Protein 7D8P (pdb70)

CATH classification: 1.20.190.20

InterPro domains:
  IPR000308 14-3-3 protein [PIRSF000868] (2-238)
  IPR000308 14-3-3 protein [PR00305] (35-64)
  IPR000308 14-3-3 protein [PR00305] (82-106)
  IPR000308 14-3-3 protein [PR00305] (113-135)
  IPR000308 14-3-3 protein [PR00305] (148-174)
  IPR000308 14-3-3 protein [PR00305] (175-201)
  IPR000308 14-3-3 protein [PR00305] (202-231)
  IPR000308 14-3-3 protein [PTHR18860] (4-233)
  IPR023409 14-3-3 protein, conserved site [PS00796] (41-51)
  IPR023409 14-3-3 protein, conserved site [PS00797] (211-230)
  IPR023410 14-3-3 domain [PF00244] (9-229)
  IPR023410 14-3-3 domain [SM00101] (3-242)
  IPR036815 14-3-3 domain superfamily [G3DSA:1.20.190.20] (1-241)
  IPR036815 14-3-3 domain superfamily [SSF48445] (1-231)

Radius of gyration: 26.44 Å; Cα contacts (8 Å, |Δi|>4): 570; chains: 4; bounding box: 66×42×58 Å

B-factor: mean 48.46, std 17.45, range [22.83, 147.71]

Nearest PDB structures (foldseek):
  7d8p-assembly1_A  TM=1.004E+00  e=4.540E-29  Homo sapiens
  4bg6-assembly1_A  TM=9.952E-01  e=4.793E-27  Homo sapiens
  8wf6-assembly1_B  TM=9.951E-01  e=2.010E-26  Homo sapiens
  6fn9-assembly1_B  TM=9.968E-01  e=2.299E-26  Homo sapiens
  6gn0-assembly2_D  TM=9.913E-01  e=6.620E-25  Homo sapiens

Organism: Homo sapiens (NCBI:txid9606)

GO terms:
  GO:0005829 cytosol (C, IDA)
  GO:0042149 cellular response to glucose starvation (P, IDA)
  GO:0045824 negative regulation of innate immune response (P, IDA)
  GO:1904262 negative regulation of TORC1 signaling (P, IDA)
  GO:1900181 negative regulation of protein localization to nucleus (P, IDA)
  GO:0140311 protein sequestering activity (F, IDA)
  GO:0044325 transmembrane transporter binding (F, IPI)
  GO:0019903 protein phosphatase binding (F, IPI)
  GO:0031625 ubiquitin protein ligase binding (F, IPI)
  GO:0050815 phosphoserine residue binding (F, IDA)
  GO:0070372 regulation of ERK1 and ERK2 cascade (P, IDA)
  GO:0042470 melanosome (C, EXP)
  GO:0005737 cytoplasm (C, EXP)
  GO:0006468 protein phosphorylation (P, IMP)
  GO:0007165 signal transduction (P, IMP)
  GO:0005515 protein binding (F, IPI)
  GO:0005737 cytoplasm (C, TAS)
  GO:0043066 negative regulation of apoptotic process (P, TAS)
  GO:0007165 signal transduction (P, TAS)
  GO:0005634 nucleus (C, IDA)

Structure (mmCIF, N/CA/C/O backbone):
data_7D8P
#
_entry.id   7D8P
#
_cell.length_a   71.466
_cell.length_b   83.533
_cell.length_c   112.077
_cell.angle_alpha   90.000
_cell.angle_beta   90.000
_cell.angle_gamma   90.000
#
_symmetry.space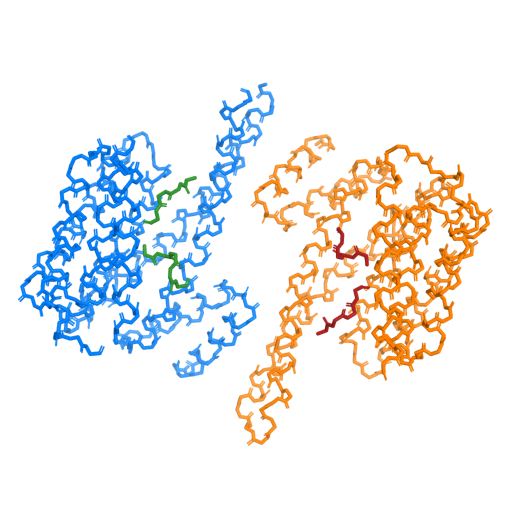_group_name_H-M   'P 21 21 21'
#
loop_
_entity.id
_entity.type
_entity.pdbx_description
1 polymer '14-3-3 protein zeta/delta'
2 polymer 'CRTC1 pSer151 peptide'
3 non-polymer GLYCEROL
4 water water
#
loop_
_atom_site.group_PDB
_atom_site.id
_atom_site.type_symbol
_atom_site.label_atom_id
_atom_site.label_alt_id
_atom_site.label_comp_id
_atom_site.label_asym_id
_atom_site.label_entity_id
_atom_site.label_seq_id
_atom_site.pdbx_PDB_ins_code
_atom_site.Cartn_x
_atom_site.Cartn_y
_atom_site.Cartn_z
_atom_site.occupancy
_atom_site.B_iso_or_equiv
_atom_site.auth_seq_id
_atom_site.auth_comp_id
_atom_site.auth_asym_id
_atom_site.auth_atom_id
_atom_site.pdbx_PDB_model_num
ATOM 1 N N . MET A 1 21 ? 1.021 16.320 -23.898 1.00 91.88 1 MET A N 1
ATOM 2 C CA . MET A 1 21 ? 1.859 15.739 -24.939 1.00 91.26 1 MET A CA 1
ATOM 3 C C . MET A 1 21 ? 1.019 15.078 -26.015 1.00 98.51 1 MET A C 1
ATOM 4 O O . MET A 1 21 ? -0.204 15.214 -26.039 1.00 97.74 1 MET A O 1
ATOM 9 N N . ASP A 1 22 ? 1.700 14.362 -26.907 1.00 81.94 2 ASP A N 1
ATOM 10 C CA . ASP A 1 22 ? 1.021 13.488 -27.851 1.00 80.17 2 ASP A CA 1
ATOM 11 C C . ASP A 1 22 ? 0.036 12.595 -27.113 1.00 69.74 2 ASP A C 1
ATOM 12 O O . ASP A 1 22 ? 0.309 12.139 -25.998 1.00 70.54 2 ASP A O 1
ATOM 17 N N . LYS A 1 23 ? -1.120 12.338 -27.736 1.00 72.66 3 LYS A N 1
ATOM 18 C CA . LYS A 1 23 ? -2.120 11.525 -27.052 1.00 62.17 3 LYS A CA 1
ATOM 19 C C . LYS A 1 23 ? -1.520 10.155 -26.762 1.00 61.11 3 LYS A C 1
ATOM 20 O O . LYS A 1 23 ? -1.791 9.540 -25.725 1.00 67.63 3 LYS A O 1
ATOM 26 N N . ASN A 1 24 ? -0.754 9.639 -27.731 1.00 58.98 4 ASN A N 1
ATOM 27 C CA . ASN A 1 24 ? -0.125 8.327 -27.637 1.00 69.00 4 ASN A CA 1
ATOM 28 C C . ASN A 1 24 ? 1.026 8.335 -26.642 1.00 55.69 4 ASN A C 1
ATOM 29 O O . ASN A 1 24 ? 1.371 7.284 -26.091 1.00 55.21 4 ASN A O 1
ATOM 34 N N . GLU A 1 25 ? 1.670 9.492 -26.442 1.00 52.49 5 GLU A N 1
ATOM 35 C CA . GLU A 1 25 ? 2.715 9.586 -25.422 1.00 53.00 5 GLU A CA 1
ATOM 36 C C . GLU A 1 25 ? 2.116 9.558 -24.023 1.00 60.08 5 GLU A C 1
ATOM 37 O O . GLU A 1 25 ? 2.651 8.905 -23.119 1.00 52.83 5 GLU A O 1
ATOM 43 N N . LEU A 1 26 ? 1.002 10.267 -23.831 1.00 52.76 6 LEU A N 1
ATOM 44 C CA . LEU A 1 26 ? 0.331 10.265 -22.537 1.00 57.21 6 LEU A CA 1
ATOM 45 C C . LEU A 1 26 ? -0.169 8.869 -22.189 1.00 41.55 6 LEU A C 1
ATOM 46 O O . LEU A 1 26 ? -0.144 8.467 -21.019 1.00 43.97 6 LEU A O 1
ATOM 51 N N . VAL A 1 27 ? -0.645 8.126 -23.190 1.00 42.70 7 VAL A N 1
ATOM 52 C CA . VAL A 1 27 ? -1.084 6.753 -22.966 1.00 48.79 7 VAL A CA 1
ATOM 53 C C . VAL A 1 27 ? 0.099 5.876 -22.571 1.00 50.28 7 VAL A C 1
ATOM 54 O O . VAL A 1 27 ? -0.019 5.003 -21.702 1.00 44.36 7 VAL A O 1
ATOM 58 N N . GLN A 1 28 ? 1.262 6.105 -23.189 1.00 46.71 8 GLN A N 1
ATOM 59 C CA . GLN A 1 28 ? 2.445 5.312 -22.872 1.00 52.54 8 GLN A CA 1
ATOM 60 C C . GLN A 1 28 ? 2.913 5.592 -21.453 1.00 47.34 8 GLN A C 1
ATOM 61 O O . GLN A 1 28 ? 3.382 4.688 -20.751 1.00 46.77 8 GLN A O 1
ATOM 67 N N . LYS A 1 29 ? 2.787 6.846 -21.012 1.00 38.73 9 LYS A N 1
ATOM 68 C CA . LYS A 1 29 ? 3.152 7.193 -19.644 1.00 49.54 9 LYS A CA 1
ATOM 69 C C . LYS A 1 29 ? 2.166 6.588 -18.652 1.00 45.00 9 LYS A C 1
ATOM 70 O O . LYS A 1 29 ? 2.553 6.163 -17.557 1.00 37.89 9 LYS A O 1
ATOM 76 N N . ALA A 1 30 ? 0.883 6.544 -19.023 1.00 42.59 10 ALA A N 1
ATOM 77 C CA . ALA A 1 30 ? -0.127 5.923 -18.172 1.00 35.94 10 ALA A CA 1
ATOM 78 C C . ALA A 1 30 ? 0.179 4.44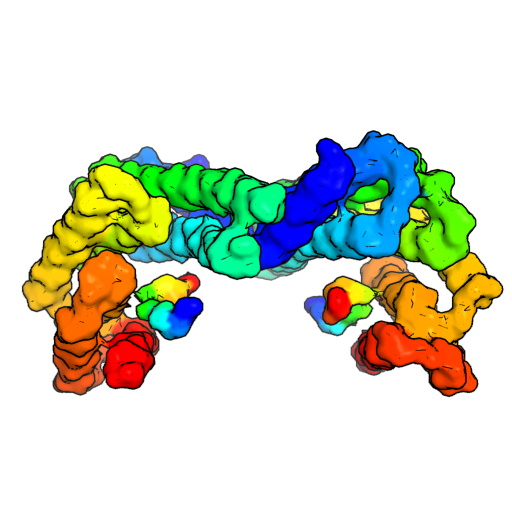9 -17.935 1.00 36.73 10 ALA A C 1
ATOM 79 O O . ALA A 1 30 ? 0.030 3.948 -16.814 1.00 34.15 10 ALA A O 1
ATOM 81 N N . LYS A 1 31 ? 0.594 3.734 -18.984 1.00 36.94 11 LYS A N 1
ATOM 82 C CA . LYS A 1 31 ? 0.960 2.331 -18.821 1.00 42.68 11 LYS A CA 1
ATOM 83 C C . LYS A 1 31 ? 2.200 2.184 -17.948 1.00 34.16 11 LYS A C 1
ATOM 84 O O . LYS A 1 31 ? 2.292 1.250 -17.143 1.00 38.24 11 LYS A O 1
ATOM 90 N N . LEU A 1 32 ? 3.162 3.101 -18.088 1.00 34.81 12 LEU A N 1
ATOM 91 C CA . LEU A 1 32 ? 4.328 3.098 -17.210 1.00 39.01 12 LEU A CA 1
ATOM 92 C C . LEU A 1 32 ? 3.919 3.344 -15.765 1.00 39.07 12 LEU A C 1
ATOM 93 O O . LEU A 1 32 ? 4.362 2.639 -14.851 1.00 39.27 12 LEU A O 1
ATOM 98 N N . ALA A 1 33 ? 3.075 4.354 -15.542 1.00 36.83 13 ALA A N 1
ATOM 99 C CA . ALA A 1 33 ? 2.607 4.651 -14.192 1.00 37.38 13 ALA A CA 1
ATOM 100 C C . ALA A 1 33 ? 1.858 3.466 -13.599 1.00 34.48 13 ALA A C 1
ATOM 101 O O . ALA A 1 33 ? 1.942 3.209 -12.392 1.00 32.92 13 ALA A O 1
ATOM 103 N N . GLU A 1 34 ? 1.109 2.738 -14.431 1.00 31.03 14 GLU A N 1
ATOM 104 C CA . GLU A 1 34 ? 0.366 1.584 -13.937 1.00 30.71 14 GLU A CA 1
ATOM 105 C C . GLU A 1 34 ? 1.307 0.486 -13.457 1.00 38.17 14 GLU A C 1
ATOM 106 O O . GLU A 1 34 ? 1.091 -0.100 -12.389 1.00 35.40 14 GLU A O 1
ATOM 112 N N . GLN A 1 35 ? 2.352 0.190 -14.234 1.00 38.09 15 GLN A N 1
ATOM 113 C CA . GLN A 1 35 ? 3.315 -0.827 -13.827 1.00 36.82 15 GLN A CA 1
ATOM 114 C C . GLN A 1 35 ? 4.042 -0.427 -12.550 1.00 40.42 15 GLN A C 1
ATOM 115 O O . GLN A 1 35 ? 4.404 -1.294 -11.746 1.00 39.11 15 GLN A O 1
ATOM 121 N N . ALA A 1 36 ? 4.265 0.870 -12.347 1.00 28.33 16 ALA A N 1
ATOM 122 C CA . ALA A 1 36 ? 4.888 1.365 -11.127 1.00 31.78 16 ALA A CA 1
ATOM 123 C C . ALA A 1 36 ? 3.899 1.519 -9.980 1.00 33.52 16 ALA A C 1
ATOM 124 O O . ALA A 1 36 ? 4.306 1.933 -8.889 1.00 37.37 16 ALA A O 1
ATOM 126 N N . GLU A 1 37 ? 2.621 1.204 -10.205 1.00 34.01 17 GLU A N 1
ATOM 127 C CA . GLU A 1 37 ? 1.572 1.355 -9.196 1.00 36.32 17 GLU A CA 1
ATOM 128 C C . GLU A 1 37 ? 1.511 2.787 -8.670 1.00 34.81 17 GLU A C 1
ATOM 129 O O . GLU A 1 37 ? 1.348 3.026 -7.473 1.00 37.28 17 GLU A O 1
ATOM 135 N N . ARG A 1 38 ? 1.647 3.748 -9.580 1.00 34.91 18 ARG A N 1
ATOM 136 C CA . ARG A 1 38 ? 1.544 5.170 -9.271 1.00 30.22 18 ARG A CA 1
ATOM 137 C C . ARG A 1 38 ? 0.284 5.684 -9.963 1.00 35.19 18 ARG A C 1
ATOM 138 O O . ARG A 1 38 ? 0.329 6.269 -11.046 1.00 36.19 18 ARG A O 1
ATOM 146 N N . TYR A 1 39 ? -0.857 5.445 -9.317 1.00 31.06 19 TYR A N 1
ATOM 147 C CA . TYR A 1 39 ? -2.155 5.617 -9.955 1.00 34.24 19 TYR A CA 1
ATOM 148 C C . TYR A 1 39 ? -2.610 7.070 -10.009 1.00 28.95 19 TYR A C 1
ATOM 149 O O . TYR A 1 39 ? -3.451 7.405 -10.851 1.00 34.90 19 TYR A O 1
ATOM 158 N N . ASP A 1 40 ? -2.098 7.933 -9.128 1.00 36.50 20 ASP A N 1
ATOM 159 C CA . ASP A 1 40 ? -2.322 9.366 -9.298 1.00 42.89 20 ASP A CA 1
ATOM 160 C C . ASP A 1 40 ? -1.714 9.843 -10.611 1.00 44.50 20 ASP A C 1
ATOM 161 O O . ASP A 1 40 ? -2.351 10.574 -11.378 1.00 39.20 20 ASP A O 1
ATOM 166 N N . ASP A 1 41 ? -0.466 9.444 -10.874 1.00 38.86 21 ASP A N 1
ATOM 167 C CA . ASP A 1 41 ? 0.168 9.745 -12.153 1.00 36.14 21 ASP A CA 1
ATOM 168 C C . ASP A 1 41 ? -0.649 9.179 -13.306 1.00 39.33 21 ASP A C 1
ATOM 169 O O . ASP A 1 41 ? -0.909 9.867 -14.300 1.00 34.91 21 ASP A O 1
ATOM 174 N N . MET A 1 42 ? -1.056 7.912 -13.185 1.00 30.93 22 MET A N 1
ATOM 175 C CA . MET A 1 42 ? -1.806 7.250 -14.246 1.00 34.65 22 MET A CA 1
ATOM 176 C C . MET A 1 42 ? -3.107 7.981 -14.554 1.00 40.40 22 MET A C 1
ATOM 177 O O . MET A 1 42 ? -3.463 8.165 -15.724 1.00 39.53 22 MET A O 1
ATOM 182 N N . ALA A 1 43 ? -3.830 8.409 -13.516 1.00 30.55 23 ALA A N 1
ATOM 183 C CA . ALA A 1 43 ? -5.093 9.106 -13.735 1.00 34.32 23 ALA A CA 1
ATOM 184 C C . ALA A 1 43 ? -4.864 10.483 -14.343 1.00 35.61 23 ALA A C 1
ATOM 185 O O . ALA A 1 43 ? -5.646 10.932 -15.189 1.00 34.09 23 ALA A O 1
ATOM 187 N N . ALA A 1 44 ? -3.803 11.170 -13.914 1.00 34.09 24 ALA A N 1
ATOM 188 C CA . ALA A 1 44 ? -3.494 12.485 -14.466 1.00 37.91 24 ALA A CA 1
ATOM 189 C C . ALA A 1 44 ? -3.236 12.411 -15.966 1.00 41.97 24 ALA A C 1
ATOM 190 O O . ALA A 1 44 ? -3.598 13.330 -16.710 1.00 41.83 24 ALA A O 1
ATOM 192 N N . CYS A 1 45 ? -2.617 11.323 -16.431 1.00 42.05 25 CYS A N 1
ATOM 193 C CA . CYS A 1 45 ? -2.320 11.208 -17.854 1.00 38.39 25 CYS A CA 1
ATOM 194 C C . CYS A 1 45 ? -3.568 10.858 -18.652 1.00 46.70 25 CYS A C 1
ATOM 195 O O . CYS A 1 45 ? -3.753 11.348 -19.771 1.00 46.76 25 CYS A O 1
ATOM 198 N N . MET A 1 46 ? -4.444 10.026 -18.089 1.00 37.89 26 MET A N 1
ATOM 199 C CA . MET A 1 46 ? -5.669 9.671 -18.794 1.00 39.78 26 MET A CA 1
ATOM 200 C C . MET A 1 46 ? -6.720 10.769 -18.713 1.00 37.99 26 MET A C 1
ATOM 201 O O . MET A 1 46 ? -7.552 10.886 -19.620 1.00 44.76 26 MET A O 1
ATOM 206 N N . LYS A 1 47 ? -6.714 11.569 -17.644 1.00 40.92 27 LYS A N 1
ATOM 207 C CA . LYS A 1 47 ? -7.538 12.773 -17.642 1.00 44.08 27 LYS A CA 1
ATOM 208 C C . LYS A 1 47 ? -7.105 13.712 -18.758 1.00 49.41 27 LYS A C 1
ATOM 209 O O . LYS A 1 47 ? -7.943 14.300 -19.452 1.00 48.20 27 LYS A O 1
ATOM 215 N N . SER A 1 48 ? -5.791 13.867 -18.940 1.00 36.47 28 SER A N 1
ATOM 216 C CA . SER A 1 48 ? -5.275 14.723 -20.003 1.00 48.33 28 SER A CA 1
ATOM 217 C C . SER A 1 48 ? -5.651 14.179 -21.376 1.00 53.23 28 SER A C 1
ATOM 218 O O . SER A 1 48 ? -5.990 14.946 -22.284 1.00 52.54 28 SER A O 1
ATOM 221 N N . VAL A 1 49 ? -5.578 12.857 -21.548 1.00 45.58 29 VAL A N 1
ATOM 222 C CA . VAL A 1 49 ? -6.012 12.238 -22.800 1.00 46.41 29 VAL A CA 1
ATOM 223 C C . VAL A 1 49 ? -7.477 12.555 -23.066 1.00 49.42 29 VAL A C 1
ATOM 224 O O . VAL A 1 49 ? -7.855 12.954 -24.175 1.00 53.76 29 VAL A O 1
ATOM 228 N N . THR A 1 50 ? -8.326 12.379 -22.050 1.00 37.72 30 THR A N 1
ATOM 229 C CA . THR A 1 50 ? -9.758 12.601 -22.226 1.00 46.71 30 THR A CA 1
ATOM 230 C C . THR A 1 50 ? -10.054 14.051 -22.586 1.00 42.24 30 THR A C 1
ATOM 231 O O . THR A 1 50 ? -10.891 14.326 -23.455 1.00 43.67 30 THR A O 1
ATOM 235 N N . GLU A 1 51 ? -9.367 14.992 -21.938 1.00 46.32 31 GLU A N 1
ATOM 236 C CA . GLU A 1 51 ? -9.609 16.411 -22.163 1.00 45.89 31 GLU A CA 1
ATOM 237 C C . GLU A 1 51 ? -9.192 16.879 -23.551 1.00 58.68 31 GLU A C 1
ATOM 238 O O . GLU A 1 51 ? -9.499 18.018 -23.917 1.00 48.25 31 GLU A O 1
ATOM 244 N N . GLN A 1 52 ? -8.505 16.040 -24.329 1.00 52.37 32 GLN A N 1
ATOM 245 C CA . GLN A 1 52 ? -8.235 16.368 -25.724 1.00 52.98 32 GLN A CA 1
ATOM 246 C C . GLN A 1 52 ? -9.481 16.295 -26.598 1.00 58.33 32 GLN A C 1
ATOM 247 O O . GLN A 1 52 ? -9.442 16.765 -27.740 1.00 54.61 32 GLN A O 1
ATOM 253 N N . GLY A 1 53 ? -10.575 15.720 -26.097 1.00 58.01 33 GLY A N 1
ATOM 254 C CA . GLY A 1 53 ? -11.862 15.811 -26.750 1.00 58.12 33 GLY A CA 1
ATOM 255 C C . GLY A 1 53 ? -12.213 14.675 -27.687 1.00 58.88 33 GLY A C 1
ATOM 256 O O . GLY A 1 53 ? -13.379 14.569 -28.089 1.00 57.74 33 GLY A O 1
ATOM 257 N N . ALA A 1 54 ? -11.260 13.820 -28.045 1.00 52.41 34 ALA A N 1
ATOM 258 C CA . ALA A 1 54 ? -11.554 12.738 -28.970 1.00 56.79 34 ALA A CA 1
ATOM 259 C C . ALA A 1 54 ? -12.132 11.537 -28.233 1.00 63.31 34 ALA A C 1
ATOM 260 O O . ALA A 1 54 ? -11.870 11.322 -27.045 1.00 59.74 34 ALA A O 1
ATOM 262 N N . GLU A 1 55 ? -12.940 10.759 -28.952 1.00 57.43 35 GLU A N 1
ATOM 263 C CA . GLU A 1 55 ? -13.477 9.521 -28.404 1.00 68.92 35 GLU A CA 1
ATOM 264 C C . GLU A 1 55 ? -12.339 8.588 -28.015 1.00 62.18 35 GLU A C 1
ATOM 265 O O . GLU A 1 55 ? -11.386 8.401 -28.777 1.00 61.07 35 GLU A O 1
ATOM 271 N N . LEU A 1 56 ? -12.436 8.002 -26.826 1.00 58.98 36 LEU A N 1
ATOM 272 C CA . LEU A 1 56 ? -11.388 7.113 -26.349 1.00 50.86 36 LEU A CA 1
ATOM 273 C C . LEU A 1 56 ? -11.470 5.758 -27.038 1.00 49.49 36 LEU A C 1
ATOM 274 O O . LEU A 1 56 ? -12.554 5.192 -27.208 1.00 51.43 36 LEU A O 1
ATOM 279 N N . SER A 1 57 ? -10.310 5.245 -27.443 1.00 49.63 37 SER A N 1
ATOM 280 C CA . SER A 1 57 ? -10.180 3.840 -27.791 1.00 46.41 37 SER A CA 1
ATOM 281 C C . SER A 1 57 ? -10.556 2.964 -26.596 1.00 49.33 37 SER A C 1
ATOM 282 O O . SER A 1 57 ? -10.622 3.415 -25.450 1.00 54.01 37 SER A O 1
ATOM 285 N N . ASN A 1 58 ? -10.790 1.681 -26.879 1.00 57.48 38 ASN A N 1
ATOM 286 C CA . ASN A 1 58 ? -11.064 0.726 -25.810 1.00 55.61 38 ASN A CA 1
ATOM 287 C C . ASN A 1 58 ? -9.874 0.554 -24.871 1.00 51.94 38 ASN A C 1
ATOM 288 O O . ASN A 1 58 ? -10.068 0.338 -23.669 1.00 55.29 38 ASN A O 1
ATOM 293 N N . GLU A 1 59 ? -8.644 0.634 -25.386 1.00 47.73 39 GLU A N 1
ATOM 294 C CA . GLU A 1 59 ? -7.476 0.572 -24.510 1.00 50.52 39 GLU A CA 1
ATOM 295 C C . GLU A 1 59 ? -7.385 1.810 -23.626 1.00 56.12 39 GLU A C 1
ATOM 296 O O . GLU A 1 59 ? -7.158 1.705 -22.414 1.00 46.29 39 GLU A O 1
ATOM 302 N N . GLU A 1 60 ? -7.558 2.993 -24.218 1.00 50.00 40 GLU A N 1
ATOM 303 C CA . GLU A 1 60 ? -7.502 4.227 -23.442 1.00 49.88 40 GLU A CA 1
ATOM 304 C C . GLU A 1 60 ? -8.635 4.277 -22.426 1.00 41.78 40 GLU A C 1
ATOM 305 O O . GLU A 1 60 ? -8.447 4.730 -21.290 1.00 41.66 40 GLU A O 1
ATOM 311 N N . ARG A 1 61 ? -9.824 3.824 -22.828 1.00 46.60 41 ARG A N 1
ATOM 312 C CA . ARG A 1 61 ? -10.964 3.776 -21.919 1.00 44.50 41 ARG A CA 1
ATOM 313 C C . ARG A 1 61 ? -10.672 2.894 -20.709 1.00 48.97 41 ARG A C 1
ATOM 314 O O . ARG A 1 61 ? -11.003 3.258 -19.574 1.00 39.73 41 ARG A O 1
ATOM 322 N N A ASN A 1 62 ? -10.069 1.725 -20.939 0.54 46.20 42 ASN A N 1
ATOM 323 N N B ASN A 1 62 ? -10.039 1.741 -20.926 0.46 46.16 42 ASN A N 1
ATOM 324 C CA A ASN A 1 62 ? -9.727 0.835 -19.834 0.54 43.32 42 ASN A CA 1
ATOM 325 C CA B ASN A 1 62 ? -9.753 0.847 -19.809 0.46 43.31 42 ASN A CA 1
ATOM 326 C C A ASN A 1 62 ? -8.683 1.465 -18.924 0.54 38.81 42 ASN A C 1
ATOM 327 C C B ASN A 1 62 ? -8.622 1.377 -18.933 0.46 38.82 42 ASN A C 1
ATOM 328 O O A ASN A 1 62 ? -8.760 1.337 -17.696 0.54 42.86 42 ASN A O 1
ATOM 329 O O B ASN A 1 62 ? -8.591 1.095 -17.730 0.46 43.05 42 ASN A O 1
ATOM 338 N N . LEU A 1 63 ? -7.692 2.144 -19.508 1.00 41.17 43 LEU A N 1
ATOM 339 C CA . LEU A 1 63 ? -6.651 2.771 -18.699 1.00 32.19 43 LEU A CA 1
ATOM 340 C C . LEU A 1 63 ? -7.232 3.863 -17.810 1.00 44.38 43 LEU A C 1
ATOM 341 O O . LEU A 1 63 ? -6.849 3.992 -16.641 1.00 41.25 43 LEU A O 1
ATOM 346 N N . LEU A 1 64 ? -8.149 4.667 -18.351 1.00 38.21 44 LEU A N 1
ATOM 347 C CA . LEU A 1 64 ? -8.824 5.673 -17.538 1.00 42.83 44 LEU A CA 1
ATOM 348 C C . LEU A 1 64 ? -9.609 5.016 -16.409 1.00 34.97 44 LEU A C 1
ATOM 349 O O . LEU A 1 64 ? -9.552 5.458 -15.256 1.00 34.42 44 LEU A O 1
ATOM 354 N N . SER A 1 65 ? -10.358 3.960 -16.733 1.00 41.05 45 SER A N 1
ATOM 355 C CA . SER A 1 65 ? -11.162 3.265 -15.732 1.00 40.61 45 SER A CA 1
ATOM 356 C C . SER A 1 65 ? -10.295 2.681 -14.622 1.00 34.73 45 SER A C 1
ATOM 357 O O . SER A 1 65 ? -10.588 2.857 -13.435 1.00 35.99 45 SER A O 1
ATOM 360 N N . VAL A 1 66 ? -9.223 1.974 -14.993 1.00 40.01 46 VAL A N 1
ATOM 361 C CA . VAL A 1 66 ? -8.361 1.341 -13.996 1.00 39.51 46 VAL A CA 1
ATOM 362 C C . VAL A 1 66 ? -7.704 2.385 -13.102 1.00 40.82 46 VAL A C 1
ATOM 363 O O . VAL A 1 66 ? -7.619 2.210 -11.880 1.00 38.40 46 VAL A O 1
ATOM 367 N N . ALA A 1 67 ? -7.238 3.488 -13.692 1.00 33.80 47 ALA A N 1
ATOM 368 C CA . ALA A 1 67 ? -6.534 4.508 -12.920 1.00 39.61 47 ALA A CA 1
ATOM 369 C C . ALA A 1 67 ? -7.420 5.085 -11.823 1.00 41.43 47 ALA A C 1
ATOM 370 O O . ALA A 1 67 ? -7.026 5.136 -10.652 1.00 34.54 47 ALA A O 1
ATOM 372 N N . TYR A 1 68 ? -8.626 5.526 -12.185 1.00 36.76 48 TYR A N 1
ATOM 373 C CA . TYR A 1 68 ? -9.492 6.165 -11.202 1.00 36.06 48 TYR A CA 1
ATOM 374 C C . TYR A 1 68 ? -10.096 5.146 -10.242 1.00 32.16 48 TYR A C 1
ATOM 375 O O . TYR A 1 68 ? -10.407 5.490 -9.096 1.00 38.01 48 TYR A O 1
ATOM 384 N N . LYS A 1 69 ? -10.296 3.905 -10.696 1.00 33.39 49 LYS A N 1
ATOM 385 C CA . LYS A 1 69 ? -10.702 2.840 -9.783 1.00 35.18 49 LYS A CA 1
ATOM 386 C C . LYS A 1 69 ? -9.718 2.709 -8.629 1.00 39.03 49 LYS A C 1
ATOM 387 O O . LYS A 1 69 ? -10.119 2.557 -7.469 1.00 31.39 49 LYS A O 1
ATOM 393 N N . ASN A 1 70 ? -8.419 2.770 -8.931 1.00 35.10 50 ASN A N 1
ATOM 394 C CA . ASN A 1 70 ? -7.402 2.635 -7.896 1.00 36.75 50 ASN A CA 1
ATOM 395 C C . ASN A 1 70 ? -7.279 3.897 -7.049 1.00 39.54 50 ASN A C 1
ATOM 396 O O . ASN A 1 70 ? -7.083 3.807 -5.832 1.00 39.05 50 ASN A O 1
ATOM 401 N N . VAL A 1 71 ? -7.394 5.076 -7.665 1.00 29.97 51 VAL A N 1
ATOM 402 C CA . VAL A 1 71 ? -7.271 6.322 -6.910 1.00 34.39 51 VAL A CA 1
ATOM 403 C C . VAL A 1 71 ? -8.421 6.461 -5.919 1.00 36.80 51 VAL A C 1
ATOM 404 O O . VAL A 1 71 ? -8.214 6.769 -4.739 1.00 34.50 51 VAL A O 1
ATOM 408 N N . VAL A 1 72 ? -9.652 6.231 -6.381 1.00 33.96 52 VAL A N 1
ATOM 409 C CA . VAL A 1 72 ? -10.794 6.340 -5.480 1.00 29.87 52 VAL A CA 1
ATOM 410 C C . VAL A 1 72 ? -10.848 5.143 -4.540 1.00 33.74 52 VAL A C 1
ATOM 411 O O . VAL A 1 72 ? -11.342 5.254 -3.410 1.00 33.54 52 VAL A O 1
ATOM 415 N N . GLY A 1 73 ? -10.345 3.985 -4.978 1.00 32.57 53 GLY A N 1
ATOM 416 C CA . GLY A 1 73 ? -10.411 2.798 -4.142 1.00 31.67 53 GLY A CA 1
ATOM 417 C C . GLY A 1 73 ? -9.597 2.932 -2.870 1.00 31.65 53 GLY A C 1
ATOM 418 O O . GLY A 1 73 ? -9.981 2.416 -1.818 1.00 32.82 53 GLY A O 1
ATOM 419 N N . ALA A 1 74 ? -8.459 3.625 -2.949 1.00 31.15 54 ALA A N 1
ATOM 420 C CA . ALA A 1 74 ? -7.647 3.853 -1.759 1.00 32.61 54 ALA A CA 1
ATOM 421 C C . ALA A 1 74 ? -8.388 4.713 -0.744 1.00 32.79 54 ALA A C 1
ATOM 422 O O . ALA A 1 74 ? -8.312 4.464 0.464 1.00 38.32 54 ALA A O 1
ATOM 424 N N . ARG A 1 75 ? -9.107 5.734 -1.216 1.00 35.68 55 ARG A N 1
ATOM 425 C CA . ARG A 1 75 ? -9.877 6.577 -0.307 1.00 40.32 55 ARG A CA 1
ATOM 426 C C . ARG A 1 75 ? -11.060 5.817 0.277 1.00 33.22 55 ARG A C 1
ATOM 427 O O . ARG A 1 75 ? -11.357 5.945 1.470 1.00 34.97 55 ARG A O 1
ATOM 435 N N . ARG A 1 76 ? -11.750 5.028 -0.552 1.00 36.00 56 ARG A N 1
ATOM 436 C CA . ARG A 1 76 ? -12.849 4.210 -0.050 1.00 36.09 56 ARG A CA 1
ATOM 437 C C . ARG A 1 76 ? -12.373 3.247 1.029 1.00 37.69 56 ARG A C 1
ATOM 438 O O . ARG A 1 76 ? -13.045 3.066 2.050 1.00 35.46 56 ARG A O 1
ATOM 446 N N . SER A 1 77 ? -11.210 2.625 0.823 1.00 37.94 57 SER A N 1
ATOM 447 C CA . SER A 1 77 ? -10.692 1.677 1.802 1.00 31.21 57 SER A CA 1
ATOM 448 C C . SER A 1 77 ? -10.337 2.376 3.111 1.00 35.70 57 SER A C 1
ATOM 449 O O . SER A 1 77 ? -10.691 1.897 4.195 1.00 37.88 57 SER A O 1
ATOM 452 N N . SER A 1 78 ? -9.630 3.509 3.028 1.00 33.83 58 SER A N 1
ATOM 453 C CA . SER A 1 78 ? -9.283 4.259 4.233 1.00 31.87 58 SER A CA 1
ATOM 454 C C . SER A 1 78 ? -10.521 4.818 4.928 1.00 40.59 58 SER A C 1
ATOM 455 O O . SER A 1 78 ? -10.563 4.893 6.161 1.00 38.86 58 SER A O 1
ATOM 458 N N . TRP A 1 79 ? -11.522 5.253 4.157 1.00 41.72 59 TRP A N 1
ATOM 459 C CA . TRP A 1 79 ? -12.750 5.772 4.759 1.00 45.48 59 TRP A CA 1
ATOM 460 C C . TRP A 1 79 ? -13.417 4.722 5.637 1.00 47.34 59 TRP A C 1
ATOM 461 O O . TRP A 1 79 ? -13.823 5.002 6.771 1.00 46.06 59 TRP A O 1
ATOM 472 N N . ARG A 1 80 ? -13.542 3.500 5.115 1.00 40.73 60 ARG A N 1
ATOM 473 C CA . ARG A 1 80 ? -14.174 2.421 5.866 1.00 43.39 60 ARG A CA 1
ATOM 474 C C . ARG A 1 80 ? -13.445 2.159 7.178 1.00 54.85 60 ARG A C 1
ATOM 475 O O . ARG A 1 80 ? -14.078 1.906 8.210 1.00 47.90 60 ARG A O 1
ATOM 483 N N . VAL A 1 81 ? -12.111 2.207 7.155 1.00 43.23 61 VAL A N 1
ATOM 484 C CA . VAL A 1 81 ? -11.332 1.974 8.370 1.00 49.38 61 VAL A CA 1
ATOM 485 C C . VAL A 1 81 ? -11.612 3.057 9.406 1.00 48.12 61 VAL A C 1
ATOM 486 O O . VAL A 1 81 ? -11.934 2.761 10.564 1.00 47.25 61 VAL A O 1
ATOM 490 N N . VAL A 1 82 ? -11.503 4.325 9.006 1.00 41.83 62 VAL A N 1
ATOM 491 C CA . VAL A 1 82 ? -11.615 5.419 9.968 1.00 44.58 62 VAL A CA 1
ATOM 492 C C . VAL A 1 82 ? -13.045 5.551 10.474 1.00 55.61 62 VAL A C 1
ATOM 493 O O . VAL A 1 82 ? -13.275 5.869 11.648 1.00 51.73 62 VAL A O 1
ATOM 497 N N . SER A 1 83 ? -14.029 5.318 9.604 1.00 53.38 63 SER A N 1
ATOM 498 C CA . SER A 1 83 ? -15.420 5.421 10.035 1.00 54.38 63 SER A CA 1
ATOM 499 C C . SER A 1 83 ? -15.767 4.334 11.043 1.00 59.06 63 SER A C 1
ATOM 500 O O . SER A 1 83 ? -16.590 4.549 11.941 1.00 72.25 63 SER A O 1
ATOM 503 N N . SER A 1 84 ? -15.159 3.153 10.905 1.00 57.58 64 SER A N 1
ATOM 504 C CA . SER A 1 84 ? -15.394 2.080 11.865 1.00 63.22 64 SER A CA 1
ATOM 505 C C . SER A 1 84 ? -14.738 2.387 13.206 1.00 65.58 64 SER A C 1
ATOM 506 O O . SER A 1 84 ? -15.272 2.030 14.264 1.00 70.94 64 SER A O 1
ATOM 509 N N . ILE A 1 85 ? -13.570 3.032 13.182 1.00 57.49 65 ILE A N 1
ATOM 510 C CA . ILE A 1 85 ? -12.916 3.439 14.422 1.00 59.11 65 ILE A CA 1
ATOM 511 C C . ILE A 1 85 ? -13.781 4.450 15.161 1.00 64.63 65 ILE A C 1
ATOM 512 O O . ILE A 1 85 ? -13.974 4.364 16.381 1.00 68.79 65 ILE A O 1
ATOM 517 N N . GLU A 1 86 ? -14.307 5.429 14.423 1.00 57.09 66 GLU A N 1
ATOM 518 C CA . GLU A 1 86 ? -15.195 6.438 14.992 1.00 61.27 66 GLU A CA 1
ATOM 519 C C . GLU A 1 86 ? -16.381 5.804 15.712 1.00 76.67 66 GLU A C 1
ATOM 520 O O . GLU A 1 86 ? -16.811 6.286 16.768 1.00 80.18 66 GLU A O 1
ATOM 526 N N . GLN A 1 87 ? -16.918 4.714 15.157 1.00 72.42 67 GLN A N 1
ATOM 527 C CA . GLN A 1 87 ? -18.099 4.068 15.718 1.00 76.28 67 GLN A CA 1
ATOM 528 C C . GLN A 1 87 ? -17.758 3.090 16.835 1.00 75.79 67 GLN A C 1
ATOM 529 O O . GLN A 1 87 ? -18.661 2.651 17.555 1.00 79.04 67 GLN A O 1
ATOM 535 N N . LYS A 1 88 ? -16.482 2.744 16.995 1.00 72.20 68 LYS A N 1
ATOM 536 C CA . LYS A 1 88 ? -16.026 1.846 18.046 1.00 93.12 68 LYS A CA 1
ATOM 537 C C . LYS A 1 88 ? -15.358 2.613 19.176 1.00 94.91 68 LYS A C 1
ATOM 538 O O . LYS A 1 88 ? -14.671 2.012 20.009 1.00 93.87 68 LYS A O 1
ATOM 544 N N . THR A 1 89 ? -15.554 3.927 19.217 1.00 83.49 69 THR A N 1
ATOM 545 C CA . THR A 1 89 ? -14.934 4.782 20.215 1.00 92.89 69 THR A CA 1
ATOM 546 C C . THR A 1 89 ? -15.976 5.498 21.064 1.00 98.82 69 THR A C 1
ATOM 547 O O . THR A 1 89 ? -17.168 5.456 20.764 1.00 107.43 69 THR A O 1
ATOM 551 N N . GLU A 1 93 ? -13.998 10.422 23.823 1.00 69.22 73 GLU A N 1
ATOM 552 C CA . GLU A 1 93 ? -14.722 11.406 23.028 1.00 85.70 73 GLU A CA 1
ATOM 553 C C . GLU A 1 93 ? -13.742 12.311 22.281 1.00 79.40 73 GLU A C 1
ATOM 554 O O . GLU A 1 93 ? -14.014 12.738 21.157 1.00 79.11 73 GLU A O 1
ATOM 560 N N . LYS A 1 94 ? -12.603 12.606 22.915 1.00 84.52 74 LYS A N 1
ATOM 561 C CA . LYS A 1 94 ? -11.500 13.222 22.182 1.00 78.52 74 LYS A CA 1
ATOM 562 C C . LYS A 1 94 ? -11.080 12.365 20.996 1.00 81.90 74 LYS A C 1
ATOM 563 O O . LYS A 1 94 ? -10.871 12.887 19.894 1.00 75.90 74 LYS A O 1
ATOM 569 N N . LYS A 1 95 ? -10.933 11.056 21.209 1.00 87.21 75 LYS A N 1
ATOM 570 C CA . LYS A 1 95 ? -10.584 10.146 20.124 1.00 81.54 75 LYS A CA 1
ATOM 571 C C . LYS A 1 95 ? -11.638 10.169 19.019 1.00 78.71 75 LYS A C 1
ATOM 572 O O . LYS A 1 95 ? -11.303 10.129 17.828 1.00 76.83 75 LYS A O 1
ATOM 578 N N . GLN A 1 96 ? -12.920 10.217 19.399 1.00 71.87 76 GLN A N 1
ATOM 579 C CA . GLN A 1 96 ? -14.006 10.170 18.422 1.00 68.29 76 GLN A CA 1
ATOM 580 C C . GLN A 1 96 ? -14.004 11.387 17.505 1.00 78.06 76 GLN A C 1
ATOM 581 O O . GLN A 1 96 ? -14.211 11.251 16.293 1.00 71.29 76 GLN A O 1
ATOM 587 N N . GLN A 1 97 ? -13.773 12.584 18.054 1.00 75.87 77 GLN A N 1
ATOM 588 C CA . GLN A 1 97 ? -13.764 13.772 17.206 1.00 73.09 77 GLN A CA 1
ATOM 589 C C . GLN A 1 97 ? -12.507 13.818 16.353 1.00 74.21 77 GLN A C 1
ATOM 590 O O . GLN A 1 97 ? -12.528 14.359 15.244 1.00 67.98 77 GLN A O 1
ATOM 596 N N . MET A 1 98 ? -11.408 13.252 16.853 1.00 65.75 78 MET A N 1
ATOM 597 C CA . MET A 1 98 ? -10.198 13.136 16.048 1.00 68.30 78 MET A CA 1
ATOM 598 C C . MET A 1 98 ? -10.458 12.293 14.810 1.00 64.33 78 MET A C 1
ATOM 599 O O . MET A 1 98 ? -10.080 12.666 13.693 1.00 55.97 78 MET A O 1
ATOM 604 N N . ALA A 1 99 ? -11.090 11.132 15.000 1.00 50.43 79 ALA A N 1
ATOM 605 C CA . ALA A 1 99 ? -11.426 10.269 13.874 1.00 55.33 79 ALA A CA 1
ATOM 606 C C . ALA A 1 99 ? -12.404 10.948 12.924 1.00 56.43 79 ALA A C 1
ATOM 607 O O . ALA A 1 99 ? -12.284 10.815 11.700 1.00 52.79 79 ALA A O 1
ATOM 609 N N . ARG A 1 100 ? -13.386 11.673 13.469 1.00 58.93 80 ARG A N 1
ATOM 610 C CA . ARG A 1 100 ? -14.379 12.330 12.624 1.00 51.90 80 ARG A CA 1
ATOM 611 C C . ARG A 1 100 ? -13.729 13.346 11.694 1.00 53.51 80 ARG A C 1
ATOM 612 O O . ARG A 1 100 ? -14.054 13.408 10.502 1.00 52.96 80 ARG A O 1
ATOM 620 N N . GLU A 1 101 ? -12.806 14.155 12.218 1.00 51.68 81 GLU A N 1
ATOM 621 C CA . GLU A 1 101 ? -12.138 15.131 11.364 1.00 54.55 81 GLU A CA 1
ATOM 622 C C . GLU A 1 101 ? -11.264 14.446 10.322 1.00 48.90 81 GLU A C 1
ATOM 623 O O . GLU A 1 101 ? -11.120 14.957 9.205 1.00 42.92 81 GLU A O 1
ATOM 629 N N . TYR A 1 102 ? -10.675 13.298 10.663 1.00 50.00 82 TYR A N 1
ATOM 630 C CA . TYR A 1 102 ? -9.874 12.571 9.685 1.00 50.78 82 TYR A CA 1
ATOM 631 C C . TYR A 1 102 ? -10.753 11.913 8.627 1.00 43.35 82 TYR A C 1
ATOM 632 O O . TYR A 1 102 ? -10.397 11.900 7.442 1.00 42.61 82 TYR A O 1
ATOM 641 N N . ARG A 1 103 ? -11.898 11.352 9.033 1.00 44.85 83 ARG A N 1
ATOM 642 C CA . ARG A 1 103 ? -12.836 10.808 8.054 1.00 41.16 83 ARG A CA 1
ATOM 643 C C . ARG A 1 103 ? -13.305 11.888 7.089 1.00 43.76 83 ARG A C 1
ATOM 644 O O . ARG A 1 103 ? -13.419 11.650 5.880 1.00 46.80 83 ARG A O 1
ATOM 652 N N . GLU A 1 104 ? -13.582 13.084 7.609 1.00 48.74 84 GLU A N 1
ATOM 653 C CA . GLU A 1 104 ? -14.057 14.170 6.762 1.00 44.21 84 GLU A CA 1
ATOM 654 C C . GLU A 1 104 ? -12.971 14.637 5.801 1.00 44.43 84 GLU A C 1
ATOM 655 O O . GLU A 1 104 ? -13.276 15.052 4.678 1.00 44.07 84 GLU A O 1
ATOM 661 N N . LYS A 1 105 ? -11.704 14.586 6.223 1.00 43.16 85 LYS A N 1
ATOM 662 C CA . LYS A 1 105 ? -10.606 14.897 5.312 1.00 48.86 85 LYS A CA 1
ATOM 663 C C . LYS A 1 105 ? -10.556 13.897 4.162 1.00 35.54 85 LYS A C 1
ATOM 664 O O . LYS A 1 105 ? -10.420 14.283 2.994 1.00 41.13 85 LYS A O 1
ATOM 670 N N . ILE A 1 106 ? -10.654 12.603 4.477 1.00 42.80 86 ILE A N 1
ATOM 671 C CA . ILE A 1 106 ? -10.665 11.580 3.433 1.00 40.56 86 ILE A CA 1
ATOM 672 C C . ILE A 1 106 ? -11.888 11.753 2.542 1.00 36.77 86 ILE A C 1
ATOM 673 O O . ILE A 1 106 ? -11.812 11.583 1.317 1.00 38.35 86 ILE A O 1
ATOM 678 N N . GLU A 1 107 ? -13.035 12.083 3.142 1.00 38.11 87 GLU A N 1
ATOM 679 C CA . GLU A 1 107 ? -14.259 12.259 2.366 1.00 34.76 87 GLU A CA 1
ATOM 680 C C . GLU A 1 107 ? -14.097 13.369 1.336 1.00 41.19 87 GLU A C 1
ATOM 681 O O . GLU A 1 107 ? -14.580 13.253 0.203 1.00 39.12 87 GLU A O 1
ATOM 687 N N . THR A 1 108 ? -13.432 14.460 1.721 1.00 39.16 88 THR A N 1
ATOM 688 C CA . THR A 1 108 ? -13.191 15.560 0.792 1.00 44.32 88 THR A CA 1
ATOM 689 C C . THR A 1 108 ? -12.330 15.104 -0.378 1.00 41.05 88 THR A C 1
ATOM 690 O O . THR A 1 108 ? -12.611 15.434 -1.537 1.00 42.32 88 THR A O 1
ATOM 694 N N . GLU A 1 109 ? -11.262 14.355 -0.091 1.00 42.17 89 GLU A N 1
ATOM 695 C CA . GLU A 1 109 ? -10.466 13.759 -1.160 1.00 36.12 89 GLU A CA 1
ATOM 696 C C . GLU A 1 109 ? -11.330 12.864 -2.038 1.00 32.90 89 GLU A C 1
ATOM 697 O O . GLU A 1 109 ? -11.274 12.938 -3.271 1.00 35.82 89 GLU A O 1
ATOM 703 N N . LEU A 1 110 ? -12.141 12.008 -1.410 1.00 37.28 90 LEU A N 1
ATOM 704 C CA . LEU A 1 110 ? -12.965 11.064 -2.159 1.00 37.74 90 LEU A CA 1
ATOM 705 C C . LEU A 1 110 ? -13.975 11.785 -3.042 1.00 39.23 90 LEU A C 1
ATOM 706 O O . LEU A 1 110 ? -14.164 11.418 -4.208 1.00 35.99 90 LEU A O 1
ATOM 711 N N . ARG A 1 111 ? -14.637 12.811 -2.503 1.00 43.79 91 ARG A N 1
ATOM 712 C CA . ARG A 1 111 ? -15.623 13.545 -3.289 1.00 43.72 91 ARG A CA 1
ATOM 713 C C . ARG A 1 111 ? -14.967 14.271 -4.456 1.00 37.02 91 ARG A C 1
ATOM 714 O O . ARG A 1 111 ? -15.520 14.310 -5.562 1.00 39.16 91 ARG A O 1
ATOM 722 N N . ASP A 1 112 ? -13.793 14.865 -4.225 1.00 38.43 92 ASP A N 1
ATOM 723 C CA . ASP A 1 112 ? -13.088 15.553 -5.302 1.00 41.49 92 ASP A CA 1
ATOM 724 C C . ASP A 1 112 ? -12.714 14.586 -6.419 1.00 39.68 92 ASP A C 1
ATOM 725 O O . ASP A 1 112 ? -12.786 14.937 -7.603 1.00 40.93 92 ASP A O 1
ATOM 730 N N . ILE A 1 113 ? -12.305 13.366 -6.063 1.00 41.68 93 ILE A N 1
ATOM 731 C CA . ILE A 1 113 ? -11.976 12.366 -7.077 1.00 32.60 93 ILE A CA 1
ATOM 732 C C . ILE A 1 113 ? -13.207 12.011 -7.902 1.00 33.84 93 ILE A C 1
ATOM 733 O O . ILE A 1 113 ? -13.139 11.923 -9.135 1.00 34.20 93 ILE A O 1
ATOM 738 N N . CYS A 1 114 ? -14.355 11.817 -7.244 1.00 34.06 94 CYS A N 1
ATOM 739 C CA . CYS A 1 114 ? -15.533 11.357 -7.976 1.00 36.68 94 CYS A CA 1
ATOM 740 C C . CYS A 1 114 ? -16.162 12.490 -8.773 1.00 41.36 94 CYS A C 1
ATOM 741 O O . CYS A 1 114 ? -16.754 12.256 -9.831 1.00 46.13 94 CYS A O 1
ATOM 744 N N . ASN A 1 115 ? -16.014 13.728 -8.300 1.00 42.57 95 ASN A N 1
ATOM 745 C CA . ASN A 1 115 ? -16.471 14.870 -9.082 1.00 45.66 95 ASN A CA 1
ATOM 746 C C . ASN A 1 115 ? -15.606 15.078 -10.318 1.00 38.56 95 ASN A C 1
ATOM 747 O O . ASN A 1 115 ? -16.114 15.500 -11.363 1.00 39.65 95 ASN A O 1
ATOM 752 N N . ASP A 1 116 ? -14.304 14.801 -10.218 1.00 36.99 96 ASP A N 1
ATOM 753 C CA . ASP A 1 116 ? -13.447 14.854 -11.398 1.00 34.32 96 ASP A CA 1
ATOM 754 C C . ASP A 1 116 ? -13.894 13.848 -12.451 1.00 37.07 96 ASP A C 1
ATOM 755 O O . ASP A 1 116 ? -13.980 14.179 -13.639 1.00 41.38 96 ASP A O 1
ATOM 760 N N . VAL A 1 117 ? -14.189 12.615 -12.032 1.00 40.41 97 VAL A N 1
ATOM 761 C CA . VAL A 1 117 ? -14.610 11.581 -12.974 1.00 36.55 97 VAL A CA 1
ATOM 762 C C . VAL A 1 117 ? -15.955 11.935 -13.594 1.00 28.95 97 VAL A C 1
ATOM 763 O O . VAL A 1 117 ? -16.140 11.845 -14.814 1.00 32.46 97 VAL A O 1
ATOM 767 N N . LEU A 1 118 ? -16.917 12.335 -12.759 1.00 37.09 98 LEU A N 1
ATOM 768 C CA . LEU A 1 118 ? -18.254 12.641 -13.256 1.00 42.12 98 LEU A CA 1
ATOM 769 C C . LEU A 1 118 ? -18.244 13.823 -14.216 1.00 42.85 98 LEU A C 1
ATOM 770 O O . LEU A 1 118 ? -19.064 13.876 -15.139 1.00 44.77 98 LEU A O 1
ATOM 775 N N . SER A 1 119 ? -17.329 14.774 -14.019 1.00 40.76 99 SER A N 1
ATOM 776 C CA . SER A 1 119 ? -17.224 15.898 -14.944 1.00 39.65 99 SER A CA 1
ATOM 777 C C . SER A 1 119 ? -16.682 15.449 -16.297 1.00 42.36 99 SER A C 1
ATOM 778 O O . SER A 1 119 ? -17.190 15.870 -17.343 1.00 46.01 99 SER A O 1
ATOM 781 N N . LEU A 1 120 ? -15.639 14.613 -16.298 1.00 41.87 100 LEU A N 1
ATOM 782 C CA . LEU A 1 120 ? -15.155 14.046 -17.554 1.00 33.07 100 LEU A CA 1
ATOM 783 C C . LEU A 1 120 ? -16.256 13.275 -18.269 1.00 40.91 100 LEU A C 1
ATOM 784 O O . LEU A 1 120 ? -16.354 13.314 -19.501 1.00 41.81 100 LEU A O 1
ATOM 789 N N . LEU A 1 121 ? -17.093 12.565 -17.511 1.00 40.76 101 LEU A N 1
ATOM 790 C CA . LEU A 1 121 ? -18.173 11.793 -18.115 1.00 41.20 101 LEU A CA 1
ATOM 791 C C . LEU A 1 121 ? -19.212 12.706 -18.755 1.00 45.63 101 LEU A C 1
ATOM 792 O O . LEU A 1 121 ? -19.665 12.456 -19.878 1.00 43.83 101 LEU A O 1
ATOM 797 N N . GLU A 1 122 ? -19.602 13.773 -18.054 1.00 47.64 102 GLU A N 1
ATOM 798 C CA . GLU A 1 122 ? -20.629 14.668 -18.578 1.00 46.18 102 GLU A CA 1
ATOM 799 C C . GLU A 1 122 ? -20.115 15.479 -19.760 1.00 49.82 102 GLU A C 1
ATOM 800 O O . GLU A 1 122 ? -20.857 15.732 -20.716 1.00 45.79 102 GLU A O 1
ATOM 806 N N . LYS A 1 123 ? -18.846 15.882 -19.720 1.00 42.68 103 LYS A N 1
ATOM 807 C CA . LYS A 1 123 ? -18.317 16.822 -20.698 1.00 39.68 103 LYS A CA 1
ATOM 808 C C . LYS A 1 123 ? -17.724 16.156 -21.933 1.00 47.75 103 LYS A C 1
ATOM 809 O O . LYS A 1 123 ? -17.822 16.718 -23.031 1.00 54.99 103 LYS A O 1
ATOM 815 N N . PHE A 1 124 ? -17.121 14.974 -21.797 1.00 42.98 104 PHE A N 1
ATOM 816 C CA . PHE A 1 124 ? -16.425 14.346 -22.915 1.00 40.85 104 PHE A CA 1
ATOM 817 C C . PHE A 1 124 ? -16.961 12.955 -23.232 1.00 47.11 104 PHE A C 1
ATOM 818 O O . PHE A 1 124 ? -17.381 12.706 -24.366 1.00 55.39 104 PHE A O 1
ATOM 826 N N . LEU A 1 125 ? -16.970 12.046 -22.258 1.00 49.08 105 LEU A N 1
ATOM 827 C CA . LEU A 1 125 ? -17.109 10.626 -22.567 1.00 52.41 105 LEU A CA 1
ATOM 828 C C . LEU A 1 125 ? -18.517 10.274 -23.033 1.00 47.29 105 LEU A C 1
ATOM 829 O O . LEU A 1 125 ? -18.691 9.660 -24.092 1.00 47.61 105 LEU A O 1
ATOM 834 N N . ILE A 1 126 ? -19.532 10.647 -22.261 1.00 41.64 106 ILE A N 1
ATOM 835 C CA . ILE A 1 126 ? -20.908 10.270 -22.585 1.00 53.05 106 ILE A CA 1
ATOM 836 C C . ILE A 1 126 ? -21.379 10.957 -23.867 1.00 55.71 106 ILE A C 1
ATOM 837 O O . ILE A 1 126 ? -21.954 10.280 -24.732 1.00 58.38 106 ILE A O 1
ATOM 842 N N . PRO A 1 127 ? -21.179 12.268 -24.057 1.00 56.27 107 PRO A N 1
ATOM 843 C CA . PRO A 1 127 ? -21.614 12.881 -25.326 1.00 63.36 107 PRO A CA 1
ATOM 844 C C . PRO A 1 127 ? -20.875 12.377 -26.560 1.00 55.16 107 PRO A C 1
ATOM 845 O O . PRO A 1 127 ? -21.451 12.414 -27.655 1.00 60.65 107 PRO A O 1
ATOM 849 N N . ASN A 1 128 ? -19.629 11.919 -26.432 1.00 58.52 108 ASN A N 1
ATOM 850 C CA . ASN A 1 128 ? -18.846 11.477 -27.582 1.00 68.69 108 ASN A CA 1
ATOM 851 C C . ASN A 1 128 ? -18.993 9.998 -27.894 1.00 61.22 108 ASN A C 1
ATOM 852 O O . ASN A 1 128 ? -18.471 9.540 -28.917 1.00 66.00 108 ASN A O 1
ATOM 857 N N . ALA A 1 129 ? -19.681 9.241 -27.050 1.00 62.44 109 ALA A N 1
ATOM 858 C CA . ALA A 1 129 ? -19.767 7.792 -27.215 1.00 63.57 109 ALA A CA 1
ATOM 859 C C . ALA A 1 129 ? -20.674 7.469 -28.397 1.00 72.59 109 ALA A C 1
ATOM 860 O O . ALA A 1 129 ? -21.840 7.866 -28.409 1.00 68.65 109 ALA A O 1
ATOM 862 N N . SER A 1 130 ? -20.116 6.836 -29.435 1.00 71.89 110 SER A N 1
ATOM 863 C CA . SER A 1 130 ? -20.848 6.557 -30.664 1.00 84.10 110 SER A CA 1
ATOM 864 C C . SER A 1 130 ? -21.615 5.237 -30.632 1.00 78.33 110 SER A C 1
ATOM 865 O O . SER A 1 130 ? -22.693 5.145 -31.229 1.00 86.03 110 SER A O 1
ATOM 868 N N . GLN A 1 131 ? -21.099 4.224 -29.939 1.00 74.09 111 GLN A N 1
ATOM 869 C CA . GLN A 1 131 ? -21.665 2.882 -29.947 1.00 69.84 111 GLN A CA 1
ATOM 870 C C . GLN A 1 131 ? -22.268 2.539 -28.587 1.00 65.48 111 GLN A C 1
ATOM 871 O O . GLN A 1 131 ? -21.867 3.080 -27.550 1.00 67.47 111 GLN A O 1
ATOM 877 N N . ALA A 1 132 ? -23.247 1.618 -28.612 1.00 62.66 112 ALA A N 1
ATOM 878 C CA . ALA A 1 132 ? -23.969 1.247 -27.393 1.00 63.55 112 ALA A CA 1
ATOM 879 C C . ALA A 1 132 ? -23.041 0.627 -26.350 1.00 55.54 112 ALA A C 1
ATOM 880 O O . ALA A 1 132 ? -23.210 0.868 -25.148 1.00 62.93 112 ALA A O 1
ATOM 882 N N . GLU A 1 133 ? -22.046 -0.149 -26.795 1.00 58.17 113 GLU A N 1
ATOM 883 C CA . GLU A 1 133 ? -21.077 -0.749 -25.878 1.00 66.03 113 GLU A CA 1
ATOM 884 C C . GLU A 1 133 ? -20.346 0.310 -25.065 1.00 60.36 113 GLU A C 1
ATOM 885 O O . GLU A 1 133 ? -20.363 0.279 -23.831 1.00 50.60 113 GLU A O 1
ATOM 891 N N . SER A 1 134 ? -19.738 1.290 -25.738 1.00 59.04 114 SER A N 1
ATOM 892 C CA . SER A 1 134 ? -19.065 2.362 -25.016 1.00 63.65 114 SER A CA 1
ATOM 893 C C . SER A 1 134 ? -20.068 3.209 -24.220 1.00 55.67 114 SER A C 1
ATOM 894 O O . SER A 1 134 ? -19.715 3.732 -23.159 1.00 52.46 114 SER A O 1
ATOM 897 N N . LYS A 1 135 ? -21.278 3.487 -24.742 1.00 51.59 115 LYS A N 1
ATOM 898 C CA . LYS A 1 135 ? -22.243 4.206 -23.874 1.00 53.38 115 LYS A CA 1
ATOM 899 C C . LYS A 1 135 ? -22.666 3.402 -22.632 1.00 45.61 115 LYS A C 1
ATOM 900 O O . LYS A 1 135 ? -22.973 3.993 -21.585 1.00 43.07 115 LYS A O 1
ATOM 906 N N . VAL A 1 136 ? -22.864 2.090 -22.762 1.00 43.88 116 VAL A N 1
ATOM 907 C CA . VAL A 1 136 ? -23.188 1.314 -21.563 1.00 40.16 116 VAL A CA 1
ATOM 908 C C . VAL A 1 136 ? -22.039 1.427 -20.576 1.00 43.30 116 VAL A C 1
ATOM 909 O O . VAL A 1 136 ? -22.249 1.562 -19.365 1.00 42.73 116 VAL A O 1
ATOM 913 N N . PHE A 1 137 ? -20.807 1.380 -21.090 1.00 40.37 117 PHE A N 1
ATOM 914 C CA . PHE A 1 137 ? -19.608 1.458 -20.262 1.00 41.10 117 PHE A CA 1
ATOM 915 C C . PHE A 1 137 ? -19.571 2.746 -19.448 1.00 35.62 117 PHE A C 1
ATOM 916 O O . PHE A 1 137 ? -19.339 2.722 -18.233 1.00 38.01 117 PHE A O 1
ATOM 924 N N . TYR A 1 138 ? -19.794 3.888 -20.102 1.00 42.84 118 TYR A N 1
ATOM 925 C CA . TYR A 1 138 ? -19.648 5.165 -19.410 1.00 40.99 118 TYR A CA 1
ATOM 926 C C . TYR A 1 138 ? -20.821 5.445 -18.479 1.00 44.27 118 TYR A C 1
ATOM 927 O O . TYR A 1 138 ? -20.635 6.028 -17.405 1.00 38.55 118 TYR A O 1
ATOM 936 N N . LEU A 1 139 ? -22.033 5.050 -18.874 1.00 42.94 119 LEU A N 1
ATOM 937 C CA . LEU A 1 139 ? -23.180 5.207 -17.986 1.00 34.78 119 LEU A CA 1
ATOM 938 C C . LEU A 1 139 ? -23.034 4.341 -16.741 1.00 38.32 119 LEU A C 1
ATOM 939 O O . LEU A 1 139 ? -23.443 4.744 -15.646 1.00 35.98 119 LEU A O 1
ATOM 944 N N . LYS A 1 140 ? -22.460 3.144 -16.889 1.00 38.10 120 LYS A N 1
ATOM 945 C CA . LYS A 1 140 ? -22.143 2.332 -15.718 1.00 34.74 120 LYS A CA 1
ATOM 946 C C . LYS A 1 140 ? -21.127 3.037 -14.830 1.00 30.64 120 LYS A C 1
ATOM 947 O O . LYS A 1 140 ? -21.245 3.020 -13.599 1.00 33.64 120 LYS A O 1
ATOM 953 N N . MET A 1 141 ? -20.119 3.663 -15.442 1.00 31.62 121 MET A N 1
ATOM 954 C CA . MET A 1 141 ? -19.133 4.419 -14.677 1.00 38.40 121 MET A CA 1
ATOM 955 C C . MET A 1 141 ? -19.784 5.581 -13.940 1.00 32.59 121 MET A C 1
ATOM 956 O O . MET A 1 141 ? -19.417 5.887 -12.799 1.00 36.06 121 MET A O 1
ATOM 961 N N . LYS A 1 142 ? -20.743 6.250 -14.585 1.00 40.66 122 LYS A N 1
ATOM 962 C CA . LYS A 1 142 ? -21.483 7.319 -13.923 1.00 36.81 122 LYS A CA 1
ATOM 963 C C . LYS A 1 142 ? -22.241 6.787 -12.714 1.00 30.79 122 LYS A C 1
ATOM 964 O O . LYS A 1 142 ? -22.213 7.388 -11.633 1.00 41.01 122 LYS A O 1
ATOM 970 N N . GLY A 1 143 ? -22.940 5.663 -12.885 1.00 36.13 123 GLY A N 1
ATOM 971 C CA . GLY A 1 143 ? -23.591 5.026 -11.753 1.00 34.89 123 GLY A CA 1
ATOM 972 C C . GLY A 1 143 ? -22.617 4.664 -10.648 1.00 36.93 123 GLY A C 1
ATOM 973 O O . GLY A 1 143 ? -22.931 4.797 -9.463 1.00 32.34 123 GLY A O 1
ATOM 974 N N . ASP A 1 144 ? -21.424 4.194 -11.022 1.00 34.18 124 ASP A N 1
ATOM 975 C CA . ASP A 1 144 ? -20.438 3.784 -10.025 1.00 33.38 124 ASP A CA 1
ATOM 976 C C . ASP A 1 144 ? -20.001 4.957 -9.158 1.00 30.01 124 ASP A C 1
ATOM 977 O O . ASP A 1 144 ? -20.028 4.878 -7.924 1.00 36.46 124 ASP A O 1
ATOM 982 N N . TYR A 1 145 ? -19.584 6.054 -9.787 1.00 32.97 125 TYR A N 1
ATOM 983 C CA . TYR A 1 145 ? -18.988 7.146 -9.029 1.00 33.52 125 TYR A CA 1
ATOM 984 C C . TYR A 1 145 ? -20.022 7.975 -8.280 1.00 40.79 125 TYR A C 1
ATOM 985 O O . TYR A 1 145 ? -19.685 8.602 -7.270 1.00 38.14 125 TYR A O 1
ATOM 994 N N . TYR A 1 146 ? -21.268 8.009 -8.753 1.00 34.32 126 TYR A N 1
ATOM 995 C CA . TYR A 1 146 ? -22.330 8.549 -7.913 1.00 37.71 126 TYR A CA 1
ATOM 996 C C . TYR A 1 146 ? -22.633 7.614 -6.749 1.00 36.30 126 TYR A C 1
ATOM 997 O O . TYR A 1 146 ? -23.006 8.076 -5.665 1.00 36.80 126 TYR A O 1
ATOM 1006 N N . ARG A 1 147 ? -22.487 6.301 -6.956 1.00 35.67 127 ARG A N 1
ATOM 1007 C CA . ARG A 1 147 ? -22.645 5.352 -5.858 1.00 31.74 127 ARG A CA 1
ATOM 1008 C C . ARG A 1 147 ? -21.581 5.560 -4.788 1.00 35.08 127 ARG A C 1
ATOM 1009 O O . ARG A 1 147 ? -21.878 5.497 -3.589 1.00 36.97 127 ARG A O 1
ATOM 1017 N N . TYR A 1 148 ? -20.333 5.804 -5.199 1.00 35.85 128 TYR A N 1
ATOM 1018 C CA . TYR A 1 148 ? -19.284 6.081 -4.221 1.00 32.93 128 TYR A CA 1
ATOM 1019 C C . TYR A 1 148 ? -19.575 7.374 -3.473 1.00 35.67 128 TYR A C 1
ATOM 1020 O O . TYR A 1 148 ? -19.287 7.489 -2.276 1.00 40.50 128 TYR A O 1
ATOM 1029 N N . LEU A 1 149 ? -20.138 8.365 -4.170 1.00 39.24 129 LEU A N 1
ATOM 1030 C CA . LEU A 1 149 ? -20.574 9.586 -3.502 1.00 40.18 129 LEU A CA 1
ATOM 1031 C C . LEU A 1 149 ? -21.679 9.288 -2.499 1.00 40.62 129 LEU A C 1
ATOM 1032 O O . LEU A 1 149 ? -21.710 9.863 -1.405 1.00 43.50 129 LEU A O 1
ATOM 1037 N N . ALA A 1 150 ? -22.599 8.389 -2.859 1.00 40.70 130 ALA A N 1
ATOM 1038 C CA . ALA A 1 150 ? -23.676 8.020 -1.949 1.00 40.59 130 ALA A CA 1
ATOM 1039 C C . ALA A 1 150 ? -23.150 7.260 -0.740 1.00 49.02 130 ALA A C 1
ATOM 1040 O O . ALA A 1 150 ? -23.744 7.332 0.342 1.00 49.79 130 ALA A O 1
ATOM 1042 N N . GLU A 1 151 ? -22.051 6.517 -0.907 1.00 40.25 131 GLU A N 1
ATOM 1043 C CA . GLU A 1 151 ? -21.496 5.746 0.200 1.00 48.50 131 GLU A CA 1
ATOM 1044 C C . GLU A 1 151 ? -21.116 6.638 1.374 1.00 45.47 131 GLU A C 1
ATOM 1045 O O . GLU A 1 151 ? -21.117 6.185 2.523 1.00 43.08 131 GLU A O 1
ATOM 1051 N N . VAL A 1 152 ? -20.798 7.905 1.111 1.00 39.95 132 VAL A N 1
ATOM 1052 C CA . VAL A 1 152 ? -20.381 8.835 2.152 1.00 52.20 132 VAL A CA 1
ATOM 1053 C C . VAL A 1 152 ? -21.320 10.021 2.274 1.00 60.52 132 VAL A C 1
ATOM 1054 O O . VAL A 1 152 ? -21.075 10.908 3.098 1.00 64.90 132 VAL A O 1
ATOM 1058 N N . ALA A 1 153 ? -22.390 10.062 1.487 1.00 58.66 133 ALA A N 1
ATOM 1059 C CA . ALA A 1 153 ? -23.331 11.164 1.560 1.00 58.45 133 ALA A CA 1
ATOM 1060 C C . ALA A 1 153 ? -24.240 10.990 2.769 1.00 74.20 133 ALA A C 1
ATOM 1061 O O . ALA A 1 153 ? -24.592 9.871 3.155 1.00 68.07 133 ALA A O 1
ATOM 1063 N N . ALA A 1 154 ? -24.629 12.115 3.360 1.00 81.42 134 ALA A N 1
ATOM 1064 C CA . ALA A 1 154 ? -25.581 12.123 4.459 1.00 88.61 134 ALA A CA 1
ATOM 1065 C C . ALA A 1 154 ? -26.394 13.405 4.365 1.00 85.40 134 ALA A C 1
ATOM 1066 O O . ALA A 1 154 ? -26.171 14.242 3.485 1.00 77.26 134 ALA A O 1
ATOM 1068 N N . GLY A 1 155 ? -27.345 13.558 5.283 1.00 88.29 135 GLY A N 1
ATOM 1069 C CA . GLY A 1 155 ? -28.193 14.730 5.230 1.00 83.57 135 GLY A CA 1
ATOM 1070 C C . GLY A 1 155 ? -29.074 14.728 3.992 1.00 82.14 135 GLY A C 1
ATOM 1071 O O . GLY A 1 155 ? -29.482 13.682 3.479 1.00 73.32 135 GLY A O 1
ATOM 1072 N N . ASP A 1 156 ? -29.354 15.931 3.492 1.00 79.87 136 ASP A N 1
ATOM 1073 C CA . ASP A 1 156 ? -30.324 16.106 2.420 1.00 75.24 136 ASP A CA 1
ATOM 1074 C C . ASP A 1 156 ? -29.739 15.877 1.030 1.00 74.40 136 ASP A C 1
ATOM 1075 O O . ASP A 1 156 ? -30.506 15.794 0.065 1.00 73.56 136 ASP A O 1
ATOM 1080 N N . ASP A 1 157 ? -28.413 15.778 0.900 1.00 70.28 137 ASP A N 1
ATOM 1081 C CA . ASP A 1 157 ? -27.819 15.542 -0.412 1.00 68.29 137 ASP A CA 1
ATOM 1082 C C . ASP A 1 157 ? -27.990 14.100 -0.874 1.00 56.12 137 ASP A C 1
ATOM 1083 O O . ASP A 1 157 ? -27.970 13.838 -2.082 1.00 52.75 137 ASP A O 1
ATOM 1088 N N . LYS A 1 158 ? -28.146 13.159 0.061 1.00 54.29 138 LYS A N 1
ATOM 1089 C CA . LYS A 1 158 ? -28.046 11.739 -0.272 1.00 49.24 138 LYS A CA 1
ATOM 1090 C C . LYS A 1 158 ? -29.078 11.331 -1.317 1.00 50.06 138 LYS A C 1
ATOM 1091 O O . LYS A 1 158 ? -28.733 10.751 -2.352 1.00 53.69 138 LYS A O 1
ATOM 1097 N N . LYS A 1 159 ? -30.360 11.606 -1.050 1.00 49.34 139 LYS A N 1
ATOM 1098 C CA . LYS A 1 159 ? -31.426 11.118 -1.924 1.00 46.39 139 LYS A CA 1
ATOM 1099 C C . LYS A 1 159 ? -31.211 11.562 -3.365 1.00 54.01 139 LYS A C 1
ATOM 1100 O O . LYS A 1 159 ? -31.462 10.798 -4.305 1.00 48.13 139 LYS A O 1
ATOM 1106 N N . GLY A 1 160 ? -30.748 12.798 -3.561 1.00 42.65 140 GLY A N 1
ATOM 1107 C CA . GLY A 1 160 ? -30.457 13.258 -4.908 1.00 41.72 140 GLY A CA 1
ATOM 1108 C C . GLY A 1 160 ? -29.297 12.508 -5.538 1.00 50.38 140 GLY A C 1
ATOM 1109 O O . GLY A 1 160 ? -29.349 12.145 -6.717 1.00 42.10 140 GLY A O 1
ATOM 1110 N N . ILE A 1 161 ? -28.236 12.268 -4.765 1.00 46.27 141 ILE A N 1
ATOM 1111 C CA . ILE A 1 161 ? -27.084 11.534 -5.283 1.00 49.28 141 ILE A CA 1
ATOM 1112 C C . ILE A 1 161 ? -27.467 10.093 -5.597 1.00 36.83 141 ILE A C 1
ATOM 1113 O O . ILE A 1 161 ? -27.094 9.548 -6.642 1.00 42.25 141 ILE A O 1
ATOM 1118 N N . VAL A 1 162 ? -28.212 9.454 -4.691 1.00 37.31 142 VAL A N 1
ATOM 1119 C CA . VAL A 1 162 ? -28.621 8.066 -4.897 1.00 43.79 142 VAL A CA 1
ATOM 1120 C C . VAL A 1 162 ? -29.459 7.933 -6.163 1.00 48.05 142 VAL A C 1
ATOM 1121 O O . VAL A 1 162 ? -29.255 7.013 -6.965 1.00 44.26 142 VAL A O 1
ATOM 1125 N N . ASP A 1 163 ? -30.402 8.855 -6.372 1.00 47.32 143 ASP A N 1
ATOM 1126 C CA . ASP A 1 163 ? -31.233 8.791 -7.569 1.00 39.08 143 ASP A CA 1
ATOM 1127 C C . ASP A 1 163 ? -30.416 9.040 -8.829 1.00 40.71 143 ASP A C 1
ATOM 1128 O O . ASP A 1 163 ? -30.736 8.493 -9.891 1.00 42.67 143 ASP A O 1
ATOM 1133 N N . GLN A 1 164 ? -29.367 9.861 -8.737 1.00 45.22 144 GLN A N 1
ATOM 1134 C CA . GLN A 1 164 ? -28.489 10.065 -9.884 1.00 47.67 144 GLN A CA 1
ATOM 1135 C C . GLN A 1 164 ? -27.756 8.780 -10.247 1.00 43.96 144 GLN A C 1
ATOM 1136 O O . GLN A 1 164 ? -27.599 8.463 -11.432 1.00 47.41 144 GLN A O 1
ATOM 1142 N N . SER A 1 165 ? -27.285 8.039 -9.243 1.00 36.69 145 SER A N 1
ATOM 1143 C CA . SER A 1 165 ? -26.681 6.734 -9.492 1.00 46.76 145 SER A CA 1
ATOM 1144 C C . SER A 1 165 ? -27.677 5.784 -10.150 1.00 41.62 145 SER A C 1
ATOM 1145 O O . SER A 1 165 ? -27.375 5.152 -11.168 1.00 41.51 145 SER A O 1
ATOM 1148 N N . GLN A 1 166 ? -28.874 5.669 -9.566 1.00 42.06 146 GLN A N 1
ATOM 1149 C CA . GLN A 1 166 ? -29.874 4.734 -10.076 1.00 37.10 146 GLN A CA 1
ATOM 1150 C C . GLN A 1 166 ? -30.235 5.028 -11.528 1.00 42.12 146 GLN A C 1
ATOM 1151 O O . GLN A 1 166 ? -30.364 4.105 -12.341 1.00 40.31 146 GLN A O 1
ATOM 1157 N N . GLN A 1 167 ? -30.403 6.306 -11.875 1.00 44.17 147 GLN A N 1
ATOM 1158 C CA . GLN A 1 167 ? -30.824 6.645 -13.230 1.00 48.98 147 GLN A CA 1
ATOM 1159 C C . GLN A 1 167 ? -29.731 6.348 -14.247 1.00 45.96 147 GLN A C 1
ATOM 1160 O O . GLN A 1 167 ? -30.032 5.967 -15.384 1.00 39.86 147 GLN A O 1
ATOM 1166 N N . ALA A 1 168 ? -28.465 6.515 -13.863 1.00 43.58 148 ALA A N 1
ATOM 1167 C CA . ALA A 1 168 ? -27.371 6.170 -14.763 1.00 39.52 148 ALA A CA 1
ATOM 1168 C C . ALA A 1 168 ? -27.316 4.665 -14.989 1.00 39.16 148 ALA A C 1
ATOM 1169 O O . ALA A 1 168 ? -27.190 4.200 -16.129 1.00 40.20 148 ALA A O 1
ATOM 1171 N N . TYR A 1 169 ? -27.396 3.888 -13.906 1.00 34.78 149 TYR A N 1
ATOM 1172 C CA . TYR A 1 169 ? -27.433 2.434 -14.023 1.00 39.89 149 TYR A CA 1
ATOM 1173 C C . TYR A 1 169 ? -28.621 1.978 -14.862 1.00 41.99 149 TYR A C 1
ATOM 1174 O O . TYR A 1 169 ? -28.486 1.109 -15.731 1.00 39.29 149 TYR A O 1
ATOM 1183 N N . GLN A 1 170 ? -29.799 2.557 -14.607 1.00 46.35 150 GLN A N 1
ATOM 1184 C CA . GLN A 1 170 ? -31.017 2.096 -15.267 1.00 38.48 150 GLN A CA 1
ATOM 1185 C C . GLN A 1 170 ? -30.945 2.294 -16.776 1.00 40.83 150 GLN A C 1
ATOM 1186 O O . GLN A 1 170 ? -31.345 1.410 -17.543 1.00 48.88 150 GLN A O 1
ATOM 1192 N N . GLU A 1 171 ? -30.450 3.450 -17.223 1.00 42.05 151 GLU A N 1
ATOM 1193 C CA . GLU A 1 171 ? -30.316 3.676 -18.659 1.00 46.36 151 GLU A CA 1
ATOM 1194 C C . GLU A 1 171 ? -29.303 2.719 -19.270 1.00 48.10 151 GLU A C 1
ATOM 1195 O O . GLU A 1 171 ? -29.543 2.149 -20.341 1.00 40.96 151 GLU A O 1
ATOM 1201 N N . ALA A 1 172 ? -28.154 2.545 -18.612 1.00 43.83 152 ALA A N 1
ATOM 1202 C CA . ALA A 1 172 ? -27.182 1.558 -19.068 1.00 41.61 152 ALA A CA 1
ATOM 1203 C C . ALA A 1 172 ? -27.795 0.164 -19.101 1.00 37.10 152 ALA A C 1
ATOM 1204 O O . ALA A 1 172 ? -27.544 -0.612 -20.031 1.00 38.78 152 ALA A O 1
ATOM 1206 N N . PHE A 1 173 ? -28.594 -0.173 -18.085 1.00 35.36 153 PHE A N 1
ATOM 1207 C CA . PHE A 1 173 ? -29.194 -1.501 -18.009 1.00 40.39 153 PHE A CA 1
ATOM 1208 C C . PHE A 1 173 ? -30.132 -1.752 -19.182 1.00 45.36 153 PHE A C 1
ATOM 1209 O O . PHE A 1 173 ? -30.148 -2.850 -19.750 1.00 44.88 153 PHE A O 1
ATOM 1217 N N . GLU A 1 174 ? -30.921 -0.744 -19.559 1.00 48.32 154 GLU A N 1
ATOM 1218 C CA . GLU A 1 174 ? -31.868 -0.913 -20.656 1.00 48.26 154 GLU A CA 1
ATOM 1219 C C . GLU A 1 174 ? -31.157 -1.033 -22.000 1.00 47.10 154 GLU A C 1
ATOM 1220 O O . GLU A 1 174 ? -31.537 -1.863 -22.834 1.00 47.85 154 GLU A O 1
ATOM 1226 N N . ILE A 1 175 ? -30.132 -0.209 -22.234 1.00 38.60 155 ILE A N 1
ATOM 1227 C CA . ILE A 1 175 ? -29.387 -0.296 -23.488 1.00 40.61 155 ILE A CA 1
ATOM 1228 C C . ILE A 1 175 ? -28.677 -1.640 -23.591 1.00 58.93 155 ILE A C 1
ATOM 1229 O O . ILE A 1 175 ? -28.681 -2.283 -24.649 1.00 52.25 155 ILE A O 1
ATOM 1234 N N . SER A 1 176 ? -28.064 -2.089 -22.493 1.00 44.39 156 SER A N 1
ATOM 1235 C CA . SER A 1 176 ? -27.323 -3.347 -22.511 1.00 50.27 156 SER A CA 1
ATOM 1236 C C . SER A 1 176 ? -28.232 -4.527 -22.833 1.00 50.86 156 SER A C 1
ATOM 1237 O O . SER A 1 176 ? -27.844 -5.433 -23.580 1.00 46.18 156 SER A O 1
ATOM 1240 N N . LYS A 1 177 ? -29.446 -4.538 -22.276 1.00 49.96 157 LYS A N 1
ATOM 1241 C CA . LYS A 1 177 ? -30.358 -5.651 -22.519 1.00 58.34 157 LYS A CA 1
ATOM 1242 C C . LYS A 1 177 ? -30.855 -5.703 -23.958 1.00 54.67 157 LYS A C 1
ATOM 1243 O O . LYS A 1 177 ? -31.250 -6.778 -24.421 1.00 59.74 157 LYS A O 1
ATOM 1249 N N . LYS A 1 178 ? -30.848 -4.577 -24.673 1.00 56.75 158 LYS A N 1
ATOM 1250 C CA . LYS A 1 178 ? -31.333 -4.560 -26.047 1.00 60.88 158 LYS A CA 1
ATOM 1251 C C . LYS A 1 178 ? -30.230 -4.763 -27.078 1.00 65.35 158 LYS A C 1
ATOM 1252 O O . LYS A 1 178 ? -30.485 -5.351 -28.135 1.00 62.40 158 LYS A O 1
ATOM 1258 N N . GLU A 1 179 ? -29.008 -4.311 -26.798 1.00 54.99 159 GLU A N 1
ATOM 1259 C CA . GLU A 1 179 ? -27.950 -4.299 -27.798 1.00 60.77 159 GLU A CA 1
ATOM 1260 C C . GLU A 1 179 ? -26.831 -5.291 -27.523 1.00 58.04 159 GLU A C 1
ATOM 1261 O O . GLU A 1 179 ? -26.004 -5.521 -28.412 1.00 55.80 159 GLU A O 1
ATOM 1267 N N . MET A 1 180 ? -26.771 -5.875 -26.330 1.00 49.90 160 MET A N 1
ATOM 1268 C CA . MET A 1 180 ? -25.694 -6.780 -25.963 1.00 51.69 160 MET A CA 1
ATOM 1269 C C . MET A 1 180 ? -26.250 -8.143 -25.577 1.00 52.50 160 MET A C 1
ATOM 1270 O O . MET A 1 180 ? -27.382 -8.261 -25.098 1.00 51.93 160 MET A O 1
ATOM 1275 N N . GLN A 1 181 ? -25.439 -9.165 -25.789 1.00 53.87 161 GLN A N 1
ATOM 1276 C CA . GLN A 1 181 ? -25.807 -10.521 -25.438 1.00 56.80 161 GLN A CA 1
ATOM 1277 C C . GLN A 1 181 ? -25.566 -10.763 -23.950 1.00 45.24 161 GLN A C 1
ATOM 1278 O O . GLN A 1 181 ? -24.716 -10.108 -23.338 1.00 48.62 161 GLN A O 1
ATOM 1284 N N . PRO A 1 182 ? -26.309 -11.701 -23.346 1.00 53.13 162 PRO A N 1
ATOM 1285 C CA . PRO A 1 182 ? -26.193 -11.928 -21.896 1.00 44.11 162 PRO A CA 1
ATOM 1286 C C . PRO A 1 182 ? -24.779 -12.199 -21.407 1.00 45.15 162 PRO A C 1
ATOM 1287 O O . PRO A 1 182 ? -24.475 -12.009 -20.225 1.00 47.11 162 PRO A O 1
ATOM 1291 N N . THR A 1 183 ? -23.905 -12.635 -22.305 1.00 46.58 163 THR A N 1
ATOM 1292 C CA . THR A 1 183 ? -22.547 -13.005 -21.939 1.00 46.80 163 THR A CA 1
ATOM 1293 C C . THR A 1 183 ? -21.527 -11.894 -22.159 1.00 48.98 163 THR A C 1
ATOM 1294 O O . THR A 1 183 ? -20.348 -12.090 -21.844 1.00 48.06 163 THR A O 1
ATOM 1298 N N . HIS A 1 184 ? -21.939 -10.751 -22.698 1.00 45.37 164 HIS A N 1
ATOM 1299 C CA . HIS A 1 184 ? -21.010 -9.649 -22.901 1.00 51.41 164 HIS A CA 1
ATOM 1300 C C . HIS A 1 184 ? -20.477 -9.185 -21.548 1.00 45.80 164 HIS A C 1
ATOM 1301 O O . HIS A 1 184 ? -21.271 -8.904 -20.640 1.00 42.65 164 HIS A O 1
ATOM 1308 N N . PRO A 1 185 ? -19.154 -9.102 -21.369 1.00 41.16 165 PRO A N 1
ATOM 1309 C CA . PRO A 1 185 ? -18.620 -8.752 -20.041 1.00 39.77 165 PRO A CA 1
ATOM 1310 C C . PRO A 1 185 ? -19.057 -7.383 -19.551 1.00 41.82 165 PRO A C 1
ATOM 1311 O O . PRO A 1 185 ? -19.171 -7.178 -18.337 1.00 41.38 165 PRO A O 1
ATOM 1315 N N . ILE A 1 186 ? -19.312 -6.440 -20.457 1.00 43.27 166 ILE A N 1
ATOM 1316 C CA . ILE A 1 186 ? -19.767 -5.121 -20.033 1.00 43.51 166 ILE A CA 1
ATOM 1317 C C . ILE A 1 186 ? -21.202 -5.189 -19.527 1.00 40.69 166 ILE A C 1
ATOM 1318 O O . ILE A 1 186 ? -21.550 -4.562 -18.519 1.00 39.39 166 ILE A O 1
ATOM 1323 N N . ARG A 1 187 ? -22.060 -5.947 -20.216 1.00 42.23 167 ARG A N 1
ATOM 1324 C CA . ARG A 1 187 ? -23.413 -6.170 -19.714 1.00 41.54 167 ARG A CA 1
ATOM 1325 C C . ARG A 1 187 ? -23.394 -6.901 -18.377 1.00 36.78 167 ARG A C 1
ATOM 1326 O O . ARG A 1 187 ? -24.155 -6.560 -17.464 1.00 38.97 167 ARG A O 1
ATOM 1334 N N . LEU A 1 188 ? -22.526 -7.908 -18.239 1.00 38.88 168 LEU A N 1
ATOM 1335 C CA . LEU A 1 188 ? -22.449 -8.647 -16.982 1.00 40.25 168 LEU A CA 1
ATOM 1336 C C . LEU A 1 188 ? -21.900 -7.780 -15.856 1.00 34.58 168 LEU A C 1
ATOM 1337 O O . LEU A 1 188 ? -22.398 -7.834 -14.726 1.00 34.43 168 LEU A O 1
ATOM 1342 N N . GLY A 1 189 ? -20.873 -6.976 -16.143 1.00 33.81 169 GLY A N 1
ATOM 1343 C CA . GLY A 1 189 ? -20.323 -6.106 -15.119 1.00 33.01 169 GLY A CA 1
ATOM 1344 C C . GLY A 1 189 ? -21.300 -5.044 -14.661 1.00 40.82 169 GLY A C 1
ATOM 1345 O O . GLY A 1 189 ? -21.296 -4.653 -13.490 1.00 31.29 169 GLY A O 1
ATOM 1346 N N . LEU A 1 190 ? -22.145 -4.559 -15.572 1.00 39.50 170 LEU A N 1
ATOM 1347 C CA . LEU A 1 190 ? -23.184 -3.607 -15.198 1.00 38.86 170 LEU A CA 1
ATOM 1348 C C . LEU A 1 190 ? -24.210 -4.243 -14.268 1.00 37.61 170 LEU A C 1
ATOM 1349 O O . LEU A 1 190 ? -24.591 -3.651 -13.251 1.00 33.55 170 LEU A O 1
ATOM 1354 N N . ALA A 1 191 ? -24.685 -5.442 -14.612 1.00 36.26 171 ALA A N 1
ATOM 1355 C CA . ALA A 1 191 ? -25.621 -6.147 -13.743 1.00 35.26 171 ALA A CA 1
ATOM 1356 C C . ALA A 1 191 ? -25.014 -6.400 -12.369 1.00 33.85 171 ALA A C 1
ATOM 1357 O O . ALA A 1 191 ? -25.708 -6.315 -11.349 1.00 35.09 171 ALA A O 1
ATOM 1359 N N . LEU A 1 192 ? -23.720 -6.725 -12.327 1.00 34.88 172 LEU A N 1
ATOM 1360 C CA . LEU A 1 192 ? -23.042 -6.931 -11.051 1.00 37.36 172 LEU A CA 1
ATOM 1361 C C . LEU A 1 192 ? -23.093 -5.674 -10.190 1.00 34.24 172 LEU A C 1
ATOM 1362 O O . LEU A 1 192 ? -23.531 -5.716 -9.035 1.00 34.75 172 LEU A O 1
ATOM 1367 N N . ASN A 1 193 ? -22.646 -4.543 -10.739 1.00 32.41 173 ASN A N 1
ATOM 1368 C CA . ASN A 1 193 ? -22.594 -3.311 -9.959 1.00 34.71 173 ASN A CA 1
ATOM 1369 C C . ASN A 1 193 ? -23.986 -2.759 -9.671 1.00 33.52 173 ASN A C 1
ATOM 1370 O O . ASN A 1 193 ? -24.203 -2.163 -8.610 1.00 38.46 173 ASN A O 1
ATOM 1375 N N . PHE A 1 194 ? -24.932 -2.933 -10.598 1.00 34.58 174 PHE A N 1
ATOM 1376 C CA . PHE A 1 194 ? -26.303 -2.497 -10.343 1.00 36.38 174 PHE A CA 1
ATOM 1377 C C . PHE A 1 194 ? -26.907 -3.265 -9.174 1.00 36.66 174 PHE A C 1
ATOM 1378 O O . PHE A 1 194 ? -27.565 -2.676 -8.307 1.00 34.52 174 PHE A O 1
ATOM 1386 N N . SER A 1 195 ? -26.701 -4.584 -9.139 1.00 37.56 175 SER A N 1
ATOM 1387 C CA . SER A 1 195 ? -27.159 -5.379 -8.005 1.00 34.90 175 SER A CA 1
ATOM 1388 C C . SER A 1 195 ? -26.484 -4.935 -6.713 1.00 32.66 175 SER A C 1
ATOM 1389 O O . SER A 1 195 ? -27.120 -4.900 -5.652 1.00 31.08 175 SER A O 1
ATOM 1392 N N . VAL A 1 196 ? -25.191 -4.606 -6.779 1.00 34.31 176 VAL A N 1
ATOM 1393 C CA . VAL A 1 196 ? -24.493 -4.088 -5.604 1.00 32.66 176 VAL A CA 1
ATOM 1394 C C . VAL A 1 196 ? -25.107 -2.766 -5.160 1.00 35.91 176 VAL A C 1
ATOM 1395 O O . VAL A 1 196 ? -25.271 -2.512 -3.960 1.00 36.52 176 VAL A O 1
ATOM 1399 N N . PHE A 1 197 ? -25.452 -1.903 -6.120 1.00 33.95 177 PHE A N 1
ATOM 1400 C CA . PHE A 1 197 ? -26.141 -0.658 -5.791 1.00 35.92 177 PHE A CA 1
ATOM 1401 C C . PHE A 1 197 ? -27.432 -0.938 -5.033 1.00 40.04 177 PHE A C 1
ATOM 1402 O O . PHE A 1 197 ? -27.736 -0.279 -4.032 1.00 35.76 177 PHE A O 1
ATOM 1410 N N . TYR A 1 198 ? -28.209 -1.914 -5.506 1.00 35.52 178 TYR A N 1
ATOM 1411 C CA . TYR A 1 198 ? -29.466 -2.248 -4.847 1.00 39.39 178 TYR A CA 1
ATOM 1412 C C . TYR A 1 198 ? -29.231 -2.778 -3.439 1.00 41.41 178 TYR A C 1
ATOM 1413 O O . TYR A 1 198 ? -29.978 -2.447 -2.511 1.00 37.38 178 TYR A O 1
ATOM 1422 N N . TYR A 1 199 ? -28.203 -3.608 -3.258 1.00 39.13 179 TYR A N 1
ATOM 1423 C CA . TYR A 1 199 ? -27.967 -4.204 -1.948 1.00 35.81 179 TYR A CA 1
ATOM 1424 C C . TYR A 1 199 ? -27.442 -3.178 -0.950 1.00 46.62 179 TYR A C 1
ATOM 1425 O O . TYR A 1 199 ? -27.953 -3.071 0.171 1.00 46.63 179 TYR A O 1
ATOM 1434 N N . GLU A 1 200 ? -26.418 -2.417 -1.334 1.00 44.62 180 GLU A N 1
ATOM 1435 C CA . GLU A 1 200 ? -25.720 -1.575 -0.369 1.00 41.01 180 GLU A CA 1
ATOM 1436 C C . GLU A 1 200 ? -26.299 -0.173 -0.235 1.00 41.50 180 GLU A C 1
ATOM 1437 O O . GLU A 1 200 ? -26.315 0.373 0.874 1.00 45.58 180 GLU A O 1
ATOM 1443 N N . ILE A 1 201 ? -26.776 0.429 -1.320 1.00 38.16 181 ILE A N 1
ATOM 1444 C CA . ILE A 1 201 ? -27.245 1.813 -1.265 1.00 40.47 181 ILE A CA 1
ATOM 1445 C C . ILE A 1 201 ? -28.741 1.888 -0.998 1.00 48.58 181 ILE A C 1
ATOM 1446 O O . ILE A 1 201 ? -29.192 2.632 -0.122 1.00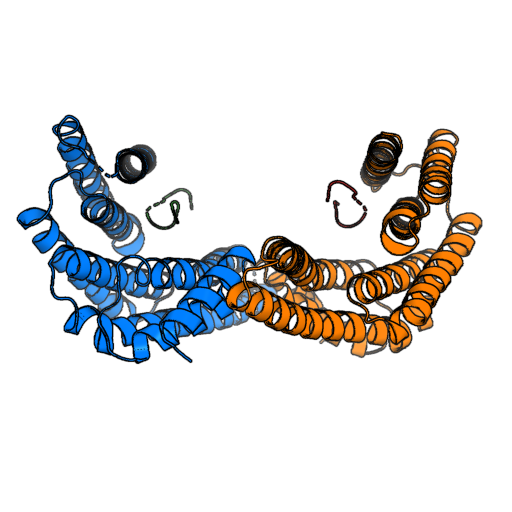 55.33 181 ILE A O 1
ATOM 1451 N N . LEU A 1 202 ? -29.535 1.122 -1.738 1.00 46.33 182 LEU A N 1
ATOM 1452 C CA . LEU A 1 202 ? -30.980 1.155 -1.572 1.00 42.04 182 LEU A CA 1
ATOM 1453 C C . LEU A 1 202 ? -31.465 0.188 -0.503 1.00 53.61 182 LEU A C 1
ATOM 1454 O O . LEU A 1 202 ? -32.652 0.210 -0.162 1.00 51.50 182 LEU A O 1
ATOM 1459 N N . ASN A 1 203 ? -30.569 -0.630 0.051 1.00 46.83 183 ASN A N 1
ATOM 1460 C CA . ASN A 1 203 ? -30.913 -1.623 1.065 1.00 52.10 183 ASN A CA 1
ATOM 1461 C C . ASN A 1 203 ? -32.113 -2.463 0.628 1.00 52.03 183 ASN A C 1
ATOM 1462 O O . ASN A 1 203 ? -33.081 -2.658 1.371 1.00 56.02 183 ASN A O 1
ATOM 1467 N N . SER A 1 204 ? -32.046 -2.950 -0.613 1.00 44.64 184 SER A N 1
ATOM 1468 C CA . SER A 1 204 ? -33.097 -3.757 -1.224 1.00 47.63 184 SER A CA 1
ATOM 1469 C C . SER A 1 204 ? -32.503 -5.113 -1.592 1.00 47.21 184 SER A C 1
ATOM 1470 O O . SER A 1 204 ? -32.149 -5.353 -2.755 1.00 45.83 184 SER A O 1
ATOM 1473 N N . PRO A 1 205 ? -32.365 -6.017 -0.617 1.00 42.33 185 PRO A N 1
ATOM 1474 C CA . PRO A 1 205 ? -31.692 -7.299 -0.893 1.00 42.50 185 PRO A CA 1
ATOM 1475 C C . PRO A 1 205 ? -32.394 -8.180 -1.914 1.00 46.92 185 PRO A C 1
ATOM 1476 O O . PRO A 1 205 ? -31.716 -8.885 -2.671 1.00 45.77 185 PRO A O 1
ATOM 1480 N N . GLU A 1 206 ? -33.726 -8.169 -1.970 1.00 38.45 186 GLU A N 1
ATOM 1481 C CA . GLU A 1 206 ? -34.417 -9.080 -2.877 1.00 36.69 186 GLU A CA 1
ATOM 1482 C C . GLU A 1 206 ? -34.289 -8.642 -4.329 1.00 38.72 186 GLU A C 1
ATOM 1483 O O . GLU A 1 206 ? -34.167 -9.492 -5.219 1.00 37.60 186 GLU A O 1
ATOM 1489 N N . LYS A 1 207 ? -34.315 -7.335 -4.589 1.00 38.48 187 LYS A N 1
ATOM 1490 C CA . LYS A 1 207 ? -34.062 -6.853 -5.941 1.00 41.64 187 LYS A CA 1
ATOM 1491 C C . LYS A 1 207 ? -32.616 -7.103 -6.349 1.00 37.96 187 LYS A C 1
ATOM 1492 O O . LYS A 1 207 ? -32.339 -7.360 -7.526 1.00 37.91 187 LYS A O 1
ATOM 1498 N N . ALA A 1 208 ? -31.688 -7.037 -5.391 1.00 39.31 188 ALA A N 1
ATOM 1499 C CA . ALA A 1 208 ? -30.282 -7.297 -5.686 1.00 40.59 188 ALA A CA 1
ATOM 1500 C C . ALA A 1 208 ? -30.064 -8.736 -6.141 1.00 42.72 188 ALA A C 1
ATOM 1501 O O . ALA A 1 208 ? -29.360 -8.986 -7.126 1.00 42.41 188 ALA A O 1
ATOM 1503 N N . CYS A 1 209 ? -30.666 -9.701 -5.437 1.00 38.49 189 CYS A N 1
ATOM 1504 C CA . CYS A 1 209 ? -30.474 -11.100 -5.807 1.00 37.18 189 CYS A CA 1
ATOM 1505 C C . CYS A 1 209 ? -31.292 -11.468 -7.035 1.00 39.25 189 CYS A C 1
ATOM 1506 O O . CYS A 1 209 ? -30.888 -12.341 -7.810 1.00 43.34 189 CYS A O 1
ATOM 1509 N N . SER A 1 210 ? -32.447 -10.827 -7.221 1.00 38.87 190 SER A N 1
ATOM 1510 C CA . SER A 1 210 ? -33.223 -11.029 -8.440 1.00 42.87 190 SER A CA 1
ATOM 1511 C C . SER A 1 210 ? -32.423 -10.602 -9.663 1.00 41.71 190 SER A C 1
ATOM 1512 O O . SER A 1 210 ? -32.340 -11.336 -10.655 1.00 38.54 190 SER A O 1
ATOM 1515 N N . LEU A 1 211 ? -31.832 -9.406 -9.610 1.00 39.28 191 LEU A N 1
ATOM 1516 C CA . LEU A 1 211 ? -31.037 -8.913 -10.731 1.00 36.91 191 LEU A CA 1
ATOM 1517 C C . LEU A 1 211 ? -29.819 -9.796 -10.981 1.00 35.16 191 LEU A C 1
ATOM 1518 O O . LEU A 1 211 ? -29.516 -10.136 -12.131 1.00 42.15 191 LEU A O 1
ATOM 1523 N N . ALA A 1 212 ? -29.110 -10.179 -9.917 1.00 34.45 192 ALA A N 1
ATOM 1524 C CA . ALA A 1 212 ? -27.900 -10.981 -10.077 1.00 42.93 192 ALA A CA 1
ATOM 1525 C C . ALA A 1 212 ? -28.215 -12.380 -10.592 1.00 46.43 192 ALA A C 1
ATOM 1526 O O . ALA A 1 212 ? -27.508 -12.896 -11.466 1.00 37.42 192 ALA A O 1
ATOM 1528 N N . LYS A 1 213 ? -29.264 -13.012 -10.060 1.00 41.30 193 LYS A N 1
ATOM 1529 C CA . LYS A 1 213 ? -29.600 -14.369 -10.483 1.00 37.92 193 LYS A CA 1
ATOM 1530 C C . LYS A 1 213 ? -29.981 -14.410 -11.957 1.00 43.41 193 LYS A C 1
ATOM 1531 O O . LYS A 1 213 ? -29.584 -15.330 -12.683 1.00 42.81 193 LYS A O 1
ATOM 1537 N N . THR A 1 214 ? -30.757 -13.425 -12.416 1.00 39.27 194 THR A N 1
ATOM 1538 C CA . THR A 1 214 ? -31.151 -13.384 -13.820 1.00 36.46 194 THR A CA 1
ATOM 1539 C C . THR A 1 214 ? -29.943 -13.212 -14.736 1.00 41.44 194 THR A C 1
ATOM 1540 O O . THR A 1 214 ? -29.827 -13.904 -15.754 1.00 35.41 194 THR A O 1
ATOM 1544 N N . ALA A 1 215 ? -29.028 -12.304 -14.387 1.00 42.53 195 ALA A N 1
ATOM 1545 C CA . ALA A 1 215 ? -27.851 -12.089 -15.225 1.00 38.28 195 ALA A CA 1
ATOM 1546 C C . ALA A 1 215 ? -26.986 -13.341 -15.292 1.00 33.83 195 ALA A C 1
ATOM 1547 O O . ALA A 1 215 ? -26.483 -13.702 -16.363 1.00 35.68 195 ALA A O 1
ATOM 1549 N N . PHE A 1 216 ? -26.796 -14.010 -14.153 1.00 34.25 196 PHE A N 1
ATOM 1550 C CA . PHE A 1 216 ? -26.032 -15.252 -14.128 1.00 35.72 196 PHE A CA 1
ATOM 1551 C C . PHE A 1 216 ? -26.727 -16.345 -14.933 1.00 45.53 196 PHE A C 1
ATOM 1552 O O . PHE A 1 216 ? -26.115 -16.978 -15.801 1.00 35.69 196 PHE A O 1
ATOM 1560 N N . ASP A 1 217 ? -28.011 -16.584 -14.650 1.00 39.04 197 ASP A N 1
ATOM 1561 C CA . ASP A 1 217 ? -28.739 -17.654 -15.329 1.00 39.20 197 ASP A CA 1
ATOM 1562 C C . ASP A 1 217 ? -28.812 -17.424 -16.832 1.00 34.70 197 ASP A C 1
ATOM 1563 O O . ASP A 1 217 ? -28.643 -18.364 -17.618 1.00 45.87 197 ASP A O 1
ATOM 1568 N N . GLU A 1 218 ? -29.079 -16.187 -17.257 1.00 44.59 198 GLU A N 1
ATOM 1569 C CA . GLU A 1 218 ? -29.161 -15.922 -18.689 1.00 42.19 198 GLU A CA 1
ATOM 1570 C C . GLU A 1 218 ? -27.804 -16.080 -19.363 1.00 46.48 198 GLU A C 1
ATOM 1571 O O . GLU A 1 218 ? -27.741 -16.416 -20.551 1.00 41.36 198 GLU A O 1
ATOM 1577 N N . ALA A 1 219 ? -26.713 -15.838 -18.633 1.00 38.57 199 ALA A N 1
ATOM 1578 C CA . ALA A 1 219 ? -25.386 -16.070 -19.193 1.00 39.09 199 ALA A CA 1
ATOM 1579 C C . ALA A 1 219 ? -25.056 -17.558 -19.231 1.00 43.56 199 ALA A C 1
ATOM 1580 O O . ALA A 1 219 ? -24.419 -18.030 -20.180 1.00 45.78 199 ALA A O 1
ATOM 1582 N N . ILE A 1 220 ? -25.473 -18.305 -18.204 1.00 38.61 200 ILE A N 1
ATOM 1583 C CA . ILE A 1 220 ? -25.265 -19.752 -18.185 1.00 46.44 200 ILE A CA 1
ATOM 1584 C C . ILE A 1 220 ? -25.997 -20.411 -19.347 1.00 46.79 200 ILE A C 1
ATOM 1585 O O . ILE A 1 220 ? -25.483 -21.340 -19.983 1.00 49.30 200 ILE A O 1
ATOM 1590 N N . ALA A 1 221 ? -27.195 -19.916 -19.662 1.00 50.12 201 ALA A N 1
ATOM 1591 C CA . ALA A 1 221 ? -28.000 -20.508 -20.722 1.00 47.96 201 ALA A CA 1
ATOM 1592 C C . ALA A 1 221 ? -27.347 -20.349 -22.086 1.00 55.27 201 ALA A C 1
ATOM 1593 O O . ALA A 1 221 ? -27.604 -21.157 -22.984 1.00 67.01 201 ALA A O 1
ATOM 1595 N N . GLU A 1 222 ? -26.533 -19.312 -22.266 1.00 54.59 202 GLU A N 1
ATOM 1596 C CA . GLU A 1 222 ? -25.884 -19.021 -23.536 1.00 68.25 202 GLU A CA 1
ATOM 1597 C C . GLU A 1 222 ? -24.366 -19.125 -23.440 1.00 74.47 202 GLU A C 1
ATOM 1598 O O . GLU A 1 222 ? -23.653 -18.276 -23.981 1.00 87.24 202 GLU A O 1
ATOM 1604 N N . LEU A 1 223 ? -23.843 -20.205 -22.858 1.00 74.31 203 LEU A N 1
ATOM 1605 C CA . LEU A 1 223 ? -22.391 -20.270 -22.743 1.00 84.71 203 LEU A CA 1
ATOM 1606 C C . LEU A 1 223 ? -21.729 -20.908 -23.952 1.00 103.78 203 LEU A C 1
ATOM 1607 O O . LEU A 1 223 ? -20.500 -20.844 -24.064 1.00 105.64 203 LEU A O 1
ATOM 1612 N N . ASP A 1 224 ? -22.498 -21.498 -24.861 1.00 106.74 204 ASP A N 1
ATOM 1613 C CA . ASP A 1 224 ? -21.911 -22.032 -26.080 1.00 100.43 204 ASP A CA 1
ATOM 1614 C C . ASP A 1 224 ? -21.702 -20.967 -27.158 1.00 103.95 204 ASP A C 1
ATOM 1615 O O . ASP A 1 224 ? -21.151 -21.291 -28.214 1.00 102.62 204 ASP A O 1
ATOM 1620 N N . THR A 1 225 ? -22.162 -19.708 -26.945 1.00 99.90 205 THR A N 1
ATOM 1621 C CA . THR A 1 225 ? -21.920 -18.593 -27.882 1.00 102.30 205 THR A CA 1
ATOM 1622 C C . THR A 1 225 ? -21.121 -17.456 -27.214 1.00 101.90 205 THR A C 1
ATOM 1623 O O . THR A 1 225 ? -21.606 -16.342 -27.016 1.00 92.44 205 THR A O 1
ATOM 1627 N N . LEU A 1 226 ? -19.871 -17.755 -26.870 1.00 98.72 206 LEU A N 1
ATOM 1628 C CA . LEU A 1 226 ? -18.941 -16.860 -26.193 1.00 88.31 206 LEU A CA 1
ATOM 1629 C C . LEU A 1 226 ? -17.707 -16.680 -27.071 1.00 92.76 206 LEU A C 1
ATOM 1630 O O . LEU A 1 226 ? -17.301 -17.606 -27.777 1.00 92.32 206 LEU A O 1
ATOM 1635 N N . SER A 1 227 ? -17.118 -15.485 -27.057 1.00 87.40 207 SER A N 1
ATOM 1636 C CA . SER A 1 227 ? -15.889 -15.286 -27.836 1.00 92.60 207 SER A CA 1
ATOM 1637 C C . SER A 1 227 ? -14.676 -15.374 -26.926 1.00 97.24 207 SER A C 1
ATOM 1638 O O . SER A 1 227 ? -14.813 -15.561 -25.719 1.00 90.50 207 SER A O 1
ATOM 1641 N N . SER A 1 230 ? -13.304 -13.325 -24.473 1.00 87.78 210 SER A N 1
ATOM 1642 C CA . SER A 1 230 ? -14.133 -12.837 -23.376 1.00 80.71 210 SER A CA 1
ATOM 1643 C C . SER A 1 230 ? -14.535 -13.959 -22.417 1.00 84.35 210 SER A C 1
ATOM 1644 O O . SER A 1 230 ? -15.330 -13.726 -21.504 1.00 84.00 210 SER A O 1
ATOM 1647 N N . TYR A 1 231 ? -13.992 -15.167 -22.619 1.00 80.46 211 TYR A N 1
ATOM 1648 C CA . TYR A 1 231 ? -14.463 -16.309 -21.843 1.00 79.48 211 TYR A CA 1
ATOM 1649 C C . TYR A 1 231 ? -14.176 -16.128 -20.360 1.00 68.42 211 TYR A C 1
ATOM 1650 O O . TYR A 1 231 ? -15.071 -16.258 -19.524 1.00 59.64 211 TYR A O 1
ATOM 1659 N N . LYS A 1 232 ? -12.934 -15.809 -20.019 1.00 69.40 212 LYS A N 1
ATOM 1660 C CA . LYS A 1 232 ? -12.598 -15.594 -18.618 1.00 68.55 212 LYS A CA 1
ATOM 1661 C C . LYS A 1 232 ? -13.154 -14.268 -18.115 1.00 59.88 212 LYS A C 1
ATOM 1662 O O . LYS A 1 232 ? -13.595 -14.180 -16.966 1.00 67.89 212 LYS A O 1
ATOM 1668 N N . ASP A 1 233 ? -13.140 -13.225 -18.950 1.00 56.13 213 ASP A N 1
ATOM 1669 C CA . ASP A 1 233 ? -13.640 -11.928 -18.504 1.00 54.14 213 ASP A CA 1
ATOM 1670 C C . ASP A 1 233 ? -15.110 -12.006 -18.116 1.00 51.73 213 ASP A C 1
ATOM 1671 O O . ASP A 1 233 ? -15.521 -11.415 -17.112 1.00 51.15 213 ASP A O 1
ATOM 1676 N N . SER A 1 234 ? -15.920 -12.731 -18.891 1.00 49.84 214 SER A N 1
ATOM 1677 C CA . SER A 1 234 ? -17.335 -12.842 -18.550 1.00 48.04 214 SER A CA 1
ATOM 1678 C C . SER A 1 234 ? -17.580 -13.895 -17.476 1.00 42.44 214 SER A C 1
ATOM 1679 O O . SER A 1 234 ? -18.485 -13.739 -16.650 1.00 38.78 214 SER A O 1
ATOM 1682 N N . TH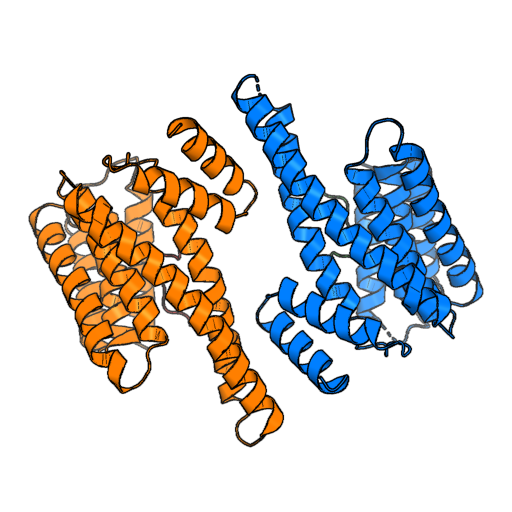R A 1 235 ? -16.790 -14.971 -17.461 1.00 48.58 215 THR A N 1
ATOM 1683 C CA . THR A 1 235 ? -16.978 -15.989 -16.429 1.00 50.77 215 THR A CA 1
ATOM 1684 C C . THR A 1 235 ? -16.480 -15.508 -15.072 1.00 40.90 215 THR A C 1
ATOM 1685 O O . THR A 1 235 ? -17.001 -15.940 -14.038 1.00 44.62 215 THR A O 1
ATOM 1689 N N . LEU A 1 236 ? -15.475 -14.627 -15.048 1.00 36.60 216 LEU A N 1
ATOM 1690 C CA . LEU A 1 236 ? -15.048 -14.047 -13.778 1.00 42.81 216 LEU A CA 1
ATOM 1691 C C . LEU A 1 236 ? -16.164 -13.215 -13.157 1.00 38.09 216 LEU A C 1
ATOM 1692 O O . LEU A 1 236 ? -16.401 -13.290 -11.946 1.00 37.34 216 LEU A O 1
ATOM 1697 N N . ILE A 1 237 ? -16.863 -12.419 -13.972 1.00 39.17 217 ILE A N 1
ATOM 1698 C CA . ILE A 1 237 ? -17.984 -11.639 -13.454 1.00 34.76 217 ILE A CA 1
ATOM 1699 C C . ILE A 1 237 ? -19.101 -12.564 -12.994 1.00 31.65 217 ILE A C 1
ATOM 1700 O O . ILE A 1 237 ? -19.742 -12.324 -11.963 1.00 37.03 217 ILE A O 1
ATOM 1705 N N . MET A 1 238 ? -19.352 -13.635 -13.751 1.00 39.35 218 MET A N 1
ATOM 1706 C CA . MET A 1 238 ? -20.371 -14.604 -13.360 1.00 38.91 218 MET A CA 1
ATOM 1707 C C . MET A 1 238 ? -20.057 -15.207 -11.997 1.00 36.45 218 MET A C 1
ATOM 1708 O O . MET A 1 238 ? -20.964 -15.440 -11.190 1.00 35.16 218 MET A O 1
ATOM 1713 N N . GLN A 1 239 ? -18.776 -15.473 -11.726 1.00 32.60 219 GLN A N 1
ATOM 1714 C CA . GLN A 1 239 ? -18.394 -16.004 -10.421 1.00 37.11 219 GLN A CA 1
ATOM 1715 C C . GLN A 1 239 ? -18.665 -14.993 -9.316 1.00 36.20 219 GLN A C 1
ATOM 1716 O O . GLN A 1 239 ? -19.108 -15.365 -8.224 1.00 39.09 219 GLN A O 1
ATOM 1722 N N . LEU A 1 240 ? -18.406 -13.710 -9.581 1.00 30.06 220 LEU A N 1
ATOM 1723 C CA . LEU A 1 240 ? -18.704 -12.679 -8.592 1.00 37.68 220 LEU A CA 1
ATOM 1724 C C . LEU A 1 240 ? -20.202 -12.576 -8.343 1.00 29.46 220 LEU A C 1
ATOM 1725 O O . LEU A 1 240 ? -20.638 -12.419 -7.196 1.00 32.77 220 LEU A O 1
ATOM 1730 N N . LEU A 1 241 ? -21.001 -12.634 -9.411 1.00 30.25 221 LEU A N 1
ATOM 1731 C CA . LEU A 1 241 ? -22.454 -12.634 -9.268 1.00 33.87 221 LEU A CA 1
ATOM 1732 C C . LEU A 1 241 ? -22.920 -13.742 -8.331 1.00 34.46 221 LEU A C 1
ATOM 1733 O O . LEU A 1 241 ? -23.726 -13.507 -7.424 1.00 38.20 221 LEU A O 1
ATOM 1738 N N . ARG A 1 242 ? -22.426 -14.965 -8.543 1.00 39.18 222 ARG A N 1
ATOM 1739 C CA . ARG A 1 242 ? -22.870 -16.088 -7.723 1.00 35.52 222 ARG A CA 1
ATOM 1740 C C . ARG A 1 242 ? -22.318 -15.994 -6.305 1.00 37.97 222 ARG A C 1
ATOM 1741 O O . ARG A 1 242 ? -22.997 -16.376 -5.344 1.00 38.51 222 ARG A O 1
ATOM 1749 N N . ASP A 1 243 ? -21.088 -15.496 -6.152 1.00 38.11 223 ASP A N 1
ATOM 1750 C CA . ASP A 1 243 ? -20.537 -15.300 -4.815 1.00 36.43 223 ASP A CA 1
ATOM 1751 C C . ASP A 1 243 ? -21.371 -14.304 -4.021 1.00 37.66 223 ASP A C 1
ATOM 1752 O O . ASP A 1 243 ? -21.670 -14.531 -2.842 1.00 42.82 223 ASP A O 1
ATOM 1757 N N . ASN A 1 244 ? -21.757 -13.194 -4.653 1.00 38.40 224 ASN A N 1
ATOM 1758 C CA . ASN A 1 244 ? -22.639 -12.230 -4.003 1.00 36.20 224 ASN A CA 1
ATOM 1759 C C . ASN A 1 244 ? -23.988 -12.855 -3.667 1.00 38.57 224 ASN A C 1
ATOM 1760 O O . ASN A 1 244 ? -24.526 -12.650 -2.572 1.00 44.04 224 ASN A O 1
ATOM 1765 N N . LEU A 1 245 ? -24.557 -13.608 -4.611 1.00 37.79 225 LEU A N 1
ATOM 1766 C CA . LEU A 1 245 ? -25.831 -14.281 -4.369 1.00 42.69 225 LEU A CA 1
ATOM 1767 C C . LEU A 1 245 ? -25.773 -15.166 -3.130 1.00 48.14 225 LEU A C 1
ATOM 1768 O O . LEU A 1 245 ? -26.694 -15.149 -2.306 1.00 50.25 225 LEU A O 1
ATOM 1773 N N . THR A 1 246 ? -24.698 -15.945 -2.983 1.00 43.48 226 THR A N 1
ATOM 1774 C CA . THR A 1 246 ? -24.576 -16.825 -1.825 1.00 47.53 226 THR A CA 1
ATOM 1775 C C . THR A 1 246 ? -24.425 -16.026 -0.537 1.00 53.93 226 THR A C 1
ATOM 1776 O O . THR A 1 246 ? -24.986 -16.395 0.500 1.00 56.40 226 THR A O 1
ATOM 1780 N N . LEU A 1 247 ? -23.658 -14.937 -0.578 1.00 53.93 227 LEU A N 1
ATOM 1781 C CA . LEU A 1 247 ? -23.480 -14.117 0.616 1.00 43.59 227 LEU A CA 1
ATOM 1782 C C . LEU A 1 247 ? -24.778 -13.418 1.000 1.00 53.18 227 LEU A C 1
ATOM 1783 O O . LEU A 1 247 ? -25.150 -13.391 2.178 1.00 51.28 227 LEU A O 1
ATOM 1788 N N . TRP A 1 248 ? -25.486 -12.850 0.019 1.00 49.20 228 TRP A N 1
ATOM 1789 C CA . TRP A 1 248 ? -26.704 -12.107 0.326 1.00 50.71 228 TRP A CA 1
ATOM 1790 C C . TRP A 1 248 ? -27.858 -13.029 0.690 1.00 61.27 228 TRP A C 1
ATOM 1791 O O . TRP A 1 248 ? -28.783 -12.613 1.395 1.00 58.79 228 TRP A O 1
ATOM 1802 N N . THR A 1 249 ? -27.826 -14.280 0.231 1.00 57.63 229 THR A N 1
ATOM 1803 C CA . THR A 1 249 ? -28.888 -15.210 0.591 1.00 65.74 229 THR A CA 1
ATOM 1804 C C . THR A 1 249 ? -28.638 -15.775 1.980 1.00 68.93 229 THR A C 1
ATOM 1805 O O . THR A 1 249 ? -29.583 -16.147 2.686 1.00 79.49 229 THR A O 1
ATOM 1809 N N . SER A 1 250 ? -27.374 -15.819 2.386 1.00 68.98 230 SER A N 1
ATOM 1810 C CA . SER A 1 250 ? -26.984 -16.206 3.732 1.00 73.05 230 SER A CA 1
ATOM 1811 C C . SER A 1 250 ? -27.339 -15.112 4.739 1.00 69.84 230 SER A C 1
ATOM 1812 O O . SER A 1 250 ? -28.500 -14.926 5.100 1.00 80.00 230 SER A O 1
ATOM 1815 N N . ASP B 1 22 ? -0.417 19.744 19.581 1.00 66.91 2 ASP B N 1
ATOM 1816 C CA . ASP B 1 22 ? -0.003 18.951 20.733 1.00 78.28 2 ASP B CA 1
ATOM 1817 C C . ASP B 1 22 ? 0.622 17.642 20.246 1.00 73.00 2 ASP B C 1
ATOM 1818 O O . ASP B 1 22 ? 0.166 17.050 19.266 1.00 70.17 2 ASP B O 1
ATOM 1823 N N . LYS B 1 23 ? 1.668 17.201 20.952 1.00 67.84 3 LYS B N 1
ATOM 1824 C CA . LYS B 1 23 ? 2.403 16.003 20.553 1.00 76.85 3 LYS B CA 1
ATOM 1825 C C . LYS B 1 23 ? 1.526 14.754 20.568 1.00 70.69 3 LYS B C 1
ATOM 1826 O O . LYS B 1 23 ? 1.548 13.958 19.624 1.00 69.79 3 LYS B O 1
ATOM 1832 N N . ASN B 1 24 ? 0.745 14.562 21.633 1.00 74.41 4 ASN B N 1
ATOM 1833 C CA . ASN B 1 24 ? -0.061 13.346 21.732 1.00 73.05 4 ASN B CA 1
ATOM 1834 C C . ASN B 1 24 ? -1.208 13.365 20.738 1.00 62.29 4 ASN B C 1
ATOM 1835 O O . ASN B 1 24 ? -1.703 12.310 20.328 1.00 67.98 4 ASN B O 1
ATOM 1840 N N . GLU B 1 25 ? -1.646 14.552 20.342 1.00 59.83 5 GLU B N 1
ATOM 1841 C CA . GLU B 1 25 ? -2.642 14.640 19.285 1.00 70.14 5 GLU B CA 1
ATOM 1842 C C . GLU B 1 25 ? -2.036 14.201 17.959 1.00 65.37 5 GLU B C 1
ATOM 1843 O O . GLU B 1 25 ? -2.683 13.507 17.168 1.00 52.43 5 GLU B O 1
ATOM 1849 N N . LEU B 1 26 ? -0.791 14.618 17.701 1.00 55.17 6 LEU B N 1
ATOM 1850 C CA . LEU B 1 26 ? -0.079 14.241 16.481 1.00 49.84 6 LEU B CA 1
ATOM 1851 C C . LEU B 1 26 ? 0.255 12.750 16.459 1.00 46.70 6 LEU B C 1
ATOM 1852 O O . LEU B 1 26 ? 0.139 12.096 15.413 1.00 49.02 6 LEU B O 1
ATOM 1857 N N . VAL B 1 27 ? 0.663 12.198 17.610 1.00 48.86 7 VAL B N 1
ATOM 1858 C CA . VAL B 1 27 ? 0.897 10.759 17.724 1.00 46.29 7 VAL B CA 1
ATOM 1859 C C . VAL B 1 27 ? -0.412 9.992 17.528 1.00 56.48 7 VAL B C 1
ATOM 1860 O O . VAL B 1 27 ? -0.444 8.983 16.819 1.00 45.78 7 VAL B O 1
ATOM 1864 N N . GLN B 1 28 ? -1.520 10.488 18.101 1.00 53.42 8 GLN B N 1
ATOM 1865 C CA . GLN B 1 28 ? -2.832 9.856 17.941 1.00 53.77 8 GLN B CA 1
ATOM 1866 C C . GLN B 1 28 ? -3.344 9.936 16.526 1.00 45.95 8 GLN B C 1
ATOM 1867 O O . GLN B 1 28 ? -4.075 9.044 16.086 1.00 51.22 8 GLN B O 1
ATOM 1873 N N . LYS B 1 29 ? -3.056 11.029 15.822 1.00 44.52 9 LYS B N 1
ATOM 1874 C CA . LYS B 1 29 ? -3.465 11.066 14.423 1.00 51.83 9 LYS B CA 1
ATOM 1875 C C . LYS B 1 29 ? -2.573 10.169 13.574 1.00 51.62 9 LYS B C 1
ATOM 1876 O O . LYS B 1 29 ? -3.034 9.561 12.599 1.00 44.13 9 LYS B O 1
ATOM 1882 N N . ALA B 1 30 ? -1.288 10.092 13.925 1.00 43.46 10 ALA B N 1
ATOM 1883 C CA . ALA B 1 30 ? -0.371 9.224 13.198 1.00 44.67 10 ALA B CA 1
ATOM 1884 C C . ALA B 1 30 ? -0.833 7.776 13.245 1.00 46.02 10 ALA B C 1
ATOM 1885 O O . ALA B 1 30 ? -0.763 7.064 12.237 1.00 41.69 10 ALA B O 1
ATOM 1887 N N . LYS B 1 31 ? -1.301 7.322 14.409 1.00 41.20 11 LYS B N 1
ATOM 1888 C CA . LYS B 1 31 ? -1.826 5.966 14.519 1.00 37.27 11 LYS B CA 1
ATOM 1889 C C . LYS B 1 31 ? -3.071 5.797 13.659 1.00 46.62 11 LYS B C 1
ATOM 1890 O O . LYS B 1 31 ? -3.292 4.729 13.076 1.00 40.40 11 LYS B O 1
ATOM 1896 N N . LEU B 1 32 ? -3.893 6.845 13.566 1.00 45.04 12 LEU B N 1
ATOM 1897 C CA . LEU B 1 32 ? -5.048 6.811 12.675 1.00 45.44 12 LEU B CA 1
ATOM 1898 C C . LEU B 1 32 ? -4.612 6.671 11.222 1.00 43.82 12 LEU B C 1
ATOM 1899 O O . LEU B 1 32 ? -5.170 5.865 10.468 1.00 41.78 12 LEU B O 1
ATOM 1904 N N . ALA B 1 33 ? -3.615 7.458 10.809 1.00 40.17 13 ALA B N 1
ATOM 1905 C CA . ALA B 1 33 ? -3.122 7.382 9.437 1.00 37.31 13 ALA B CA 1
ATOM 1906 C C . ALA B 1 33 ? -2.564 6.000 9.114 1.00 28.74 13 ALA B C 1
ATOM 1907 O O . ALA B 1 33 ? -2.736 5.500 7.996 1.00 35.11 13 ALA B O 1
ATOM 1909 N N . GLU B 1 34 ? -1.889 5.368 10.079 1.00 35.03 14 GLU B N 1
ATOM 1910 C CA . GLU B 1 34 ? -1.334 4.038 9.835 1.00 37.12 14 GLU B CA 1
ATOM 1911 C C . GLU B 1 34 ? -2.441 3.020 9.609 1.00 41.38 14 GLU B C 1
ATOM 1912 O O . GLU B 1 34 ? -2.341 2.170 8.717 1.00 39.43 14 GLU B O 1
ATOM 1918 N N A GLN B 1 35 ? -3.506 3.096 10.411 0.49 42.07 15 GLN B N 1
ATOM 1919 N N B GLN B 1 35 ? -3.500 3.081 10.413 0.51 42.07 15 GLN B N 1
ATOM 1920 C CA A GLN B 1 35 ? -4.637 2.187 10.260 0.49 45.41 15 GLN B CA 1
ATOM 1921 C CA B GLN B 1 35 ? -4.612 2.158 10.231 0.51 45.39 15 GLN B CA 1
ATOM 1922 C C A GLN B 1 35 ? -5.347 2.392 8.929 0.49 40.63 15 GLN B C 1
ATOM 1923 C C B GLN B 1 35 ? -5.299 2.374 8.890 0.51 40.62 15 GLN B C 1
ATOM 1924 O O A GLN B 1 35 ? -5.925 1.447 8.381 0.49 44.51 15 GLN B O 1
ATOM 1925 O O B GLN B 1 35 ? -5.802 1.417 8.292 0.51 44.27 15 GLN B O 1
ATOM 1936 N N . ALA B 1 36 ? -5.324 3.612 8.403 1.00 37.96 16 ALA B N 1
ATOM 1937 C CA . ALA B 1 36 ? -5.902 3.919 7.104 1.00 38.50 16 ALA B CA 1
ATOM 1938 C C . ALA B 1 36 ? -4.932 3.665 5.959 1.00 38.11 16 ALA B C 1
ATOM 1939 O O . ALA B 1 36 ? -5.296 3.885 4.798 1.00 35.15 16 ALA B O 1
ATOM 1941 N N . GLU B 1 37 ? -3.713 3.211 6.261 1.00 38.50 17 GLU B N 1
ATOM 1942 C CA . GLU B 1 37 ? -2.668 2.991 5.260 1.00 32.40 17 GLU B CA 1
ATOM 1943 C C . GLU B 1 37 ? -2.403 4.259 4.449 1.00 32.02 17 GLU B C 1
ATOM 1944 O O . GLU B 1 37 ? -2.212 4.214 3.232 1.00 31.99 17 GLU B O 1
ATOM 1950 N N . ARG B 1 38 ? -2.392 5.398 5.137 1.00 35.74 18 ARG B N 1
ATOM 1951 C CA . ARG B 1 38 ? -2.090 6.701 4.551 1.00 33.32 18 ARG B CA 1
ATOM 1952 C C . ARG B 1 38 ? -0.763 7.152 5.153 1.00 39.74 18 ARG B C 1
ATOM 1953 O O . ARG B 1 38 ? -0.716 7.942 6.098 1.00 35.55 18 ARG B O 1
ATOM 1961 N N . TYR B 1 39 ? 0.328 6.634 4.591 1.00 34.04 19 TYR B N 1
ATOM 1962 C CA . TYR B 1 39 ? 1.631 6.732 5.234 1.00 36.66 19 TYR B CA 1
ATOM 1963 C C . TYR B 1 39 ? 2.291 8.093 5.051 1.00 36.58 19 TYR B C 1
ATOM 1964 O O . TYR B 1 39 ? 3.150 8.458 5.862 1.00 36.60 19 TYR B O 1
ATOM 1973 N N . ASP B 1 40 ? 1.923 8.849 4.013 1.00 35.63 20 ASP B N 1
ATOM 1974 C CA . ASP B 1 40 ? 2.368 10.237 3.924 1.00 32.72 20 ASP B CA 1
ATOM 1975 C C . ASP B 1 40 ? 1.843 11.046 5.104 1.00 46.26 20 ASP B C 1
ATOM 1976 O O . ASP B 1 40 ? 2.595 11.785 5.750 1.00 42.17 20 ASP B O 1
ATOM 1981 N N . ASP B 1 41 ? 0.546 10.914 5.396 1.00 40.56 21 ASP B N 1
ATOM 1982 C CA . ASP B 1 41 ? -0.036 11.567 6.564 1.00 38.62 21 ASP B CA 1
ATOM 1983 C C . ASP B 1 41 ? 0.683 11.138 7.836 1.00 41.78 21 ASP B C 1
ATOM 1984 O O . ASP B 1 41 ? 1.028 11.969 8.684 1.00 42.92 21 ASP B O 1
ATOM 1989 N N . MET B 1 42 ? 0.903 9.830 7.984 1.00 35.90 22 MET B N 1
ATOM 1990 C CA . MET B 1 42 ? 1.562 9.299 9.173 1.00 33.30 22 MET B CA 1
ATOM 1991 C C . MET B 1 42 ? 2.955 9.892 9.349 1.00 36.67 22 MET B C 1
ATOM 1992 O O . MET B 1 42 ? 3.352 10.246 10.465 1.00 34.46 22 MET B O 1
ATOM 1997 N N . ALA B 1 43 ? 3.715 10.006 8.257 1.00 35.46 23 ALA B N 1
ATOM 1998 C CA . ALA B 1 43 ? 5.069 10.541 8.351 1.00 39.57 23 ALA B CA 1
ATOM 1999 C C . ALA B 1 43 ? 5.062 12.029 8.675 1.00 39.20 23 ALA B C 1
ATOM 2000 O O . ALA B 1 43 ? 5.903 12.505 9.446 1.00 36.15 23 ALA B O 1
ATOM 2002 N N . ALA B 1 44 ? 4.122 12.780 8.094 1.00 36.31 24 ALA B N 1
ATOM 2003 C CA . ALA B 1 44 ? 4.034 14.208 8.377 1.00 42.06 24 ALA B CA 1
ATOM 2004 C C . ALA B 1 44 ? 3.776 14.474 9.854 1.00 43.37 24 ALA B C 1
ATOM 2005 O O . ALA B 1 44 ? 4.271 15.467 10.401 1.00 41.57 24 ALA B O 1
ATOM 2007 N N . CYS B 1 45 ? 3.008 13.603 10.514 1.00 40.85 25 CYS B N 1
ATOM 2008 C CA . CYS B 1 45 ? 2.693 13.820 11.921 1.00 43.00 25 CYS B CA 1
ATOM 2009 C C . CYS B 1 45 ? 3.880 13.482 12.811 1.00 49.83 25 CYS B C 1
ATOM 2010 O O . CYS B 1 45 ? 4.129 14.167 13.810 1.00 38.85 25 CYS B O 1
ATOM 2013 N N . MET B 1 46 ? 4.631 12.439 12.461 1.00 38.75 26 MET B N 1
ATOM 2014 C CA . MET B 1 46 ? 5.799 12.081 13.253 1.00 36.63 26 MET B CA 1
ATOM 2015 C C . MET B 1 46 ? 6.990 12.980 12.951 1.00 35.46 26 MET B C 1
ATOM 2016 O O . MET B 1 46 ? 7.850 13.169 13.819 1.00 37.32 26 MET B O 1
ATOM 2021 N N . LYS B 1 47 ? 7.072 13.526 11.734 1.00 35.64 27 LYS B N 1
ATOM 2022 C CA . LYS B 1 47 ? 8.056 14.571 11.473 1.00 39.53 27 LYS B CA 1
ATOM 2023 C C . LYS B 1 47 ? 7.790 15.786 12.351 1.00 45.38 27 LYS B C 1
ATOM 2024 O O . LYS B 1 47 ? 8.720 16.373 12.915 1.00 37.07 27 LYS B O 1
ATOM 2030 N N . SER B 1 48 ? 6.518 16.174 12.476 1.00 41.60 28 SER B N 1
ATOM 2031 C CA . SER B 1 48 ? 6.160 17.319 13.305 1.00 44.97 28 SER B CA 1
ATOM 2032 C C . SER B 1 48 ? 6.465 17.056 14.775 1.00 51.37 28 SER B C 1
ATOM 2033 O O . SER B 1 48 ? 6.954 17.944 15.483 1.00 49.80 28 SER B O 1
ATOM 2036 N N . VAL B 1 49 ? 6.169 15.844 15.252 1.00 42.76 29 VAL B N 1
ATOM 2037 C CA . VAL B 1 49 ? 6.503 15.474 16.627 1.00 40.65 29 VAL B CA 1
ATOM 2038 C C . VAL B 1 49 ? 8.005 15.579 16.856 1.00 48.97 29 VAL B C 1
ATOM 2039 O O . VAL B 1 49 ? 8.461 16.140 17.861 1.00 39.30 29 VAL B O 1
ATOM 2043 N N . THR B 1 50 ? 8.796 15.027 15.933 1.00 37.80 30 THR B N 1
ATOM 2044 C CA . THR B 1 50 ? 10.246 15.035 16.096 1.00 41.09 30 THR B CA 1
ATOM 2045 C C . THR B 1 50 ? 10.782 16.459 16.145 1.00 41.04 30 THR B C 1
ATOM 2046 O O . THR B 1 50 ? 11.670 16.773 16.947 1.00 40.28 30 THR B O 1
ATOM 2050 N N . GLU B 1 51 ? 10.240 17.338 15.305 1.00 32.66 31 GLU B N 1
ATOM 2051 C CA . GLU B 1 51 ? 10.693 18.720 15.222 1.00 49.51 31 GLU B CA 1
ATOM 2052 C C . GLU B 1 51 ? 10.378 19.526 16.476 1.00 49.17 31 GLU B C 1
ATOM 2053 O O . GLU B 1 51 ? 10.837 20.668 16.586 1.00 47.95 31 GLU B O 1
ATOM 2059 N N . GLN B 1 52 ? 9.606 18.971 17.412 1.00 41.85 32 GLN B N 1
ATOM 2060 C CA . GLN B 1 52 ? 9.423 19.604 18.712 1.00 51.60 32 GLN B CA 1
ATOM 2061 C C . GLN B 1 52 ? 10.674 19.520 19.581 1.00 54.07 32 GLN B C 1
ATOM 2062 O O . GLN B 1 52 ? 10.741 20.203 20.608 1.00 55.85 32 GLN B O 1
ATOM 2068 N N . GLY B 1 53 ? 11.658 18.703 19.194 1.00 42.98 33 GLY B N 1
ATOM 2069 C CA . GLY B 1 53 ? 12.979 18.726 19.786 1.00 42.95 33 GLY B CA 1
ATOM 2070 C C . GLY B 1 53 ? 13.221 17.758 20.926 1.00 41.60 33 GLY B C 1
ATOM 2071 O O . GLY B 1 53 ? 14.384 17.552 21.300 1.00 51.15 33 GLY B O 1
ATOM 2072 N N . ALA B 1 54 ? 12.178 17.155 21.486 1.00 38.04 34 ALA B N 1
ATOM 2073 C CA . ALA B 1 54 ? 12.328 16.234 22.604 1.00 43.10 34 ALA B CA 1
ATOM 2074 C C . ALA B 1 54 ? 12.615 14.819 22.114 1.00 51.61 34 ALA B C 1
ATOM 2075 O O . ALA B 1 54 ? 12.255 14.442 20.996 1.00 46.10 34 ALA B O 1
ATOM 2077 N N . GLU B 1 55 ? 13.278 14.038 22.969 1.00 51.04 35 GLU B N 1
ATOM 2078 C CA . GLU B 1 55 ? 13.532 12.632 22.672 1.00 43.12 35 GLU B CA 1
ATOM 2079 C C . GLU B 1 55 ? 12.227 11.878 22.451 1.00 50.71 35 GLU B C 1
ATOM 2080 O O . GLU B 1 55 ? 11.265 12.039 23.207 1.00 41.15 35 GLU B O 1
ATOM 2086 N N . LEU B 1 56 ? 12.197 11.051 21.408 1.00 49.62 36 LEU B N 1
ATOM 2087 C CA . LEU B 1 56 ? 11.011 10.266 21.096 1.00 38.88 36 LEU B CA 1
ATOM 2088 C C . LEU B 1 56 ? 10.877 9.080 22.042 1.00 39.07 36 LEU B C 1
ATOM 2089 O O . LEU B 1 56 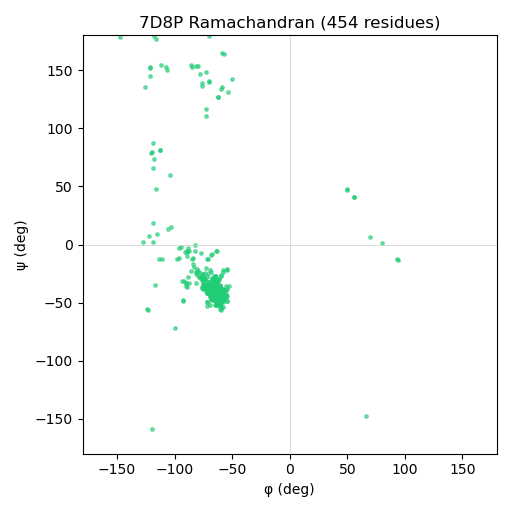? 11.862 8.422 22.384 1.00 39.40 36 LEU B O 1
ATOM 2094 N N . SER B 1 57 ? 9.644 8.821 22.470 1.00 43.69 37 SER B N 1
ATOM 2095 C CA . SER B 1 57 ? 9.292 7.555 23.095 1.00 39.44 37 SER B CA 1
ATOM 2096 C C . SER B 1 57 ? 9.604 6.379 22.169 1.00 46.85 37 SER B C 1
ATOM 2097 O O . SER B 1 57 ? 9.811 6.537 20.962 1.00 43.28 37 SER B O 1
ATOM 2100 N N . ASN B 1 58 ? 9.632 5.178 22.756 1.00 42.18 38 ASN B N 1
ATOM 2101 C CA . ASN B 1 58 ? 9.772 3.971 21.945 1.00 47.79 38 ASN B CA 1
ATOM 2102 C C . ASN B 1 58 ? 8.575 3.796 21.021 1.00 51.41 38 ASN B C 1
ATOM 2103 O O . ASN B 1 58 ? 8.720 3.334 19.882 1.00 47.07 38 ASN B O 1
ATOM 2108 N N . GLU B 1 59 ? 7.383 4.172 21.491 1.00 42.39 39 GLU B N 1
ATOM 2109 C CA . GLU B 1 59 ? 6.204 4.130 20.632 1.00 43.62 39 GLU B CA 1
ATOM 2110 C C . GLU B 1 59 ? 6.308 5.158 19.512 1.00 44.91 39 GLU B C 1
ATOM 2111 O O . GLU B 1 59 ? 6.012 4.852 18.351 1.00 41.81 39 GLU B O 1
ATOM 2117 N N . GLU B 1 60 ? 6.719 6.386 19.842 1.00 38.72 40 GLU B N 1
ATOM 2118 C CA . GLU B 1 60 ? 6.877 7.416 18.822 1.00 44.51 40 GLU B CA 1
ATOM 2119 C C . GLU B 1 60 ? 7.977 7.047 17.836 1.00 32.10 40 GLU B C 1
ATOM 2120 O O . GLU B 1 60 ? 7.845 7.282 16.629 1.00 38.44 40 GLU B O 1
ATOM 2126 N N . ARG B 1 61 ? 9.076 6.477 18.338 1.00 36.25 41 ARG B N 1
ATOM 2127 C CA . ARG B 1 61 ? 10.174 6.061 17.471 1.00 39.21 41 ARG B CA 1
ATOM 2128 C C . ARG B 1 61 ? 9.710 5.049 16.434 1.00 40.55 41 ARG B C 1
ATOM 2129 O O . ARG B 1 61 ? 10.047 5.154 15.249 1.00 35.20 41 ARG B O 1
ATOM 2137 N N A ASN B 1 62 ? 8.912 4.066 16.853 0.48 36.52 42 ASN B N 1
ATOM 2138 N N B ASN B 1 62 ? 8.954 4.037 16.873 0.52 36.51 42 ASN B N 1
ATOM 2139 C CA A ASN B 1 62 ? 8.485 3.032 15.919 0.48 38.09 42 ASN B CA 1
ATOM 2140 C CA B ASN B 1 62 ? 8.447 3.025 15.954 0.52 38.02 42 ASN B CA 1
ATOM 2141 C C A ASN B 1 62 ? 7.436 3.550 14.940 0.48 38.63 42 ASN B C 1
ATOM 2142 C C B ASN B 1 62 ? 7.525 3.644 14.911 0.52 38.62 42 ASN B C 1
ATOM 2143 O O A ASN B 1 62 ? 7.365 3.070 13.805 0.48 37.57 42 ASN B O 1
ATOM 2144 O O B ASN B 1 62 ? 7.618 3.332 13.721 0.52 36.77 42 ASN B O 1
ATOM 2153 N N . LEU B 1 63 ? 6.624 4.527 15.353 1.00 35.12 43 LEU B N 1
ATOM 2154 C CA . LEU B 1 63 ? 5.682 5.144 14.420 1.00 37.75 43 LEU B CA 1
ATOM 2155 C C . LEU B 1 63 ? 6.413 5.954 13.359 1.00 32.01 43 LEU B C 1
ATOM 2156 O O . LEU B 1 63 ? 6.042 5.921 12.180 1.00 28.68 43 LEU B O 1
ATOM 2161 N N . LEU B 1 64 ? 7.447 6.697 13.757 1.00 30.61 44 LEU B N 1
ATOM 2162 C CA . LEU B 1 64 ? 8.257 7.424 12.785 1.00 38.38 44 LEU B CA 1
ATOM 2163 C C . LEU B 1 64 ? 8.938 6.463 11.818 1.00 30.04 44 LEU B C 1
ATOM 2164 O O . LEU B 1 64 ? 8.904 6.660 10.598 1.00 34.66 44 LEU B O 1
ATOM 2169 N N . SER B 1 65 ? 9.567 5.412 12.352 1.00 29.97 45 SER B N 1
ATOM 2170 C CA . SER B 1 65 ? 10.254 4.440 11.507 1.00 35.73 45 SER B CA 1
ATOM 2171 C C . SER B 1 65 ? 9.287 3.747 10.554 1.00 32.21 45 SER B C 1
ATOM 2172 O O . SER B 1 65 ? 9.568 3.622 9.356 1.00 29.96 45 SER B O 1
ATOM 2175 N N . VAL B 1 66 ? 8.146 3.280 11.069 1.00 30.42 46 VAL B N 1
ATOM 2176 C CA . VAL B 1 66 ? 7.174 2.589 10.225 1.00 30.01 46 VAL B CA 1
ATOM 2177 C C . VAL B 1 66 ? 6.651 3.516 9.134 1.00 34.66 46 VAL B C 1
ATOM 2178 O O . VAL B 1 66 ? 6.491 3.106 7.977 1.00 31.99 46 VAL B O 1
ATOM 2182 N N . ALA B 1 67 ? 6.384 4.778 9.479 1.00 30.19 47 ALA B N 1
ATOM 2183 C CA . ALA B 1 67 ? 5.822 5.713 8.508 1.00 30.96 47 ALA B CA 1
ATOM 2184 C C . ALA B 1 67 ? 6.751 5.900 7.315 1.00 30.34 47 ALA B C 1
ATOM 2185 O O . ALA B 1 67 ? 6.333 5.760 6.160 1.00 30.70 47 ALA B O 1
ATOM 2187 N N . TYR B 1 68 ? 8.020 6.217 7.576 1.00 28.44 48 TYR B N 1
ATOM 2188 C CA . TYR B 1 68 ? 8.949 6.505 6.490 1.00 27.25 48 TYR B CA 1
ATOM 2189 C C . TYR B 1 68 ? 9.395 5.246 5.760 1.00 29.28 48 TYR B C 1
ATOM 2190 O O . TYR B 1 68 ? 9.708 5.311 4.566 1.00 30.63 48 TYR B O 1
ATOM 2199 N N . LYS B 1 69 ? 9.456 4.108 6.457 1.00 28.95 49 LYS B N 1
ATOM 2200 C CA . LYS B 1 69 ? 9.719 2.841 5.783 1.00 23.64 49 LYS B CA 1
ATOM 2201 C C . LYS B 1 69 ? 8.707 2.601 4.670 1.00 31.02 49 LYS B C 1
ATOM 2202 O O . LYS B 1 69 ? 9.068 2.161 3.573 1.00 27.56 49 LYS B O 1
ATOM 2208 N N . ASN B 1 70 ? 7.431 2.885 4.940 1.00 28.07 50 ASN B N 1
ATOM 2209 C CA . ASN B 1 70 ? 6.396 2.699 3.930 1.00 31.37 50 ASN B CA 1
ATOM 2210 C C . ASN B 1 70 ? 6.437 3.806 2.882 1.00 30.12 50 ASN B C 1
ATOM 2211 O O . ASN B 1 70 ? 6.199 3.551 1.696 1.00 30.03 50 ASN B O 1
ATOM 2216 N N . VAL B 1 71 ? 6.732 5.041 3.298 1.00 30.21 51 VAL B N 1
ATOM 2217 C CA . VAL B 1 71 ? 6.781 6.151 2.349 1.00 25.96 51 VAL B CA 1
ATOM 2218 C C . VAL B 1 71 ? 7.921 5.957 1.354 1.00 32.60 51 VAL B C 1
ATOM 2219 O O . VAL B 1 71 ? 7.733 6.091 0.139 1.00 28.16 51 VAL B O 1
ATOM 2223 N N . VAL B 1 72 ? 9.117 5.635 1.849 1.00 26.68 52 VAL B N 1
ATOM 2224 C CA . VAL B 1 72 ? 10.238 5.426 0.938 1.00 27.96 52 VAL B CA 1
ATOM 2225 C C . VAL B 1 72 ? 10.111 4.084 0.224 1.00 26.41 52 VAL B C 1
ATOM 2226 O O . VAL B 1 72 ? 10.582 3.935 -0.911 1.00 29.28 52 VAL B O 1
ATOM 2230 N N . GLY B 1 73 ? 9.474 3.095 0.860 1.00 29.58 53 GLY B N 1
ATOM 2231 C CA . GLY B 1 73 ? 9.366 1.781 0.252 1.00 23.92 53 GLY B CA 1
ATOM 2232 C C . GLY B 1 73 ? 8.556 1.785 -1.028 1.00 34.29 53 GLY B C 1
ATOM 2233 O O . GLY B 1 73 ? 8.854 1.031 -1.957 1.00 29.55 53 GLY B O 1
ATOM 2234 N N . ALA B 1 74 ? 7.524 2.629 -1.096 1.00 30.70 54 ALA B N 1
ATOM 2235 C CA . ALA B 1 74 ? 6.734 2.736 -2.317 1.00 28.45 54 ALA B CA 1
ATOM 2236 C C . ALA B 1 74 ? 7.569 3.276 -3.471 1.00 32.02 54 ALA B C 1
ATOM 2237 O O . ALA B 1 74 ? 7.449 2.804 -4.607 1.00 33.02 54 ALA B O 1
ATOM 2239 N N . ARG B 1 75 ? 8.418 4.271 -3.200 1.00 27.58 55 ARG B N 1
ATOM 2240 C CA . ARG B 1 75 ? 9.277 4.818 -4.247 1.00 29.97 55 ARG B CA 1
ATOM 2241 C C . ARG B 1 75 ? 10.353 3.822 -4.654 1.00 33.73 55 ARG B C 1
ATOM 2242 O O . ARG B 1 75 ? 10.656 3.680 -5.844 1.00 31.37 55 ARG B O 1
ATOM 2250 N N . ARG B 1 76 ? 10.948 3.129 -3.679 1.00 29.62 56 ARG B N 1
ATOM 2251 C CA . ARG B 1 76 ? 11.931 2.100 -4.000 1.00 33.46 56 ARG B CA 1
ATOM 2252 C C . ARG B 1 76 ? 11.324 1.023 -4.888 1.00 31.86 56 ARG B C 1
ATOM 2253 O O . ARG B 1 76 ? 11.954 0.574 -5.852 1.00 29.94 56 ARG B O 1
ATOM 2261 N N . SER B 1 77 ? 10.097 0.598 -4.580 1.00 24.59 57 SER B N 1
ATOM 2262 C CA . SER B 1 77 ? 9.445 -0.436 -5.377 1.00 33.54 57 SER B CA 1
ATOM 2263 C C . SER B 1 77 ? 9.146 0.063 -6.785 1.00 34.62 57 SER B C 1
ATOM 2264 O O . SER B 1 77 ? 9.374 -0.651 -7.768 1.00 34.22 57 SER B O 1
ATOM 2267 N N . SER B 1 78 ? 8.615 1.284 -6.902 1.00 31.87 58 SER B N 1
ATOM 2268 C CA . SER B 1 78 ? 8.343 1.848 -8.221 1.00 31.78 58 SER B CA 1
ATOM 2269 C C . SER B 1 78 ? 9.629 2.032 -9.011 1.00 35.54 58 SER B C 1
ATOM 2270 O O . SER B 1 78 ? 9.663 1.800 -10.225 1.00 32.91 58 SER B O 1
ATOM 2273 N N . TRP B 1 79 ? 10.701 2.444 -8.331 1.00 25.72 59 TRP B N 1
ATOM 2274 C CA . TRP B 1 79 ? 11.995 2.604 -8.982 1.00 26.09 59 TRP B CA 1
ATOM 2275 C C . TRP B 1 79 ? 12.487 1.284 -9.565 1.00 34.77 59 TRP B C 1
ATOM 2276 O O . TRP B 1 79 ? 12.974 1.244 -10.701 1.00 33.96 59 TRP B O 1
ATOM 2287 N N . ARG B 1 80 ? 12.386 0.198 -8.792 1.00 32.17 60 ARG B N 1
ATOM 2288 C CA . ARG B 1 80 ? 12.825 -1.104 -9.283 1.00 31.65 60 ARG B CA 1
ATOM 2289 C C . ARG B 1 80 ? 12.073 -1.498 -10.549 1.00 39.88 60 ARG B C 1
ATOM 2290 O O . ARG B 1 80 ? 12.664 -2.041 -11.490 1.00 33.50 60 ARG B O 1
ATOM 2298 N N . VAL B 1 81 ? 10.766 -1.232 -10.589 1.00 29.17 61 VAL B N 1
ATOM 2299 C CA . VAL B 1 81 ? 9.966 -1.569 -11.764 1.00 33.87 61 VAL B CA 1
ATOM 2300 C C . VAL B 1 81 ? 10.420 -0.764 -12.977 1.00 38.95 61 VAL B C 1
ATOM 2301 O O . VAL B 1 81 ? 10.699 -1.320 -14.045 1.00 35.26 61 VAL B O 1
ATOM 2305 N N . VAL B 1 82 ? 10.507 0.560 -12.826 1.00 33.31 62 VAL B N 1
ATOM 2306 C CA . VAL B 1 82 ? 10.792 1.424 -13.969 1.00 28.51 62 VAL B CA 1
ATOM 2307 C C . VAL B 1 82 ? 12.230 1.243 -14.441 1.00 36.25 62 VAL B C 1
ATOM 2308 O O . VAL B 1 82 ? 12.510 1.276 -15.646 1.00 35.43 62 VAL B O 1
ATOM 2312 N N . SER B 1 83 ? 13.163 1.039 -13.509 1.00 31.04 63 SER B N 1
ATOM 2313 C CA . SER B 1 83 ? 14.549 0.832 -13.912 1.00 40.39 63 SER B CA 1
ATOM 2314 C C . SER B 1 83 ? 14.715 -0.477 -14.672 1.00 46.90 63 SER B C 1
ATOM 2315 O O . SER B 1 83 ? 15.560 -0.569 -15.570 1.00 44.85 63 SER B O 1
ATOM 2318 N N . SER B 1 84 ? 13.928 -1.498 -14.325 1.00 35.40 64 SER B N 1
ATOM 2319 C CA . SER B 1 84 ? 13.981 -2.754 -15.063 1.00 46.02 64 SER B CA 1
ATOM 2320 C C . SER B 1 84 ? 13.360 -2.609 -16.448 1.00 46.64 64 SER B C 1
ATOM 2321 O O . SER B 1 84 ? 13.829 -3.229 -17.408 1.00 49.81 64 SER B O 1
ATOM 2324 N N . ILE B 1 85 ? 12.302 -1.804 -16.568 1.00 44.50 65 ILE B N 1
ATOM 2325 C CA . ILE B 1 85 ? 11.737 -1.521 -17.884 1.00 39.40 65 ILE B CA 1
ATOM 2326 C C . ILE B 1 85 ? 12.758 -0.784 -18.738 1.00 45.20 65 ILE B C 1
ATOM 2327 O O . ILE B 1 85 ? 12.948 -1.098 -19.920 1.00 43.33 65 ILE B O 1
ATOM 2332 N N . GLU B 1 86 ? 13.428 0.208 -18.146 1.00 37.35 66 GLU B N 1
ATOM 2333 C CA . GLU B 1 86 ? 14.477 0.948 -18.838 1.00 38.63 66 GLU B CA 1
ATOM 2334 C C . GLU B 1 86 ? 15.522 0.010 -19.428 1.00 53.59 66 GLU B C 1
ATOM 2335 O O . GLU B 1 86 ? 16.063 0.269 -20.509 1.00 50.37 66 GLU B O 1
ATOM 2341 N N . GLN B 1 87 ? 15.818 -1.088 -18.731 1.00 55.79 67 GLN B N 1
ATOM 2342 C CA . GLN B 1 87 ? 16.861 -2.014 -19.147 1.00 49.87 67 GLN B CA 1
ATOM 2343 C C . GLN B 1 87 ? 16.394 -3.041 -20.170 1.00 47.28 67 GLN B C 1
ATOM 2344 O O . GLN B 1 87 ? 17.238 -3.663 -20.824 1.00 54.55 67 GLN B O 1
ATOM 2350 N N . LYS B 1 88 ? 15.085 -3.231 -20.338 1.00 44.92 68 LYS B N 1
ATOM 2351 C CA . LYS B 1 88 ? 14.574 -4.183 -21.316 1.00 49.85 68 LYS B CA 1
ATOM 2352 C C . LYS B 1 88 ? 13.995 -3.478 -22.534 1.00 58.48 68 LYS B C 1
ATOM 2353 O O . LYS B 1 88 ? 13.310 -4.102 -23.350 1.00 56.87 68 LYS B O 1
ATOM 2359 N N . THR B 1 89 ? 14.274 -2.184 -22.671 1.00 46.81 69 THR B N 1
ATOM 2360 C CA . THR B 1 89 ? 13.857 -1.394 -23.821 1.00 51.51 69 THR B CA 1
ATOM 2361 C C . THR B 1 89 ? 15.071 -0.837 -24.553 1.00 47.01 69 THR B C 1
ATOM 2362 O O . THR B 1 89 ? 14.955 0.138 -25.303 1.00 49.90 69 THR B O 1
ATOM 2366 N N . GLU B 1 90 ? 16.242 -1.426 -24.313 1.00 40.70 70 GLU B N 1
ATOM 2367 C CA . GLU B 1 90 ? 17.413 -1.166 -25.137 1.00 47.96 70 GLU B CA 1
ATOM 2368 C C . GLU B 1 90 ? 17.073 -1.411 -26.599 1.00 49.87 70 GLU B C 1
ATOM 2369 O O . GLU B 1 90 ? 16.488 -2.439 -26.949 1.00 43.79 70 GLU B O 1
ATOM 2375 N N . GLY B 1 91 ? 17.431 -0.456 -27.451 1.00 48.30 71 GLY B N 1
ATOM 2376 C CA . GLY B 1 91 ? 17.041 -0.528 -28.842 1.00 44.54 71 GLY B CA 1
ATOM 2377 C C . GLY B 1 91 ? 15.625 -0.081 -29.127 1.00 49.30 71 GLY B C 1
ATOM 2378 O O . GLY B 1 91 ? 15.192 -0.150 -30.283 1.00 39.53 71 GLY B O 1
ATOM 2379 N N . ALA B 1 92 ? 14.887 0.362 -28.112 1.00 43.71 72 ALA B N 1
ATOM 2380 C CA . ALA B 1 92 ? 13.551 0.936 -28.262 1.00 40.72 72 ALA B CA 1
ATOM 2381 C C . ALA B 1 92 ? 13.635 2.365 -27.733 1.00 47.87 72 ALA B C 1
ATOM 2382 O O . ALA B 1 92 ? 13.346 2.621 -26.562 1.00 46.21 72 ALA B O 1
ATOM 2384 N N . GLU B 1 93 ? 14.009 3.293 -28.617 1.00 42.99 73 GLU B N 1
ATOM 2385 C CA . GLU B 1 93 ? 14.486 4.604 -28.185 1.00 41.75 73 GLU B CA 1
ATOM 2386 C C . GLU B 1 93 ? 13.430 5.358 -27.382 1.00 43.36 73 GLU B C 1
ATOM 2387 O O . GLU B 1 93 ? 13.706 5.841 -26.278 1.00 39.98 73 GLU B O 1
ATOM 2393 N N . LYS B 1 94 ? 12.214 5.465 -27.920 1.00 38.34 74 LYS B N 1
ATOM 2394 C CA . LYS B 1 94 ? 11.164 6.232 -27.255 1.00 39.64 74 LYS B CA 1
ATOM 2395 C C . LYS B 1 94 ? 10.829 5.643 -25.892 1.00 37.60 74 LYS B C 1
ATOM 2396 O O . LYS B 1 94 ? 10.744 6.363 -24.890 1.00 43.23 74 LYS B O 1
ATOM 2402 N N . LYS B 1 95 ? 10.631 4.325 -25.841 1.00 36.10 75 LYS B N 1
ATOM 2403 C CA . LYS B 1 95 ? 10.289 3.664 -24.588 1.00 41.23 75 LYS B CA 1
ATOM 2404 C C . LYS B 1 95 ? 11.388 3.842 -23.550 1.00 41.88 75 LYS B C 1
ATOM 2405 O O . LYS B 1 95 ? 11.112 4.119 -22.377 1.00 44.29 75 LYS B O 1
ATOM 2411 N N . GLN B 1 96 ? 12.650 3.687 -23.966 1.00 32.76 76 GLN B N 1
ATOM 2412 C CA . GLN B 1 96 ? 13.753 3.789 -23.014 1.00 36.12 76 GLN B CA 1
ATOM 2413 C C . GLN B 1 96 ? 13.883 5.199 -22.453 1.00 47.04 76 GLN B C 1
ATOM 2414 O O . GLN B 1 96 ? 14.159 5.372 -21.260 1.00 46.45 76 GLN B O 1
ATOM 2420 N N . GLN B 1 97 ? 13.700 6.221 -23.292 1.00 38.77 77 GLN B N 1
ATOM 2421 C CA . GLN B 1 97 ? 13.854 7.583 -22.796 1.00 37.07 77 GLN B CA 1
ATOM 2422 C C . GLN B 1 97 ? 12.697 7.975 -21.887 1.00 38.74 77 GLN B C 1
ATOM 2423 O O . GLN B 1 97 ? 12.891 8.743 -20.938 1.00 41.75 77 GLN B O 1
ATOM 2429 N N . MET B 1 98 ? 11.497 7.455 -22.151 1.00 32.49 78 MET B N 1
ATOM 2430 C CA . MET B 1 98 ? 10.379 7.675 -21.240 1.00 40.88 78 MET B CA 1
ATOM 2431 C C . MET B 1 98 ? 10.642 7.033 -19.883 1.00 42.52 78 MET B C 1
ATOM 2432 O O . MET B 1 98 ? 10.443 7.662 -18.837 1.00 36.15 78 MET B O 1
ATOM 2437 N N . ALA B 1 99 ? 11.085 5.773 -19.883 1.00 34.18 79 ALA B N 1
ATOM 2438 C CA . ALA B 1 99 ? 11.392 5.095 -18.628 1.00 37.80 79 ALA B CA 1
ATOM 2439 C C . ALA B 1 99 ? 12.504 5.815 -17.876 1.00 44.08 79 ALA B C 1
ATOM 2440 O O . ALA B 1 99 ? 12.452 5.940 -16.647 1.00 41.67 79 ALA B O 1
ATOM 2442 N N . ARG B 1 100 ? 13.521 6.290 -18.599 1.00 36.81 80 ARG B N 1
ATOM 2443 C CA . ARG B 1 100 ? 14.626 7.000 -17.963 1.00 40.48 80 ARG B CA 1
ATOM 2444 C C . ARG B 1 100 ? 14.146 8.277 -17.281 1.00 41.12 80 ARG B C 1
ATOM 2445 O O . ARG B 1 100 ? 14.521 8.566 -16.139 1.00 36.55 80 ARG B O 1
ATOM 2453 N N . GLU B 1 101 ? 13.313 9.061 -17.973 1.00 33.27 81 GLU B N 1
ATOM 2454 C CA . GLU B 1 101 ? 12.817 10.304 -17.389 1.00 43.09 81 GLU B CA 1
ATOM 2455 C C . GLU B 1 101 ? 11.869 10.033 -16.227 1.00 46.53 81 GLU B C 1
ATOM 2456 O O . GLU B 1 101 ? 11.842 10.789 -15.248 1.00 40.35 81 GLU B O 1
ATOM 2462 N N . TYR B 1 102 ? 11.085 8.957 -16.313 1.00 37.48 82 TYR B N 1
ATOM 2463 C CA . TYR B 1 102 ? 10.186 8.614 -15.216 1.00 33.14 82 TYR B CA 1
ATOM 2464 C C . TYR B 1 102 ? 10.966 8.093 -14.015 1.00 39.35 82 TYR B C 1
ATOM 2465 O O . TYR B 1 102 ? 10.621 8.395 -12.867 1.00 33.93 82 TYR B O 1
ATOM 2474 N N . ARG B 1 103 ? 12.017 7.302 -14.261 1.00 32.53 83 ARG B N 1
ATOM 2475 C CA . ARG B 1 103 ? 12.885 6.869 -13.169 1.00 31.38 83 ARG B CA 1
ATOM 2476 C C . ARG B 1 103 ? 13.497 8.065 -12.453 1.00 39.61 83 ARG B C 1
ATOM 2477 O O . ARG B 1 103 ? 13.601 8.076 -11.220 1.00 39.45 83 ARG B O 1
ATOM 2485 N N . GLU B 1 104 ? 13.914 9.081 -13.212 1.00 44.72 84 GLU B N 1
ATOM 2486 C CA . GLU B 1 104 ? 14.517 10.260 -12.601 1.00 35.04 84 GLU B CA 1
ATOM 2487 C C . GLU B 1 104 ? 13.485 11.043 -11.798 1.00 38.39 84 GLU B C 1
ATOM 2488 O O . GLU B 1 104 ? 13.811 11.625 -10.758 1.00 41.07 84 GLU B O 1
ATOM 2494 N N . LYS B 1 105 ? 12.233 11.064 -12.265 1.00 31.86 85 LYS B N 1
ATOM 2495 C CA . LYS B 1 105 ? 11.158 11.686 -11.498 1.00 39.51 85 LYS B CA 1
ATOM 2496 C C . LYS B 1 105 ? 10.954 10.956 -10.176 1.00 39.24 85 LYS B C 1
ATOM 2497 O O . LYS B 1 105 ? 10.810 11.582 -9.119 1.00 32.19 85 LYS B O 1
ATOM 2503 N N . ILE B 1 106 ? 10.933 9.621 -10.222 1.00 30.31 86 ILE B N 1
ATOM 2504 C CA . ILE B 1 106 ? 10.803 8.825 -9.004 1.00 30.68 86 ILE B CA 1
ATOM 2505 C C . ILE B 1 106 ? 12.003 9.044 -8.090 1.00 29.81 86 ILE B C 1
ATOM 2506 O O . ILE B 1 106 ? 11.857 9.154 -6.866 1.00 32.25 86 ILE B O 1
ATOM 2511 N N . GLU B 1 107 ? 13.208 9.105 -8.666 1.00 26.07 87 GLU B N 1
ATOM 2512 C CA . GLU B 1 107 ? 14.415 9.271 -7.859 1.00 26.97 87 GLU B CA 1
ATOM 2513 C C . GLU B 1 107 ? 14.380 10.574 -7.073 1.00 38.87 87 GLU B C 1
ATOM 2514 O O . GLU B 1 107 ? 14.807 10.621 -5.913 1.00 34.93 87 GLU B O 1
ATOM 2520 N N . THR B 1 108 ? 13.883 11.647 -7.695 1.00 33.58 88 THR B N 1
ATOM 2521 C CA . THR B 1 108 ? 13.793 12.933 -7.011 1.00 29.72 88 THR B CA 1
ATOM 2522 C C . THR B 1 108 ? 12.870 12.855 -5.800 1.00 34.37 88 THR B C 1
ATOM 2523 O O . THR B 1 108 ? 13.196 13.381 -4.729 1.00 35.09 88 THR B O 1
ATOM 2527 N N . GLU B 1 109 ? 11.707 12.215 -5.953 1.00 30.42 89 GLU B N 1
ATOM 2528 C CA . GLU B 1 109 ? 10.837 11.977 -4.805 1.00 32.68 89 GLU B CA 1
ATOM 2529 C C . GLU B 1 109 ? 11.572 11.193 -3.726 1.00 34.12 89 GLU B C 1
ATOM 2530 O O . GLU B 1 109 ? 11.503 11.526 -2.537 1.00 31.87 89 GLU B O 1
ATOM 2536 N N . LEU B 1 110 ? 12.276 10.134 -4.133 1.00 30.71 90 LEU B N 1
ATOM 2537 C CA . LEU B 1 110 ? 12.974 9.269 -3.187 1.00 36.89 90 LEU B CA 1
ATOM 2538 C C . LEU B 1 110 ? 14.065 10.026 -2.436 1.00 33.45 90 LEU B C 1
ATOM 2539 O O . LEU B 1 110 ? 14.220 9.860 -1.220 1.00 29.26 90 LEU B O 1
ATOM 2544 N N . ARG B 1 111 ? 14.836 10.855 -3.144 1.00 31.29 91 ARG B N 1
ATOM 2545 C CA . ARG B 1 111 ? 15.913 11.598 -2.496 1.00 25.98 91 ARG B CA 1
ATOM 2546 C C . ARG B 1 111 ? 15.373 12.593 -1.475 1.00 31.68 91 ARG B C 1
ATOM 2547 O O . ARG B 1 111 ? 15.944 12.747 -0.389 1.00 37.85 91 ARG B O 1
ATOM 2555 N N . ASP B 1 112 ? 14.279 13.282 -1.807 1.00 29.45 92 ASP B N 1
ATOM 2556 C CA . ASP B 1 112 ? 13.688 14.232 -0.868 1.00 36.20 92 ASP B CA 1
ATO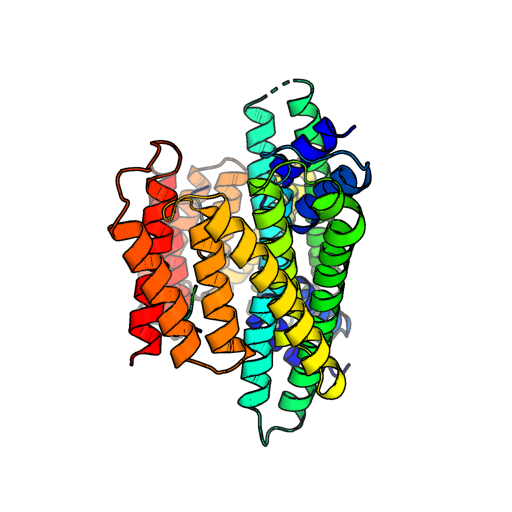M 2557 C C . ASP B 1 112 ? 13.221 13.537 0.404 1.00 33.91 92 ASP B C 1
ATOM 2558 O O . ASP B 1 112 ? 13.367 14.079 1.506 1.00 34.08 92 ASP B O 1
ATOM 2563 N N . ILE B 1 113 ? 12.655 12.336 0.268 1.00 31.29 93 ILE B N 1
ATOM 2564 C CA . ILE B 1 113 ? 12.191 11.584 1.432 1.00 28.92 93 ILE B CA 1
ATOM 2565 C C . ILE B 1 113 ? 13.357 11.236 2.350 1.00 29.06 93 ILE B C 1
ATOM 2566 O O . ILE B 1 113 ? 13.279 11.409 3.572 1.00 27.67 93 ILE B O 1
ATOM 2571 N N . CYS B 1 114 ? 14.464 10.759 1.774 1.00 26.85 94 CYS B N 1
ATOM 2572 C CA . CYS B 1 114 ? 15.568 10.299 2.609 1.00 29.08 94 CYS B CA 1
ATOM 2573 C C . CYS B 1 114 ? 16.366 11.467 3.163 1.00 38.23 94 CYS B C 1
ATOM 2574 O O . CYS B 1 114 ? 16.950 11.356 4.243 1.00 31.43 94 CYS B O 1
ATOM 2577 N N . ASN B 1 115 ? 16.383 12.599 2.458 1.00 33.73 95 ASN B N 1
ATOM 2578 C CA . ASN B 1 115 ? 17.016 13.793 3.009 1.00 33.01 95 ASN B CA 1
ATOM 2579 C C . ASN B 1 115 ? 16.225 14.335 4.189 1.00 32.55 95 ASN B C 1
ATOM 2580 O O . ASN B 1 115 ? 16.809 14.827 5.161 1.00 33.24 95 ASN B O 1
ATOM 2585 N N . ASP B 1 116 ? 14.894 14.250 4.123 1.00 27.84 96 ASP B N 1
ATOM 2586 C CA . ASP B 1 116 ? 14.067 14.632 5.263 1.00 32.26 96 ASP B CA 1
ATOM 2587 C C . ASP B 1 116 ? 14.362 13.749 6.470 1.00 39.46 96 ASP B C 1
ATOM 2588 O O . ASP B 1 116 ? 14.500 14.241 7.597 1.00 37.21 96 ASP B O 1
ATOM 2593 N N . VAL B 1 117 ? 14.459 12.436 6.250 1.00 30.96 97 VAL B N 1
ATOM 2594 C CA . VAL B 1 117 ? 14.748 11.511 7.342 1.00 25.59 97 VAL B CA 1
ATOM 2595 C C . VAL B 1 117 ? 16.151 11.752 7.886 1.00 24.35 97 VAL B C 1
ATOM 2596 O O . VAL B 1 117 ? 16.358 11.834 9.103 1.00 29.18 97 VAL B O 1
ATOM 2600 N N . LEU B 1 118 ? 17.137 11.864 6.990 1.00 27.04 98 LEU B N 1
ATOM 2601 C CA . LEU B 1 118 ? 18.511 12.075 7.429 1.00 36.89 98 LEU B CA 1
ATOM 2602 C C . LEU B 1 118 ? 18.654 13.397 8.168 1.00 40.55 98 LEU B C 1
ATOM 2603 O O . LEU B 1 118 ? 19.495 13.519 9.066 1.00 36.04 98 LEU B O 1
ATOM 2608 N N . SER B 1 119 ? 17.842 14.394 7.810 1.00 34.43 99 SER B N 1
ATOM 2609 C CA . SER B 1 119 ? 17.874 15.662 8.530 1.00 37.35 99 SER B CA 1
ATOM 2610 C C . SER B 1 119 ? 17.312 15.506 9.939 1.00 36.31 99 SER B C 1
ATOM 2611 O O . SER B 1 119 ? 17.891 16.023 10.902 1.00 33.87 99 SER B O 1
ATOM 2614 N N . LEU B 1 120 ? 16.181 14.806 10.078 1.00 30.59 100 LEU B N 1
ATOM 2615 C CA . LEU B 1 120 ? 15.641 14.525 11.405 1.00 31.14 100 LEU B CA 1
ATOM 2616 C C . LEU B 1 120 ? 16.638 13.751 12.260 1.00 34.30 100 LEU B C 1
ATOM 2617 O O . LEU B 1 120 ? 16.759 14.002 13.465 1.00 36.36 100 LEU B O 1
ATOM 2622 N N . LEU B 1 121 ? 17.364 12.808 11.654 1.00 29.90 101 LEU B N 1
ATOM 2623 C CA . LEU B 1 121 ? 18.333 12.016 12.406 1.00 35.62 101 LEU B CA 1
ATOM 2624 C C . LEU B 1 121 ? 19.494 12.874 12.888 1.00 33.31 101 LEU B C 1
ATOM 2625 O O . LEU B 1 121 ? 19.906 12.779 14.049 1.00 37.09 101 LEU B O 1
ATOM 2630 N N . GLU B 1 122 ? 20.036 13.720 12.011 1.00 31.56 102 GLU B N 1
ATOM 2631 C CA . GLU B 1 122 ? 21.189 14.533 12.382 1.00 46.46 102 GLU B CA 1
ATOM 2632 C C . GLU B 1 122 ? 20.823 15.627 13.377 1.00 43.31 102 GLU B C 1
ATOM 2633 O O . GLU B 1 122 ? 21.625 15.952 14.259 1.00 39.82 102 GLU B O 1
ATOM 2639 N N . LYS B 1 123 ? 19.630 16.208 13.255 1.00 41.04 103 LYS B N 1
ATOM 2640 C CA . LYS B 1 123 ? 19.274 17.366 14.065 1.00 45.23 103 LYS B CA 1
ATOM 2641 C C . LYS B 1 123 ? 18.614 17.005 15.389 1.00 48.81 103 LYS B C 1
ATOM 2642 O O . LYS B 1 123 ? 18.815 17.716 16.380 1.00 46.62 103 LYS B O 1
ATOM 2648 N N . PHE B 1 124 ? 17.832 15.926 15.441 1.00 35.99 104 PHE B N 1
ATOM 2649 C CA . PHE B 1 124 ? 17.082 15.588 16.648 1.00 35.02 104 PHE B CA 1
ATOM 2650 C C . PHE B 1 124 ? 17.388 14.191 17.161 1.00 48.93 104 PHE B C 1
ATOM 2651 O O . PHE B 1 124 ? 17.785 14.043 18.321 1.00 39.85 104 PHE B O 1
ATOM 2659 N N . LEU B 1 125 ? 17.234 13.157 16.332 1.00 37.59 105 LEU B N 1
ATOM 2660 C CA . LEU B 1 125 ? 17.147 11.795 16.850 1.00 36.91 105 LEU B CA 1
ATOM 2661 C C . LEU B 1 125 ? 18.481 11.317 17.415 1.00 31.36 105 LEU B C 1
ATOM 2662 O O . LEU B 1 125 ? 18.545 10.842 18.555 1.00 41.09 105 LEU B O 1
ATOM 2667 N N . ILE B 1 126 ? 19.552 11.421 16.637 1.00 31.24 106 ILE B N 1
ATOM 2668 C CA . ILE B 1 126 ? 20.858 10.940 17.087 1.00 33.84 106 ILE B CA 1
ATOM 2669 C C . ILE B 1 126 ? 21.376 11.800 18.240 1.00 41.98 106 ILE B C 1
ATOM 2670 O O . ILE B 1 126 ? 21.840 11.241 19.246 1.00 43.13 106 ILE B O 1
ATOM 2675 N N . PRO B 1 127 ? 21.329 13.140 18.169 1.00 41.54 107 PRO B N 1
ATOM 2676 C CA . PRO B 1 127 ? 21.807 13.931 19.319 1.00 45.42 107 PRO B CA 1
ATOM 2677 C C . PRO B 1 127 ? 20.988 13.742 20.587 1.00 43.53 107 PRO B C 1
ATOM 2678 O O . PRO B 1 127 ? 21.531 13.907 21.688 1.00 47.01 107 PRO B O 1
ATOM 2682 N N . ASN B 1 128 ? 19.705 13.395 20.477 1.00 40.93 108 ASN B N 1
ATOM 2683 C CA . ASN B 1 128 ? 18.867 13.241 21.659 1.00 37.73 108 ASN B CA 1
ATOM 2684 C C . ASN B 1 128 ? 18.902 11.834 22.237 1.00 49.54 108 ASN B C 1
ATOM 2685 O O . ASN B 1 128 ? 18.331 11.611 23.309 1.00 50.23 108 ASN B O 1
ATOM 2690 N N . ALA B 1 129 ? 19.568 10.894 21.572 1.00 38.09 109 ALA B N 1
ATOM 2691 C CA . ALA B 1 129 ? 19.544 9.500 21.999 1.00 45.15 109 ALA B CA 1
ATOM 2692 C C . ALA B 1 129 ? 20.384 9.336 23.259 1.00 46.14 109 ALA B C 1
ATOM 2693 O O . ALA B 1 129 ? 21.614 9.447 23.220 1.00 46.33 109 ALA B O 1
ATOM 2695 N N . SER B 1 130 ? 19.715 9.067 24.376 1.00 45.19 110 SER B N 1
ATOM 2696 C CA . SER B 1 130 ? 20.367 8.940 25.671 1.00 54.41 110 SER B CA 1
ATOM 2697 C C . SER B 1 130 ? 20.839 7.521 25.953 1.00 61.98 110 SER B C 1
ATOM 2698 O O . SER B 1 130 ? 21.796 7.337 26.713 1.00 65.71 110 SER B O 1
ATOM 2701 N N . GLN B 1 131 ? 20.184 6.520 25.375 1.00 44.49 111 GLN B N 1
ATOM 2702 C CA . GLN B 1 131 ? 20.458 5.122 25.662 1.00 43.26 111 GLN B CA 1
ATOM 2703 C C . GLN B 1 131 ? 21.166 4.468 24.481 1.00 41.66 111 GLN B C 1
ATOM 2704 O O . GLN B 1 131 ? 21.019 4.894 23.331 1.00 37.74 111 GLN B O 1
ATOM 2710 N N . ALA B 1 132 ? 21.950 3.430 24.786 1.00 39.50 112 ALA B N 1
ATOM 2711 C CA . ALA B 1 132 ? 22.721 2.751 23.748 1.00 43.80 112 ALA B CA 1
ATOM 2712 C C . ALA B 1 132 ? 21.809 2.092 22.722 1.00 34.63 112 ALA B C 1
ATOM 2713 O O . ALA B 1 132 ? 22.127 2.060 21.527 1.00 33.65 112 ALA B O 1
ATOM 2715 N N . GLU B 1 133 ? 20.674 1.552 23.174 1.00 36.72 113 GLU B N 1
ATOM 2716 C CA . GLU B 1 133 ? 19.722 0.932 22.257 1.00 42.10 113 GLU B CA 1
ATOM 2717 C C . GLU B 1 133 ? 19.209 1.943 21.240 1.00 44.27 113 GLU B C 1
ATOM 2718 O O . GLU B 1 133 ? 19.125 1.648 20.042 1.00 33.56 113 GLU B O 1
ATOM 2724 N N . SER B 1 134 ? 18.847 3.138 21.707 1.00 36.66 114 SER B N 1
ATOM 2725 C CA . SER B 1 134 ? 18.352 4.173 20.807 1.00 39.00 114 SER B CA 1
ATOM 2726 C C . SER B 1 134 ? 19.438 4.633 19.843 1.00 39.19 114 SER B C 1
ATOM 2727 O O . SER B 1 134 ? 19.168 4.845 18.655 1.00 32.78 114 SER B O 1
ATOM 2730 N N . LYS B 1 135 ? 20.670 4.801 20.334 1.00 30.50 115 LYS B N 1
ATOM 2731 C CA . LYS B 1 135 ? 21.769 5.191 19.454 1.00 35.53 115 LYS B CA 1
ATOM 2732 C C . LYS B 1 135 ? 21.958 4.175 18.333 1.00 40.22 115 LYS B C 1
ATOM 2733 O O . LYS B 1 135 ? 22.142 4.551 17.170 1.00 34.25 115 LYS B O 1
ATOM 2739 N N . VAL B 1 136 ? 21.928 2.882 18.667 1.00 31.45 116 VAL B N 1
ATOM 2740 C CA . VAL B 1 136 ? 22.075 1.848 17.646 1.00 33.11 116 VAL B CA 1
ATOM 2741 C C . VAL B 1 136 ? 20.924 1.922 16.652 1.00 28.49 116 VAL B C 1
ATOM 2742 O O . VAL B 1 136 ? 21.124 1.821 15.435 1.00 29.30 116 VAL B O 1
ATOM 2746 N N . PHE B 1 137 ? 19.703 2.105 17.159 1.00 27.32 117 PHE B N 1
ATOM 2747 C CA . PHE B 1 137 ? 18.525 2.161 16.298 1.00 30.28 117 PHE B CA 1
ATOM 2748 C C . PHE B 1 137 ? 18.639 3.285 15.276 1.00 35.39 117 PHE B C 1
ATOM 2749 O O . PHE B 1 137 ? 18.424 3.074 14.077 1.00 26.96 117 PHE B O 1
ATOM 2757 N N . TYR B 1 138 ? 18.976 4.493 15.736 1.00 29.44 118 TYR B N 1
ATOM 2758 C CA . TYR B 1 138 ? 18.994 5.645 14.841 1.00 27.91 118 TYR B CA 1
ATOM 2759 C C . TYR B 1 138 ? 20.214 5.634 13.926 1.00 31.86 118 TYR B C 1
ATOM 2760 O O . TYR B 1 138 ? 20.120 6.044 12.764 1.00 30.78 118 TYR B O 1
ATOM 2769 N N . LEU B 1 139 ? 21.366 5.179 14.427 1.00 30.13 119 LEU B N 1
ATOM 2770 C CA . LEU B 1 139 ? 22.537 5.056 13.563 1.00 31.80 119 LEU B CA 1
ATOM 2771 C C . LEU B 1 139 ? 22.311 4.010 12.479 1.00 31.53 119 LEU B C 1
ATOM 2772 O O . LEU B 1 139 ? 22.756 4.181 11.338 1.00 31.81 119 LEU B O 1
ATOM 2777 N N . LYS B 1 140 ? 21.625 2.915 12.819 1.00 26.56 120 LYS B N 1
ATOM 2778 C CA . LYS B 1 140 ? 21.228 1.947 11.801 1.00 31.38 120 LYS B CA 1
ATOM 2779 C C . LYS B 1 140 ? 20.278 2.581 10.796 1.00 30.58 120 LYS B C 1
ATOM 2780 O O . LYS B 1 140 ? 20.384 2.342 9.587 1.00 27.68 120 LYS B O 1
ATOM 2786 N N . MET B 1 141 ? 19.340 3.395 11.285 1.00 26.08 121 MET B N 1
ATOM 2787 C CA . MET B 1 141 ? 18.415 4.097 10.404 1.00 27.48 121 MET B CA 1
ATOM 2788 C C . MET B 1 141 ? 19.159 5.046 9.474 1.00 32.54 121 MET B C 1
ATOM 2789 O O . MET B 1 141 ? 18.808 5.174 8.295 1.00 27.43 121 MET B O 1
ATOM 2794 N N . LYS B 1 142 ? 20.190 5.720 9.989 1.00 29.39 122 LYS B N 1
ATOM 2795 C CA . LYS B 1 142 ? 21.027 6.570 9.148 1.00 30.62 122 LYS B CA 1
ATOM 2796 C C . LYS B 1 142 ? 21.709 5.752 8.060 1.00 30.06 122 LYS B C 1
ATOM 2797 O O . LYS B 1 142 ? 21.735 6.152 6.890 1.00 29.94 122 LYS B O 1
ATOM 2803 N N . GLY B 1 143 ? 22.282 4.606 8.435 1.00 28.57 123 GLY B N 1
ATOM 2804 C CA . GLY B 1 143 ? 22.841 3.705 7.440 1.00 28.95 123 GLY B CA 1
ATOM 2805 C C . GLY B 1 143 ? 21.818 3.262 6.411 1.00 27.45 123 GLY B C 1
ATOM 2806 O O . GLY B 1 143 ? 22.133 3.135 5.225 1.00 27.79 123 GLY B O 1
ATOM 2807 N N . ASP B 1 144 ? 20.584 3.007 6.852 1.00 26.03 124 ASP B N 1
ATOM 2808 C CA . ASP B 1 144 ? 19.545 2.543 5.936 1.00 26.99 124 ASP B CA 1
ATOM 2809 C C . ASP B 1 144 ? 19.243 3.585 4.868 1.00 24.48 124 ASP B C 1
ATOM 2810 O O . ASP B 1 144 ? 19.243 3.284 3.670 1.00 29.88 124 ASP B O 1
ATOM 2815 N N . TYR B 1 145 ? 18.969 4.819 5.288 1.00 26.00 125 TYR B N 1
ATOM 2816 C CA . TYR B 1 145 ? 18.503 5.822 4.340 1.00 26.46 125 TYR B CA 1
ATOM 2817 C C . TYR B 1 145 ? 19.632 6.359 3.472 1.00 32.83 125 TYR B C 1
ATOM 2818 O O . TYR B 1 145 ? 19.378 6.842 2.362 1.00 28.45 125 TYR B O 1
ATOM 2827 N N . TYR B 1 146 ? 20.875 6.300 3.951 1.00 27.04 126 TYR B N 1
ATOM 2828 C CA . TYR B 1 146 ? 21.998 6.540 3.051 1.00 29.42 126 TYR B CA 1
ATOM 2829 C C . TYR B 1 146 ? 22.164 5.396 2.059 1.00 31.81 126 TYR B C 1
ATOM 2830 O O . TYR B 1 146 ? 22.591 5.621 0.922 1.00 29.41 126 TYR B O 1
ATOM 2839 N N . ARG B 1 147 ? 21.837 4.167 2.471 1.00 24.94 127 ARG B N 1
ATOM 2840 C CA . ARG B 1 147 ? 21.851 3.045 1.538 1.00 32.52 127 ARG B CA 1
ATOM 2841 C C . ARG B 1 147 ? 20.826 3.241 0.429 1.00 30.66 127 ARG B C 1
ATOM 2842 O O . ARG B 1 147 ? 21.095 2.935 -0.738 1.00 28.23 127 ARG B O 1
ATOM 2850 N N . TYR B 1 148 ? 19.638 3.743 0.777 1.00 26.08 128 TYR B N 1
ATOM 2851 C CA . TYR B 1 148 ? 18.628 4.013 -0.240 1.00 26.18 128 TYR B CA 1
ATOM 2852 C C . TYR B 1 148 ? 19.091 5.105 -1.196 1.00 32.48 128 TYR B C 1
ATOM 2853 O O . TYR B 1 148 ? 18.803 5.053 -2.397 1.00 30.32 128 TYR B O 1
ATOM 2862 N N . LEU B 1 149 ? 19.806 6.108 -0.678 1.00 25.87 129 LEU B N 1
ATOM 2863 C CA . LEU B 1 149 ? 20.389 7.123 -1.549 1.00 34.22 129 LEU B CA 1
ATOM 2864 C C . LEU B 1 149 ? 21.434 6.517 -2.476 1.00 36.67 129 LEU B C 1
ATOM 2865 O O . LEU B 1 149 ? 21.527 6.895 -3.650 1.00 33.44 129 LEU B O 1
ATOM 2870 N N . ALA B 1 150 ? 22.233 5.576 -1.964 1.00 29.48 130 ALA B N 1
ATOM 2871 C CA . ALA B 1 150 ? 23.259 4.949 -2.789 1.00 39.32 130 ALA B CA 1
ATOM 2872 C C . ALA B 1 150 ? 22.651 4.099 -3.895 1.00 44.33 130 ALA B C 1
ATOM 2873 O O . ALA B 1 150 ? 23.251 3.959 -4.966 1.00 47.38 130 ALA B O 1
ATOM 2875 N N . GLU B 1 151 ? 21.475 3.514 -3.652 1.00 37.58 131 GLU B N 1
ATOM 2876 C CA . GLU B 1 151 ? 20.834 2.685 -4.668 1.00 38.74 131 GLU B CA 1
ATOM 2877 C C . GLU B 1 151 ? 20.543 3.477 -5.938 1.00 43.63 131 GLU B C 1
ATOM 2878 O O . GLU B 1 151 ? 20.456 2.896 -7.025 1.00 47.17 131 GLU B O 1
ATOM 2884 N N . VAL B 1 152 ? 20.381 4.796 -5.820 1.00 42.93 132 VAL B N 1
ATOM 2885 C CA . VAL B 1 152 ? 19.984 5.661 -6.922 1.00 38.46 132 VAL B CA 1
ATOM 2886 C C . VAL B 1 152 ? 20.998 6.769 -7.199 1.00 47.27 132 VAL B C 1
ATOM 2887 O O . VAL B 1 152 ? 20.735 7.647 -8.021 1.00 49.26 132 VAL B O 1
ATOM 2891 N N . ALA B 1 153 ? 22.158 6.743 -6.549 1.00 47.94 133 ALA B N 1
ATOM 2892 C CA . ALA B 1 153 ? 23.105 7.847 -6.669 1.00 53.80 133 ALA B CA 1
ATOM 2893 C C . ALA B 1 153 ? 23.789 7.875 -8.034 1.00 60.69 133 ALA B C 1
ATOM 2894 O O . ALA B 1 153 ? 24.017 6.842 -8.669 1.00 46.11 133 ALA B O 1
ATOM 2896 N N . ALA B 1 154 ? 24.112 9.090 -8.479 1.00 61.11 134 ALA B N 1
ATOM 2897 C CA . ALA B 1 154 ? 24.853 9.302 -9.713 1.00 66.13 134 ALA B CA 1
ATOM 2898 C C . ALA B 1 154 ? 26.304 8.841 -9.554 1.00 57.87 134 ALA B C 1
ATOM 2899 O O . ALA B 1 154 ? 26.733 8.388 -8.489 1.00 78.77 134 ALA B O 1
ATOM 2901 N N . GLY B 1 155 ? 27.071 8.977 -10.639 1.00 59.02 135 GLY B N 1
ATOM 2902 C CA . GLY B 1 155 ? 28.445 8.493 -10.642 1.00 53.24 135 GLY B CA 1
ATOM 2903 C C . GLY B 1 155 ? 29.328 9.154 -9.601 1.00 58.52 135 GLY B C 1
ATOM 2904 O O . GLY B 1 155 ? 29.949 8.477 -8.777 1.00 54.36 135 GLY B O 1
ATOM 2905 N N . ASP B 1 156 ? 29.402 10.487 -9.620 1.00 57.40 136 ASP B N 1
ATOM 2906 C CA . ASP B 1 156 ? 30.382 11.169 -8.782 1.00 72.23 136 ASP B CA 1
ATOM 2907 C C . ASP B 1 156 ? 29.909 11.357 -7.348 1.00 62.65 136 ASP B C 1
ATOM 2908 O O . ASP B 1 156 ? 30.739 11.579 -6.459 1.00 59.46 136 ASP B O 1
ATOM 2913 N N . ASP B 1 157 ? 28.603 11.266 -7.101 1.00 61.37 137 ASP B N 1
ATOM 2914 C CA . ASP B 1 157 ? 28.072 11.348 -5.748 1.00 62.08 137 ASP B CA 1
ATOM 2915 C C . ASP B 1 157 ? 28.163 10.026 -4.998 1.00 44.83 137 ASP B C 1
ATOM 2916 O O . ASP B 1 157 ? 28.194 10.031 -3.762 1.00 44.20 137 ASP B O 1
ATOM 2921 N N . LYS B 1 158 ? 28.206 8.903 -5.722 1.00 41.31 138 LYS B N 1
ATOM 2922 C CA . LYS B 1 158 ? 27.953 7.594 -5.123 1.00 44.47 138 LYS B CA 1
ATOM 2923 C C . LYS B 1 158 ? 28.928 7.267 -3.998 1.00 45.25 138 LYS B C 1
ATOM 2924 O O . LYS B 1 158 ? 28.507 6.954 -2.878 1.00 37.83 138 LYS B O 1
ATOM 2930 N N . LYS B 1 159 ? 30.235 7.304 -4.283 1.00 36.94 139 LYS B N 1
ATOM 2931 C CA . LYS B 1 159 ? 31.217 6.826 -3.310 1.00 45.30 139 LYS B CA 1
ATOM 2932 C C . LYS B 1 159 ? 31.084 7.548 -1.973 1.00 38.78 139 LYS B C 1
ATOM 2933 O O . LYS B 1 159 ? 31.219 6.929 -0.911 1.00 42.10 139 LYS B O 1
ATOM 2939 N N . GLY B 1 160 ? 30.814 8.854 -2.004 1.00 39.00 140 GLY B N 1
ATOM 2940 C CA . GLY B 1 160 ? 30.616 9.582 -0.762 1.00 39.25 140 GLY B CA 1
ATOM 2941 C C . GLY B 1 160 ? 29.377 9.128 -0.016 1.00 38.93 140 GLY B C 1
ATOM 2942 O O . GLY B 1 160 ? 29.398 8.980 1.209 1.00 32.34 140 GLY B O 1
ATOM 2943 N N . ILE B 1 161 ? 28.280 8.899 -0.742 1.00 32.05 141 ILE B N 1
ATOM 2944 C CA . ILE B 1 161 ? 27.052 8.422 -0.113 1.00 37.64 141 ILE B CA 1
ATOM 2945 C C . ILE B 1 161 ? 27.267 7.029 0.467 1.00 35.80 141 ILE B C 1
ATOM 2946 O O . ILE B 1 161 ? 26.827 6.727 1.584 1.00 37.68 141 ILE B O 1
ATOM 2951 N N . VAL B 1 162 ? 27.944 6.159 -0.288 1.00 36.08 142 VAL B N 1
ATOM 2952 C CA . VAL B 1 162 ? 28.224 4.805 0.182 1.00 30.59 142 VAL B CA 1
ATOM 2953 C C . VAL B 1 162 ? 29.046 4.842 1.465 1.00 40.84 142 VAL B C 1
ATOM 2954 O O . VAL B 1 162 ? 28.778 4.093 2.414 1.00 37.22 142 VAL B O 1
ATOM 2958 N N . ASP B 1 163 ? 30.053 5.718 1.519 1.00 37.41 143 ASP B N 1
ATOM 2959 C CA . ASP B 1 163 ? 30.881 5.806 2.717 1.00 39.05 143 ASP B CA 1
ATOM 2960 C C . ASP B 1 163 ? 30.087 6.314 3.912 1.00 39.29 143 ASP B C 1
ATOM 2961 O O . ASP B 1 163 ? 30.347 5.901 5.047 1.00 39.47 143 ASP B O 1
ATOM 2966 N N . GLN B 1 164 ? 29.113 7.195 3.679 1.00 33.78 144 GLN B N 1
ATOM 2967 C CA . GLN B 1 164 ? 28.281 7.683 4.773 1.00 39.23 144 GLN B CA 1
ATOM 2968 C C . GLN B 1 164 ? 27.416 6.573 5.359 1.00 33.14 144 GLN B C 1
ATOM 2969 O O . GLN B 1 164 ? 27.273 6.476 6.583 1.00 33.76 144 GLN B O 1
ATOM 2975 N N . SER B 1 165 ? 26.817 5.740 4.504 1.00 32.24 145 SER B N 1
ATOM 2976 C CA . SER B 1 165 ? 26.069 4.585 4.990 1.00 36.24 145 SER B CA 1
ATOM 2977 C C . SER B 1 165 ? 26.971 3.637 5.772 1.00 30.77 145 SER B C 1
ATOM 2978 O O . SER B 1 165 ? 26.634 3.208 6.880 1.00 33.10 145 SER B O 1
ATOM 2981 N N . GLN B 1 166 ? 28.120 3.285 5.190 1.00 29.13 146 GLN B N 1
ATOM 2982 C CA . GLN B 1 166 ? 29.036 2.352 5.842 1.00 34.88 146 GLN B CA 1
ATOM 2983 C C . GLN B 1 166 ? 29.462 2.864 7.213 1.00 30.50 146 GLN B C 1
ATOM 2984 O O . GLN B 1 166 ? 29.538 2.093 8.176 1.00 33.99 146 GLN B O 1
ATOM 2990 N N . GLN B 1 167 ? 29.752 4.162 7.319 1.00 31.82 147 GLN B N 1
ATOM 2991 C CA . GLN B 1 167 ? 30.218 4.699 8.593 1.00 39.44 147 GLN B CA 1
ATOM 2992 C C . GLN B 1 167 ? 29.106 4.715 9.634 1.00 29.77 147 GLN B C 1
ATOM 2993 O O . GLN B 1 167 ? 29.372 4.522 10.826 1.00 34.39 147 GLN B O 1
ATOM 2999 N N . ALA B 1 168 ? 27.861 4.945 9.211 1.00 29.39 148 ALA B N 1
ATOM 3000 C CA . ALA B 1 168 ? 26.744 4.894 10.148 1.00 30.27 148 ALA B CA 1
ATOM 3001 C C . ALA B 1 168 ? 26.509 3.469 10.636 1.00 32.56 148 ALA B C 1
ATOM 3002 O O . ALA B 1 168 ? 26.366 3.231 11.842 1.00 29.22 148 ALA B O 1
ATOM 3004 N N . TYR B 1 169 ? 26.465 2.508 9.708 1.00 27.41 149 TYR B N 1
ATOM 3005 C CA . TYR B 1 169 ? 26.317 1.107 10.092 1.00 26.55 149 TYR B CA 1
ATOM 3006 C C . TYR B 1 169 ? 27.445 0.670 11.018 1.00 29.34 149 TYR B C 1
ATOM 3007 O O . TYR B 1 169 ? 27.205 0.003 12.030 1.00 32.16 149 TYR B O 1
ATOM 3016 N N . GLN B 1 170 ? 28.683 1.039 10.681 1.00 32.01 150 GLN B N 1
ATOM 3017 C CA . GLN B 1 170 ? 29.836 0.584 11.452 1.00 30.13 150 GLN B CA 1
ATOM 3018 C C . GLN B 1 170 ? 29.783 1.103 12.882 1.00 29.74 150 GLN B C 1
ATOM 3019 O O . GLN B 1 170 ? 30.070 0.361 13.830 1.00 36.26 150 GLN B O 1
ATOM 3025 N N . GLU B 1 171 ? 29.423 2.377 13.060 1.00 28.34 151 GLU B N 1
ATOM 3026 C CA . GLU B 1 171 ? 29.315 2.923 14.408 1.00 31.61 151 GLU B CA 1
ATOM 3027 C C . GLU B 1 171 ? 28.205 2.233 15.188 1.00 37.79 151 GLU B C 1
ATOM 3028 O O . GLU B 1 171 ? 28.384 1.885 16.361 1.00 31.63 151 GLU B O 1
ATOM 3034 N N . ALA B 1 172 ? 27.041 2.046 14.560 1.00 30.97 152 ALA B N 1
ATOM 3035 C CA . ALA B 1 172 ? 25.976 1.272 15.190 1.00 33.02 152 ALA B CA 1
ATOM 3036 C C . ALA B 1 172 ? 26.443 -0.143 15.500 1.00 29.60 152 ALA B C 1
ATOM 3037 O O . ALA B 1 172 ? 26.125 -0.695 16.560 1.00 33.71 152 ALA B O 1
ATOM 3039 N N . PHE B 1 173 ? 27.198 -0.745 14.577 1.00 26.30 153 PHE B N 1
ATOM 3040 C CA . PHE B 1 173 ? 27.660 -2.118 14.746 1.00 28.96 153 PHE B CA 1
ATOM 3041 C C . PHE B 1 173 ? 28.570 -2.253 15.959 1.00 42.76 153 PHE B C 1
ATOM 3042 O O . PHE B 1 173 ? 28.465 -3.222 16.720 1.00 36.92 153 PHE B O 1
ATOM 3050 N N . GLU B 1 174 ? 29.465 -1.284 16.162 1.00 37.39 154 GLU B N 1
ATOM 3051 C CA . GLU B 1 174 ? 30.391 -1.359 17.286 1.00 34.42 154 GLU B CA 1
ATOM 3052 C C . GLU B 1 174 ? 29.671 -1.166 18.617 1.00 35.20 154 GLU B C 1
ATOM 3053 O O . GLU B 1 174 ? 29.978 -1.854 19.597 1.00 38.61 154 GLU B O 1
ATOM 3059 N N . ILE B 1 175 ? 28.725 -0.225 18.679 1.00 29.04 155 ILE B N 1
ATOM 3060 C CA . ILE B 1 175 ? 27.964 -0.026 19.910 1.00 33.12 155 ILE B CA 1
ATOM 3061 C C . ILE B 1 175 ? 27.121 -1.257 20.224 1.00 40.61 155 ILE B C 1
ATOM 3062 O O . ILE B 1 175 ? 27.054 -1.704 21.376 1.00 39.66 155 ILE B O 1
ATOM 3067 N N . SER B 1 176 ? 26.466 -1.823 19.206 1.00 35.23 156 SER B N 1
ATOM 3068 C CA . SER B 1 176 ? 25.600 -2.978 19.430 1.00 35.82 156 SER B CA 1
ATOM 3069 C C . SER B 1 176 ? 26.388 -4.169 19.961 1.00 35.09 156 SER B C 1
ATOM 3070 O O . SER B 1 176 ? 25.924 -4.875 20.863 1.00 35.62 156 SER B O 1
ATOM 3073 N N . LYS B 1 177 ? 27.580 -4.411 19.412 1.00 34.17 157 LYS B N 1
ATOM 3074 C CA . LYS B 1 177 ? 28.387 -5.534 19.874 1.00 35.46 157 LYS B CA 1
ATOM 3075 C C . LYS B 1 177 ? 28.918 -5.321 21.284 1.00 39.90 157 LYS B C 1
ATOM 3076 O O . LYS B 1 177 ? 29.257 -6.298 21.959 1.00 42.90 157 LYS B O 1
ATOM 3082 N N . LYS B 1 178 ? 29.004 -4.073 21.741 1.00 42.15 158 LYS B N 1
ATOM 3083 C CA . LYS B 1 178 ? 29.521 -3.791 23.073 1.00 44.92 158 LYS B CA 1
ATOM 3084 C C . LYS B 1 178 ? 28.430 -3.738 24.135 1.00 47.85 158 LYS B C 1
ATOM 3085 O O . LYS B 1 178 ? 28.688 -4.094 25.290 1.00 43.12 158 LYS B O 1
ATOM 3091 N N . GLU B 1 179 ? 27.217 -3.311 23.777 1.00 35.51 159 GLU B N 1
ATOM 3092 C CA . GLU B 1 179 ? 26.177 -3.060 24.764 1.00 33.29 159 GLU B CA 1
ATOM 3093 C C . GLU B 1 179 ? 24.977 -3.997 24.688 1.00 38.96 159 GLU B C 1
ATOM 3094 O O . GLU B 1 179 ? 24.164 -3.997 25.619 1.00 41.41 159 GLU B O 1
ATOM 3100 N N . MET B 1 180 ? 24.831 -4.784 23.627 1.00 38.40 160 MET B N 1
ATOM 3101 C CA . MET B 1 180 ? 23.665 -5.639 23.461 1.00 38.18 160 MET B CA 1
ATOM 3102 C C . MET B 1 180 ? 24.078 -7.099 23.338 1.00 30.13 160 MET B C 1
ATOM 3103 O O . MET B 1 180 ? 25.180 -7.416 22.880 1.00 39.61 160 MET B O 1
ATOM 3108 N N . GLN B 1 181 ? 23.173 -7.985 23.740 1.00 42.32 161 GLN B N 1
ATOM 3109 C CA . GLN B 1 181 ? 23.419 -9.411 23.635 1.00 45.01 161 GLN B CA 1
ATOM 3110 C C . GLN B 1 181 ? 23.166 -9.864 22.201 1.00 44.83 161 GLN B C 1
ATOM 3111 O O . GLN B 1 181 ? 22.388 -9.240 21.472 1.00 37.99 161 GLN B O 1
ATOM 3117 N N . PRO B 1 182 ? 23.824 -10.942 21.765 1.00 43.17 162 PRO B N 1
ATOM 3118 C CA . PRO B 1 182 ? 23.683 -11.382 20.366 1.00 42.58 162 PRO B CA 1
ATOM 3119 C C . PRO B 1 182 ? 22.249 -11.612 19.908 1.00 35.91 162 PRO B C 1
ATOM 3120 O O . PRO B 1 182 ? 21.999 -11.595 18.697 1.00 39.15 162 PRO B O 1
ATOM 3124 N N . THR B 1 183 ? 21.300 -11.822 20.819 1.00 38.82 163 THR B N 1
ATOM 3125 C CA . THR B 1 183 ? 19.919 -12.099 20.439 1.00 37.82 163 THR B CA 1
ATOM 3126 C C . THR B 1 183 ? 19.039 -10.864 20.399 1.00 38.70 163 THR B C 1
ATOM 3127 O O . THR B 1 183 ? 17.857 -10.980 20.065 1.00 40.05 163 THR B O 1
ATOM 3131 N N . HIS B 1 184 ? 19.568 -9.700 20.741 1.00 37.88 164 HIS B N 1
ATOM 3132 C CA . HIS B 1 184 ? 18.754 -8.498 20.716 1.00 34.71 164 HIS B CA 1
ATOM 3133 C C . HIS B 1 184 ? 18.274 -8.232 19.291 1.00 34.96 164 HIS B C 1
ATOM 3134 O O . HIS B 1 184 ? 19.093 -8.195 18.363 1.00 36.43 164 HIS B O 1
ATOM 3141 N N . PRO B 1 185 ? 16.967 -8.060 19.075 1.00 32.42 165 PRO B N 1
ATOM 3142 C CA . PRO B 1 185 ? 16.466 -7.887 17.700 1.00 36.87 165 PRO B CA 1
ATOM 3143 C C . PRO B 1 185 ? 17.024 -6.665 16.991 1.00 41.75 165 PRO B C 1
ATOM 3144 O O . PRO B 1 185 ? 17.140 -6.680 15.759 1.00 29.02 165 PRO B O 1
ATOM 3148 N N . ILE B 1 186 ? 17.367 -5.602 17.720 1.00 35.64 166 ILE B N 1
ATOM 3149 C CA . ILE B 1 186 ? 17.955 -4.437 17.068 1.00 34.03 166 ILE B CA 1
ATOM 3150 C C . ILE B 1 186 ? 19.377 -4.747 16.616 1.00 37.34 166 ILE B C 1
ATOM 3151 O O . ILE B 1 186 ? 19.793 -4.357 15.517 1.00 32.81 166 ILE B O 1
ATOM 3156 N N . ARG B 1 187 ? 20.147 -5.449 17.453 1.00 32.25 167 ARG B N 1
ATOM 3157 C CA . ARG B 1 187 ? 21.466 -5.911 17.031 1.00 35.47 167 ARG B CA 1
ATOM 3158 C C . ARG B 1 187 ? 21.362 -6.873 15.852 1.00 36.79 167 ARG B C 1
ATOM 3159 O O . ARG B 1 187 ? 22.157 -6.797 14.907 1.00 32.68 167 ARG B O 1
ATOM 3167 N N . LEU B 1 188 ? 20.386 -7.786 15.891 1.00 30.86 168 LEU B N 1
ATOM 3168 C CA . LEU B 1 188 ? 20.211 -8.729 14.791 1.00 33.32 168 LEU B CA 1
ATOM 3169 C C . LEU B 1 188 ? 19.734 -8.024 13.527 1.00 25.26 168 LEU B C 1
ATOM 3170 O O . LEU B 1 188 ? 20.196 -8.338 12.424 1.00 31.11 168 LEU B O 1
ATOM 3175 N N . GLY B 1 189 ? 18.804 -7.076 13.666 1.00 28.66 169 GLY B N 1
ATOM 3176 C CA . GLY B 1 189 ? 18.332 -6.339 12.508 1.00 24.38 169 GLY B CA 1
ATOM 3177 C C . GLY B 1 189 ? 19.405 -5.475 11.879 1.00 30.95 169 GLY B C 1
ATOM 3178 O O . GLY B 1 189 ? 19.426 -5.297 10.658 1.00 27.88 169 GLY B O 1
ATOM 3179 N N . LEU B 1 190 ? 20.304 -4.925 12.697 1.00 26.23 170 LEU B N 1
ATOM 3180 C CA . LEU B 1 190 ? 21.434 -4.172 12.164 1.00 23.41 170 LEU B CA 1
ATOM 3181 C C . LEU B 1 190 ? 22.366 -5.075 11.365 1.00 25.97 170 LEU B C 1
ATOM 3182 O O . LEU B 1 190 ? 22.797 -4.720 10.263 1.00 29.17 170 LEU B O 1
ATOM 3187 N N . ALA B 1 191 ? 22.698 -6.246 11.916 1.00 28.08 171 ALA B N 1
ATOM 3188 C CA . ALA B 1 191 ? 23.535 -7.199 11.192 1.00 29.09 171 ALA B CA 1
ATOM 3189 C C . ALA B 1 191 ? 22.893 -7.612 9.876 1.00 29.89 171 ALA B C 1
ATOM 3190 O O . ALA B 1 191 ? 23.587 -7.799 8.870 1.00 27.35 171 ALA B O 1
ATOM 3192 N N . LEU B 1 192 ? 21.570 -7.784 9.871 1.00 25.90 172 LEU B N 1
ATOM 3193 C CA . LEU B 1 192 ? 20.863 -8.123 8.641 1.00 27.89 172 LEU B CA 1
ATOM 3194 C C . LEU B 1 192 ? 21.056 -7.042 7.584 1.00 29.13 172 LEU B C 1
ATOM 3195 O O . LEU B 1 192 ? 21.472 -7.324 6.455 1.00 29.18 172 LEU B O 1
ATOM 3200 N N . ASN B 1 193 ? 20.751 -5.790 7.935 1.00 24.33 173 ASN B N 1
ATOM 3201 C CA . ASN B 1 193 ? 20.839 -4.709 6.959 1.00 23.07 173 ASN B CA 1
ATOM 3202 C C . ASN B 1 193 ? 22.284 -4.370 6.604 1.00 27.45 173 ASN B C 1
ATOM 3203 O O . ASN B 1 193 ? 22.564 -4.008 5.456 1.00 27.72 173 ASN B O 1
ATOM 3208 N N . PHE B 1 194 ? 23.210 -4.475 7.562 1.00 28.06 174 PHE B N 1
ATOM 3209 C CA . PHE B 1 194 ? 24.617 -4.241 7.248 1.00 25.40 174 PHE B CA 1
ATOM 3210 C C . PHE B 1 194 ? 25.129 -5.271 6.249 1.00 26.94 174 PHE B C 1
ATOM 3211 O O . PHE B 1 194 ? 25.851 -4.929 5.305 1.00 38.64 174 PHE B O 1
ATOM 3219 N N . SER B 1 195 ? 24.776 -6.543 6.451 1.00 28.08 175 SER B N 1
ATOM 3220 C CA . SER B 1 195 ? 25.140 -7.579 5.490 1.00 32.80 175 SER B CA 1
ATOM 3221 C C . SER B 1 195 ? 24.514 -7.310 4.128 1.00 30.49 175 SER B C 1
ATOM 3222 O O . SER B 1 195 ? 25.149 -7.531 3.091 1.00 28.27 175 SER B O 1
ATOM 3225 N N . VAL B 1 196 ? 23.263 -6.841 4.111 1.00 30.42 176 VAL B N 1
ATOM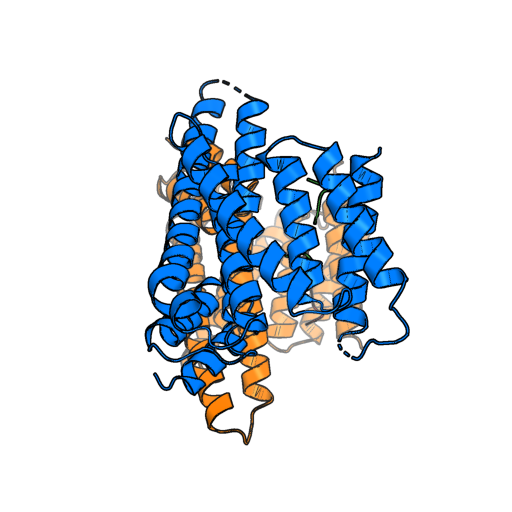 3226 C CA . VAL B 1 196 ? 22.621 -6.479 2.850 1.00 24.57 176 VAL B CA 1
ATOM 3227 C C . VAL B 1 196 ? 23.381 -5.345 2.175 1.00 29.29 176 VAL B C 1
ATOM 3228 O O . VAL B 1 196 ? 23.562 -5.340 0.951 1.00 28.37 176 VAL B O 1
ATOM 3232 N N . PHE B 1 197 ? 23.842 -4.370 2.964 1.00 30.70 177 PHE B N 1
ATOM 3233 C CA . PHE B 1 197 ? 24.654 -3.285 2.421 1.00 24.47 177 PHE B CA 1
ATOM 3234 C C . PHE B 1 197 ? 25.891 -3.827 1.713 1.00 30.46 177 PHE B C 1
ATOM 3235 O O . PHE B 1 197 ? 26.222 -3.400 0.602 1.00 30.84 177 PHE B O 1
ATOM 3243 N N . TYR B 1 198 ? 26.588 -4.774 2.346 1.00 27.45 178 TYR B N 1
ATOM 3244 C CA . TYR B 1 198 ? 27.794 -5.329 1.741 1.00 32.52 178 TYR B CA 1
ATOM 3245 C C . TYR B 1 198 ? 27.478 -6.078 0.452 1.00 38.08 178 TYR B C 1
ATOM 3246 O O . TYR B 1 198 ? 28.221 -5.974 -0.531 1.00 33.83 178 TYR B O 1
ATOM 3255 N N . TYR B 1 199 ? 26.385 -6.843 0.437 1.00 32.16 179 TYR B N 1
ATOM 3256 C CA . TYR B 1 199 ? 26.053 -7.621 -0.752 1.00 33.40 179 TYR B CA 1
ATOM 3257 C C . TYR B 1 199 ? 25.568 -6.726 -1.886 1.00 42.50 179 TYR B C 1
ATOM 3258 O O . TYR B 1 199 ? 26.037 -6.842 -3.024 1.00 40.31 179 TYR B O 1
ATOM 3267 N N . GLU B 1 200 ? 24.626 -5.829 -1.600 1.00 30.96 180 GLU B N 1
ATOM 3268 C CA . GLU B 1 200 ? 23.961 -5.104 -2.677 1.00 38.19 180 GLU B CA 1
ATOM 3269 C C . GLU B 1 200 ? 24.676 -3.816 -3.067 1.00 40.71 180 GLU B C 1
ATOM 3270 O O . GLU B 1 200 ? 24.707 -3.466 -4.253 1.00 40.03 180 GLU B O 1
ATOM 3276 N N . ILE B 1 201 ? 25.255 -3.102 -2.108 1.00 32.61 181 ILE B N 1
ATOM 3277 C CA . ILE B 1 201 ? 25.887 -1.822 -2.411 1.00 27.08 181 ILE B CA 1
ATOM 3278 C C . ILE B 1 201 ? 27.372 -1.992 -2.700 1.00 36.00 181 ILE B C 1
ATOM 3279 O O . ILE B 1 201 ? 27.883 -1.469 -3.694 1.00 37.28 181 ILE B O 1
ATOM 3284 N N . LEU B 1 202 ? 28.092 -2.725 -1.851 1.00 37.52 182 LEU B N 1
ATOM 3285 C CA . LEU B 1 202 ? 29.526 -2.906 -2.036 1.00 38.79 182 LEU B CA 1
ATOM 3286 C C . LEU B 1 202 ? 29.880 -4.105 -2.908 1.00 40.40 182 LEU B C 1
ATOM 3287 O O . LEU B 1 202 ? 31.057 -4.272 -3.245 1.00 45.60 182 LEU B O 1
ATOM 3292 N N . ASN B 1 203 ? 28.898 -4.920 -3.294 1.00 37.22 183 ASN B N 1
ATOM 3293 C CA . ASN B 1 203 ? 29.121 -6.121 -4.102 1.00 40.64 183 ASN B CA 1
ATOM 3294 C C . ASN B 1 203 ? 30.239 -6.986 -3.523 1.00 47.84 183 ASN B C 1
ATOM 3295 O O . ASN B 1 203 ? 31.135 -7.451 -4.234 1.00 44.00 183 ASN B O 1
ATOM 3300 N N . SER B 1 204 ? 30.177 -7.210 -2.209 1.00 39.76 184 SER B N 1
ATOM 3301 C CA . SER B 1 204 ? 31.162 -8.014 -1.488 1.00 34.13 184 SER B CA 1
ATOM 3302 C C . SER B 1 204 ? 30.425 -9.175 -0.830 1.00 39.87 184 SER B C 1
ATOM 3303 O O . SER B 1 204 ? 30.136 -9.141 0.376 1.00 37.68 184 SER B O 1
ATOM 3306 N N . PRO B 1 205 ? 30.098 -10.220 -1.595 1.00 39.21 185 PRO B N 1
ATOM 3307 C CA . PRO B 1 205 ? 29.308 -11.328 -1.030 1.00 36.78 185 PRO B CA 1
ATOM 3308 C C . PRO B 1 205 ? 29.996 -12.067 0.105 1.00 42.67 185 PRO B C 1
ATOM 3309 O O . PRO B 1 205 ? 29.310 -12.564 1.005 1.00 38.90 185 PRO B O 1
ATOM 3313 N N . GLU B 1 206 ? 31.328 -12.159 0.101 1.00 39.20 186 GLU B N 1
ATOM 3314 C CA . GLU B 1 206 ? 31.999 -12.934 1.142 1.00 38.37 186 GLU B CA 1
ATOM 3315 C C . GLU B 1 206 ? 31.930 -12.217 2.484 1.00 36.26 186 GLU B C 1
ATOM 3316 O O . GLU B 1 206 ? 31.755 -12.855 3.530 1.00 38.01 186 GLU B O 1
ATOM 3322 N N . LYS B 1 207 ? 32.073 -10.888 2.475 1.00 36.84 187 LYS B N 1
ATOM 3323 C CA . LYS B 1 207 ? 31.888 -10.118 3.699 1.00 35.33 187 LYS B CA 1
ATOM 3324 C C . LYS B 1 207 ? 30.428 -10.114 4.132 1.00 31.09 187 LYS B C 1
ATOM 3325 O O . LYS B 1 207 ? 30.137 -10.132 5.333 1.00 30.69 187 LYS B O 1
ATOM 3331 N N . ALA B 1 208 ? 29.504 -10.098 3.170 1.00 30.77 188 ALA B N 1
ATOM 3332 C CA . ALA B 1 208 ? 28.084 -10.145 3.499 1.00 37.27 188 ALA B CA 1
ATOM 3333 C C . ALA B 1 208 ? 27.726 -11.455 4.186 1.00 37.70 188 ALA B C 1
ATOM 3334 O O . ALA B 1 208 ? 26.970 -11.467 5.164 1.00 37.80 188 ALA B O 1
ATOM 3336 N N . CYS B 1 209 ? 28.263 -12.571 3.687 1.00 34.87 189 CYS B N 1
ATOM 3337 C CA . CYS B 1 209 ? 27.935 -13.866 4.272 1.00 37.50 189 CYS B CA 1
ATOM 3338 C C . CYS B 1 209 ? 28.658 -14.076 5.596 1.00 38.20 189 CYS B C 1
ATOM 3339 O O . CYS B 1 209 ? 28.117 -14.705 6.512 1.00 36.52 189 CYS B O 1
ATOM 3342 N N . SER B 1 210 ? 29.875 -13.541 5.718 1.00 34.91 190 SER B N 1
ATOM 3343 C CA . SER B 1 210 ? 30.594 -13.595 6.987 1.00 39.80 190 SER B CA 1
ATOM 3344 C C . SER B 1 210 ? 29.842 -12.839 8.074 1.00 36.30 190 SER B C 1
ATOM 3345 O O . SER B 1 210 ? 29.656 -13.346 9.187 1.00 37.81 190 SER B O 1
ATOM 3348 N N . LEU B 1 211 ? 29.405 -11.616 7.767 1.00 34.37 191 LEU B N 1
ATOM 3349 C CA . LEU B 1 211 ? 28.672 -10.816 8.743 1.00 36.76 191 LEU B CA 1
ATOM 3350 C C . LEU B 1 211 ? 27.371 -11.501 9.146 1.00 34.18 191 LEU B C 1
ATOM 3351 O O . LEU B 1 211 ? 27.032 -11.567 10.333 1.00 34.66 191 LEU B O 1
ATOM 3356 N N . ALA B 1 212 ? 26.628 -12.020 8.166 1.00 31.32 192 ALA B N 1
ATOM 3357 C CA . ALA B 1 212 ? 25.357 -12.671 8.468 1.00 35.72 192 ALA B CA 1
ATOM 3358 C C . ALA B 1 212 ? 25.564 -13.970 9.240 1.00 40.31 192 ALA B C 1
ATOM 3359 O O . ALA B 1 212 ? 24.834 -14.250 10.197 1.00 33.34 192 ALA B O 1
ATOM 3361 N N . LYS B 1 213 ? 26.547 -14.779 8.833 1.00 32.88 193 LYS B N 1
ATOM 3362 C CA . LYS B 1 213 ? 26.784 -16.053 9.507 1.00 37.63 193 LYS B CA 1
ATOM 3363 C C . LYS B 1 213 ? 27.220 -15.847 10.951 1.00 38.72 193 LYS B C 1
ATOM 3364 O O . LYS B 1 213 ? 26.770 -16.567 11.850 1.00 38.74 193 LYS B O 1
ATOM 3370 N N . THR B 1 214 ? 28.101 -14.873 11.192 1.00 35.62 194 THR B N 1
ATOM 3371 C CA . THR B 1 214 ? 28.554 -14.608 12.554 1.00 27.35 194 THR B CA 1
ATOM 3372 C C . THR B 1 214 ? 27.400 -14.170 13.447 1.00 33.13 194 THR B C 1
ATOM 3373 O O . THR B 1 214 ? 27.285 -14.626 14.591 1.00 37.27 194 THR B O 1
ATOM 3377 N N . ALA B 1 215 ? 26.534 -13.289 12.942 1.00 39.27 195 ALA B N 1
ATOM 3378 C CA . ALA B 1 215 ? 25.399 -12.827 13.736 1.00 35.38 195 ALA B CA 1
ATOM 3379 C C . ALA B 1 215 ? 24.465 -13.978 14.083 1.00 31.89 195 ALA B C 1
ATOM 3380 O O . ALA B 1 215 ? 23.956 -14.060 15.207 1.00 33.68 195 ALA B O 1
ATOM 3382 N N . PHE B 1 216 ? 24.219 -14.870 13.121 1.00 38.00 196 PHE B N 1
ATOM 3383 C CA . PHE B 1 216 ? 23.389 -16.042 13.378 1.00 32.60 196 PHE B CA 1
ATOM 3384 C C . PHE B 1 216 ? 24.033 -16.947 14.421 1.00 38.72 196 PHE B C 1
ATOM 3385 O O . PHE B 1 216 ? 23.390 -17.344 15.399 1.00 36.84 196 PHE B O 1
ATOM 3393 N N . ASP B 1 217 ? 25.308 -17.291 14.217 1.00 38.09 197 ASP B N 1
ATOM 3394 C CA . ASP B 1 217 ? 26.000 -18.198 15.129 1.00 42.01 197 ASP B CA 1
ATOM 3395 C C . ASP B 1 217 ? 26.083 -17.632 16.543 1.00 41.48 197 ASP B C 1
ATOM 3396 O O . ASP B 1 217 ? 25.875 -18.360 17.521 1.00 42.57 197 ASP B O 1
ATOM 3401 N N . GLU B 1 218 ? 26.390 -16.337 16.677 1.00 40.03 198 GLU B N 1
ATOM 3402 C CA . GLU B 1 218 ? 26.510 -15.752 18.010 1.00 37.48 198 GLU B CA 1
ATOM 3403 C C . GLU B 1 218 ? 25.173 -15.735 18.737 1.00 40.81 198 GLU B C 1
ATOM 3404 O O . GLU B 1 218 ? 25.136 -15.836 19.968 1.00 37.57 198 GLU B O 1
ATOM 3410 N N . ALA B 1 219 ? 24.070 -15.628 17.996 1.00 39.32 199 ALA B N 1
ATOM 3411 C CA . ALA B 1 219 ? 22.754 -15.685 18.619 1.00 41.15 199 ALA B CA 1
ATOM 3412 C C . ALA B 1 219 ? 22.404 -17.111 19.021 1.00 35.25 199 ALA B C 1
ATOM 3413 O O . ALA B 1 219 ? 21.741 -17.324 20.042 1.00 41.75 199 ALA B O 1
ATOM 3415 N N . ILE B 1 220 ? 22.804 -18.093 18.207 1.00 39.22 200 ILE B N 1
ATOM 3416 C CA . ILE B 1 220 ? 22.595 -19.489 18.579 1.00 43.09 200 ILE B CA 1
ATOM 3417 C C . ILE B 1 220 ? 23.379 -19.833 19.840 1.00 49.53 200 ILE B C 1
ATOM 3418 O O . ILE B 1 220 ? 22.890 -20.567 20.708 1.00 56.12 200 ILE B O 1
ATOM 3423 N N . ALA B 1 221 ? 24.597 -19.299 19.977 1.00 47.62 201 ALA B N 1
ATOM 3424 C CA . ALA B 1 221 ? 25.411 -19.626 21.144 1.00 48.09 201 ALA B CA 1
ATOM 3425 C C . ALA B 1 221 ? 24.771 -19.089 22.417 1.00 48.63 201 ALA B C 1
ATOM 3426 O O . ALA B 1 221 ? 24.915 -19.680 23.493 1.00 59.89 201 ALA B O 1
ATOM 3428 N N . GLU B 1 222 ? 24.043 -17.988 22.307 1.00 48.52 202 GLU B N 1
ATOM 3429 C CA . GLU B 1 222 ? 23.368 -17.341 23.429 1.00 52.57 202 GLU B CA 1
ATOM 3430 C C . GLU B 1 222 ? 21.861 -17.334 23.202 1.00 67.00 202 GLU B C 1
ATOM 3431 O O . GLU B 1 222 ? 21.295 -16.302 22.847 1.00 90.45 202 GLU B O 1
ATOM 3437 N N . LEU B 1 223 ? 21.201 -18.471 23.349 1.00 69.85 203 LEU B N 1
ATOM 3438 C CA . LEU B 1 223 ? 19.754 -18.419 23.276 1.00 74.55 203 LEU B CA 1
ATOM 3439 C C . LEU B 1 223 ? 19.143 -18.147 24.641 1.00 90.03 203 LEU B C 1
ATOM 3440 O O . LEU B 1 223 ? 17.920 -18.036 24.741 1.00 82.64 203 LEU B O 1
ATOM 3445 N N . ASP B 1 224 ? 19.951 -18.050 25.700 1.00 103.22 204 ASP B N 1
ATOM 3446 C CA . ASP B 1 224 ? 19.375 -17.786 27.016 1.00 101.76 204 ASP B CA 1
ATOM 3447 C C . ASP B 1 224 ? 18.971 -16.332 27.205 1.00 107.89 204 ASP B C 1
ATOM 3448 O O . ASP B 1 224 ? 18.271 -16.027 28.177 1.00 106.70 204 ASP B O 1
ATOM 3453 N N . THR B 1 225 ? 19.300 -15.449 26.263 1.00 106.09 205 THR B N 1
ATOM 3454 C CA . THR B 1 225 ? 19.031 -14.020 26.422 1.00 103.37 205 THR B CA 1
ATOM 3455 C C . THR B 1 225 ? 17.833 -13.619 25.564 1.00 102.15 205 THR B C 1
ATOM 3456 O O . THR B 1 225 ? 17.896 -12.776 24.666 1.00 119.46 205 THR B O 1
ATOM 3460 N N . LEU B 1 226 ? 16.714 -14.261 25.874 1.00 95.11 206 LEU B N 1
ATOM 3461 C CA . LEU B 1 226 ? 15.487 -14.052 25.134 1.00 101.97 206 LEU B CA 1
ATOM 3462 C C . LEU B 1 226 ? 14.378 -13.675 26.104 1.00 105.19 206 LEU B C 1
ATOM 3463 O O . LEU B 1 226 ? 14.233 -14.286 27.169 1.00 106.36 206 LEU B O 1
ATOM 3468 N N . SER B 1 227 ? 13.607 -12.660 25.728 1.00 99.95 207 SER B N 1
ATOM 3469 C CA . SER B 1 227 ? 12.425 -12.232 26.456 1.00 96.82 207 SER B CA 1
ATOM 3470 C C . SER B 1 227 ? 11.175 -12.639 25.688 1.00 103.91 207 SER B C 1
ATOM 3471 O O . SER B 1 227 ? 11.187 -12.733 24.457 1.00 97.78 207 SER B O 1
ATOM 3474 N N . GLU B 1 228 ? 10.094 -12.881 26.433 1.00 106.00 208 GLU B N 1
ATOM 3475 C CA . GLU B 1 228 ? 8.821 -13.230 25.809 1.00 107.06 208 GLU B CA 1
ATOM 3476 C C . GLU B 1 228 ? 8.391 -12.177 24.799 1.00 108.31 208 GLU B C 1
ATOM 3477 O O . GLU B 1 228 ? 7.806 -12.504 23.760 1.00 104.77 208 GLU B O 1
ATOM 3483 N N . GLU B 1 229 ? 8.672 -10.905 25.086 1.00 104.84 209 GLU B N 1
ATOM 3484 C CA . GLU B 1 229 ? 8.218 -9.841 24.200 1.00 105.38 209 GLU B CA 1
ATOM 3485 C C . GLU B 1 229 ? 8.932 -9.870 22.855 1.00 97.57 209 GLU B C 1
ATOM 3486 O O . GLU B 1 229 ? 8.336 -9.508 21.832 1.00 106.76 209 GLU B O 1
ATOM 3492 N N . SER B 1 230 ? 10.192 -10.308 22.821 1.00 100.05 210 SER B N 1
ATOM 3493 C CA . SER B 1 230 ? 10.984 -10.185 21.606 1.00 106.92 210 SER B CA 1
ATOM 3494 C C . SER B 1 230 ? 11.629 -11.477 21.123 1.00 102.39 210 SER B C 1
ATOM 3495 O O . SER B 1 230 ? 12.358 -11.437 20.122 1.00 95.19 210 SER B O 1
ATOM 3498 N N . TYR B 1 231 ? 11.407 -12.615 21.789 1.00 86.23 211 TYR B N 1
ATOM 3499 C CA . TYR B 1 231 ? 12.056 -13.840 21.328 1.00 74.81 211 TYR B CA 1
ATOM 3500 C C . TYR B 1 231 ? 11.507 -14.226 19.966 1.00 67.46 211 TYR B C 1
ATOM 3501 O O . TYR B 1 231 ? 12.201 -14.851 19.157 1.00 60.74 211 TYR B O 1
ATOM 3510 N N . LYS B 1 232 ? 10.259 -13.852 19.699 1.00 74.99 212 LYS B N 1
ATOM 3511 C CA . LYS B 1 232 ? 9.660 -14.112 18.399 1.00 66.85 212 LYS B CA 1
ATOM 3512 C C . LYS B 1 232 ? 10.359 -13.296 17.324 1.00 56.46 212 LYS B C 1
ATOM 3513 O O . LYS B 1 232 ? 10.691 -13.808 16.248 1.00 53.91 212 LYS B O 1
ATOM 3519 N N . ASP B 1 233 ? 10.602 -12.018 17.619 1.00 53.44 213 ASP B N 1
ATOM 3520 C CA . ASP B 1 233 ? 11.245 -11.108 16.679 1.00 50.64 213 ASP B CA 1
ATOM 3521 C C . ASP B 1 233 ? 12.698 -11.487 16.414 1.00 43.50 213 ASP B C 1
ATOM 3522 O O . ASP B 1 233 ? 13.206 -11.271 15.307 1.00 42.59 213 ASP B O 1
ATOM 3527 N N . SER B 1 234 ? 13.397 -12.032 17.417 1.00 36.42 214 SER B N 1
ATOM 3528 C CA . SER B 1 234 ? 14.801 -12.371 17.209 1.00 40.99 214 SER B CA 1
ATOM 3529 C C . SER B 1 234 ? 14.949 -13.627 16.361 1.00 34.46 214 SER B C 1
ATOM 3530 O O . SER B 1 234 ? 15.885 -13.736 15.561 1.00 37.44 214 SER B O 1
ATOM 3533 N N . THR B 1 235 ? 14.025 -14.580 16.503 1.00 35.14 215 THR B N 1
ATOM 3534 C CA . THR B 1 235 ? 14.092 -15.783 15.681 1.00 36.08 215 THR B CA 1
ATOM 3535 C C . THR B 1 235 ? 13.648 -15.509 14.251 1.00 28.68 215 THR B C 1
ATOM 3536 O O . THR B 1 235 ? 14.135 -16.157 13.319 1.00 32.97 215 THR B O 1
ATOM 3540 N N . LEU B 1 236 ? 12.729 -14.559 14.057 1.00 34.39 216 LEU B N 1
ATOM 3541 C CA . LEU B 1 236 ? 12.335 -14.181 12.704 1.00 34.64 216 LEU B CA 1
ATOM 3542 C C . LEU B 1 236 ? 13.494 -13.548 11.944 1.00 36.49 216 LEU B C 1
ATOM 3543 O O . LEU B 1 236 ? 13.710 -13.853 10.765 1.00 30.37 216 LEU B O 1
ATOM 3548 N N . ILE B 1 237 ? 14.249 -12.659 12.597 1.00 30.96 217 ILE B N 1
ATOM 3549 C CA . ILE B 1 237 ? 15.407 -12.054 11.942 1.00 37.61 217 ILE B CA 1
ATOM 3550 C C . ILE B 1 237 ? 16.476 -13.105 11.672 1.00 28.97 217 ILE B C 1
ATOM 3551 O O . ILE B 1 237 ? 17.130 -13.090 10.621 1.00 31.62 217 ILE B O 1
ATOM 3556 N N . MET B 1 238 ? 16.676 -14.030 12.616 1.00 32.02 218 MET B N 1
ATOM 3557 C CA . MET B 1 238 ? 17.654 -15.094 12.415 1.00 29.66 218 MET B CA 1
ATOM 3558 C C . MET B 1 238 ? 17.323 -15.918 11.178 1.00 35.22 218 MET B C 1
ATOM 3559 O O . MET B 1 238 ? 18.223 -16.311 10.426 1.00 38.30 218 MET B O 1
ATOM 3564 N N . GLN B 1 239 ? 16.037 -16.195 10.954 1.00 32.15 219 GLN B N 1
ATOM 3565 C CA . GLN B 1 239 ? 15.639 -16.930 9.758 1.00 30.08 219 GLN B CA 1
ATOM 3566 C C . GLN B 1 239 ? 15.916 -16.117 8.499 1.00 30.42 219 GLN B C 1
ATOM 3567 O O . GLN B 1 239 ? 16.320 -16.673 7.471 1.00 35.36 219 GLN B O 1
ATOM 3573 N N . LEU B 1 240 ? 15.704 -14.798 8.561 1.00 37.79 220 LEU B N 1
ATOM 3574 C CA . LEU B 1 240 ? 16.030 -13.942 7.424 1.00 26.87 220 LEU B CA 1
ATOM 3575 C C . LEU B 1 240 ? 17.529 -13.933 7.154 1.00 29.49 220 LEU B C 1
ATOM 3576 O O . LEU B 1 240 ? 17.955 -13.996 5.995 1.00 31.55 220 LEU B O 1
ATOM 3581 N N . LEU B 1 241 ? 18.340 -13.837 8.210 1.00 28.01 221 LEU B N 1
ATOM 3582 C CA . LEU B 1 241 ? 19.790 -13.910 8.055 1.00 31.02 221 LEU B CA 1
ATOM 3583 C C . LEU B 1 241 ? 20.207 -15.175 7.316 1.00 32.37 221 LEU B C 1
ATOM 3584 O O . LEU B 1 241 ? 21.001 -15.123 6.370 1.00 33.55 221 LEU B O 1
ATOM 3589 N N . ARG B 1 242 ? 19.680 -16.328 7.738 1.00 32.14 222 ARG B N 1
ATOM 3590 C CA . ARG B 1 242 ? 20.077 -17.583 7.109 1.00 30.61 222 ARG B CA 1
ATOM 3591 C C . ARG B 1 242 ? 19.510 -17.715 5.701 1.00 31.57 222 ARG B C 1
ATOM 3592 O O . ARG B 1 242 ? 20.156 -18.311 4.831 1.00 34.20 222 ARG B O 1
ATOM 3600 N N . ASP B 1 243 ? 18.307 -17.186 5.460 1.00 30.47 223 ASP B N 1
ATOM 3601 C CA . ASP B 1 243 ? 17.748 -17.208 4.111 1.00 35.79 223 ASP B CA 1
ATOM 3602 C C . ASP B 1 243 ? 18.636 -16.438 3.140 1.00 39.24 223 ASP B C 1
ATOM 3603 O O . ASP B 1 243 ? 18.905 -16.902 2.026 1.00 35.36 223 ASP B O 1
ATOM 3608 N N . ASN B 1 244 ? 19.099 -15.253 3.549 1.00 33.06 224 ASN B N 1
ATOM 3609 C CA . ASN B 1 244 ? 20.055 -14.511 2.731 1.00 30.59 224 ASN B CA 1
ATOM 3610 C C . ASN B 1 244 ? 21.344 -15.300 2.553 1.00 34.14 224 ASN B C 1
ATOM 3611 O O . ASN B 1 244 ? 21.903 -15.354 1.451 1.00 39.38 224 ASN B O 1
ATOM 3616 N N . LEU B 1 245 ? 21.835 -15.901 3.638 1.00 37.51 225 LEU B N 1
ATOM 3617 C CA . LEU B 1 245 ? 23.030 -16.736 3.581 1.00 43.83 225 LEU B CA 1
ATOM 3618 C C . LEU B 1 245 ? 22.884 -17.829 2.530 1.00 44.13 225 LEU B C 1
ATOM 3619 O O . LEU B 1 245 ? 23.803 -18.081 1.742 1.00 41.63 225 LEU B O 1
ATOM 3624 N N . THR B 1 246 ? 21.722 -18.485 2.502 1.00 38.27 226 THR B N 1
ATOM 3625 C CA . THR B 1 246 ? 21.484 -19.551 1.534 1.00 41.96 226 THR B CA 1
ATOM 3626 C C . THR B 1 246 ? 21.420 -19.007 0.111 1.00 50.08 226 THR B C 1
ATOM 3627 O O . THR B 1 246 ? 21.954 -19.619 -0.823 1.00 46.65 226 THR B O 1
ATOM 3631 N N . LEU B 1 247 ? 20.776 -17.852 -0.071 1.00 40.37 227 LEU B N 1
ATOM 3632 C CA . LEU B 1 247 ? 20.652 -17.262 -1.401 1.00 39.23 227 LEU B CA 1
ATOM 3633 C C . LEU B 1 247 ? 22.001 -16.792 -1.931 1.00 48.75 227 LEU B C 1
ATOM 3634 O O . LEU B 1 247 ? 22.325 -17.012 -3.104 1.00 51.68 227 LEU B O 1
ATOM 3639 N N . TRP B 1 248 ? 22.802 -16.146 -1.081 1.00 46.72 228 TRP B N 1
ATOM 3640 C CA . TRP B 1 248 ? 24.082 -15.600 -1.518 1.00 49.57 228 TRP B CA 1
ATOM 3641 C C . TRP B 1 248 ? 25.120 -16.688 -1.761 1.00 50.90 228 TRP B C 1
ATOM 3642 O O . TRP B 1 248 ? 26.104 -16.445 -2.468 1.00 52.23 228 TRP B O 1
ATOM 3653 N N . THR B 1 249 ? 24.921 -17.874 -1.185 1.00 52.50 229 THR B N 1
ATOM 3654 C CA . THR B 1 249 ? 25.830 -19.000 -1.360 1.00 58.16 229 THR B CA 1
ATOM 3655 C C . THR B 1 249 ? 25.592 -19.733 -2.678 1.00 66.52 229 THR B C 1
ATOM 3656 O O . THR B 1 249 ? 26.507 -20.391 -3.187 1.00 81.79 229 THR B O 1
ATOM 3660 N N . SER B 1 250 ? 24.408 -19.592 -3.268 1.00 64.13 230 SER B N 1
ATOM 3661 C CA . SER B 1 250 ? 24.098 -20.241 -4.540 1.00 75.41 230 SER B CA 1
ATOM 3662 C C . SER B 1 250 ? 24.973 -19.711 -5.671 1.00 79.26 230 SER B C 1
ATOM 3663 O O . SER B 1 250 ? 25.697 -20.474 -6.313 1.00 87.73 230 SER B O 1
ATOM 3666 N N . ARG C 2 2 ? -16.132 -5.563 4.358 1.00 76.22 147 ARG C N 1
ATOM 3667 C CA . ARG C 2 2 ? -17.117 -5.758 3.302 1.00 81.98 147 ARG C CA 1
ATOM 3668 C C . ARG C 2 2 ? -16.762 -6.956 2.429 1.00 75.40 147 ARG C C 1
ATOM 3669 O O . ARG C 2 2 ? -15.720 -6.972 1.770 1.00 71.92 147 ARG C O 1
ATOM 3677 N N . ARG C 2 3 ? -17.637 -7.960 2.424 1.00 68.79 148 ARG C N 1
ATOM 3678 C CA . ARG C 2 3 ? -17.425 -9.163 1.629 1.00 64.25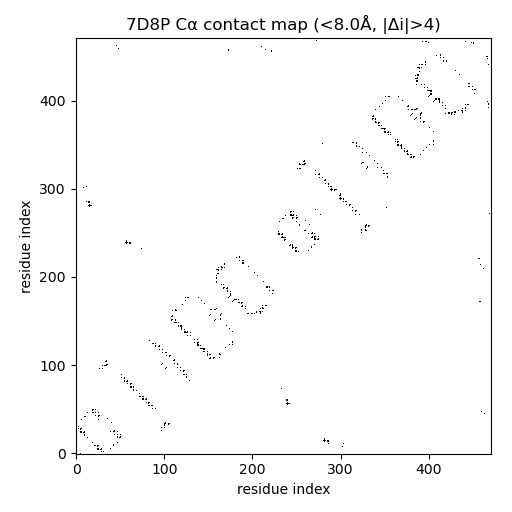 148 ARG C CA 1
ATOM 3679 C C . ARG C 2 3 ? -18.143 -9.107 0.289 1.00 63.60 148 ARG C C 1
ATOM 3680 O O . ARG C 2 3 ? -17.881 -9.952 -0.575 1.00 57.13 148 ARG C O 1
ATOM 3688 N N . THR C 2 4 ? -19.038 -8.142 0.102 1.00 57.40 149 THR C N 1
ATOM 3689 C CA . THR C 2 4 ? -19.692 -7.964 -1.184 1.00 53.74 149 THR C CA 1
ATOM 3690 C C . THR C 2 4 ? -18.688 -7.437 -2.199 1.00 65.48 149 THR C C 1
ATOM 3691 O O . THR C 2 4 ? -17.856 -6.581 -1.885 1.00 51.60 149 THR C O 1
ATOM 3695 N N . ASN C 2 5 ? -18.769 -7.945 -3.424 1.00 54.22 150 ASN C N 1
ATOM 3696 C CA . ASN C 2 5 ? -17.810 -7.569 -4.451 1.00 56.26 150 ASN C CA 1
ATOM 3697 C C . ASN C 2 5 ? -18.483 -6.866 -5.622 1.00 48.68 150 ASN C C 1
ATOM 3698 O O . ASN C 2 5 ? -19.588 -7.217 -6.031 1.00 45.58 150 ASN C O 1
ATOM 3713 N N . ASP C 2 7 ? -17.457 -4.928 -9.660 1.00 39.30 152 ASP C N 1
ATOM 3714 C CA . ASP C 2 7 ? -16.656 -5.259 -10.836 1.00 41.22 152 ASP C CA 1
ATOM 3715 C C . ASP C 2 7 ? -15.195 -4.853 -10.658 1.00 57.72 152 ASP C C 1
ATOM 3716 O O . ASP C 2 7 ? -14.308 -5.400 -11.314 1.00 51.93 152 ASP C O 1
ATOM 3721 N N . SER C 2 8 ? -14.958 -3.887 -9.766 1.00 54.77 153 SER C N 1
ATOM 3722 C CA . SER C 2 8 ? -13.605 -3.405 -9.500 1.00 65.37 153 SER C CA 1
ATOM 3723 C C . SER C 2 8 ? -12.658 -4.506 -9.039 1.00 68.87 153 SER C C 1
ATOM 3724 O O . SER C 2 8 ? -11.439 -4.355 -9.180 1.00 70.05 153 SER C O 1
ATOM 3727 N N . ALA C 2 9 ? -13.180 -5.601 -8.481 1.00 62.84 154 ALA C N 1
ATOM 3728 C CA . ALA C 2 9 ? -12.335 -6.712 -8.054 1.00 73.86 154 ALA C CA 1
ATOM 3729 C C . ALA C 2 9 ? -11.608 -7.398 -9.205 1.00 74.10 154 ALA C C 1
ATOM 3730 O O . ALA C 2 9 ? -10.786 -8.284 -8.947 1.00 81.59 154 ALA C O 1
ATOM 3732 N N . LEU C 2 10 ? -11.877 -7.020 -10.457 1.00 74.33 155 LEU C N 1
ATOM 3733 C CA . LEU C 2 10 ? -11.262 -7.669 -11.610 1.00 78.34 155 LEU C CA 1
ATOM 3734 C C . LEU C 2 10 ? -10.345 -6.755 -12.414 1.00 75.98 155 LEU C C 1
ATOM 3735 O O . LEU C 2 10 ? -9.914 -7.143 -13.507 1.00 79.55 155 LEU C O 1
ATOM 3740 N N . HIS C 2 11 ? -10.037 -5.560 -11.925 1.00 83.79 156 HIS C N 1
ATOM 3741 C CA . HIS C 2 11 ? -9.225 -4.636 -12.712 1.00 81.56 156 HIS C CA 1
ATOM 3742 C C . HIS C 2 11 ? -8.148 -3.952 -11.877 1.00 72.03 156 HIS C C 1
ATOM 3743 O O . HIS C 2 11 ? -8.324 -3.723 -10.682 1.00 71.36 156 HIS C O 1
ATOM 3750 N N . ARG D 2 2 ? 14.269 -9.087 -6.857 1.00 76.18 147 ARG D N 1
ATOM 3751 C CA . ARG D 2 2 ? 15.170 -9.100 -5.710 1.00 68.86 147 ARG D CA 1
ATOM 3752 C C . ARG D 2 2 ? 14.665 -10.034 -4.616 1.00 65.38 147 ARG D C 1
ATOM 3753 O O . ARG D 2 2 ? 13.596 -9.818 -4.046 1.00 61.81 147 ARG D O 1
ATOM 3761 N N . ARG D 2 3 ? 15.437 -11.082 -4.337 1.00 62.89 148 ARG D N 1
ATOM 3762 C CA . ARG D 2 3 ? 15.085 -12.051 -3.308 1.00 60.07 148 ARG D CA 1
ATOM 3763 C C . ARG D 2 3 ? 15.790 -11.796 -1.983 1.00 59.62 148 ARG D C 1
ATOM 3764 O O . ARG D 2 3 ? 15.403 -12.390 -0.970 1.00 54.33 148 ARG D O 1
ATOM 3772 N N . THR D 2 4 ? 16.799 -10.929 -1.964 1.00 47.85 149 THR D N 1
ATOM 3773 C CA . THR D 2 4 ? 17.474 -10.603 -0.718 1.00 45.41 149 THR D CA 1
ATOM 3774 C C . THR D 2 4 ? 16.542 -9.787 0.169 1.00 48.38 149 THR D C 1
ATOM 3775 O O . THR D 2 4 ? 15.804 -8.921 -0.308 1.00 46.98 149 THR D O 1
ATOM 3779 N N . ASN D 2 5 ? 16.581 -10.065 1.468 1.00 49.09 150 ASN D N 1
ATOM 3780 C CA . ASN D 2 5 ? 15.674 -9.422 2.403 1.00 48.51 150 ASN D CA 1
ATOM 3781 C C . ASN D 2 5 ? 16.439 -8.563 3.396 1.00 44.80 150 ASN D C 1
ATOM 3782 O O . ASN D 2 5 ? 17.480 -8.966 3.917 1.00 34.66 150 ASN D O 1
ATOM 3797 N N . ASP D 2 7 ? 15.615 -5.728 6.847 1.00 38.31 152 ASP D N 1
ATOM 3798 C CA . ASP D 2 7 ? 14.764 -5.742 8.030 1.00 50.51 152 ASP D CA 1
ATOM 3799 C C . ASP D 2 7 ? 13.325 -5.342 7.702 1.00 52.95 152 ASP D C 1
ATOM 3800 O O . ASP D 2 7 ? 12.394 -5.690 8.432 1.00 50.49 152 ASP D O 1
ATOM 3805 N N . SER D 2 8 ? 13.154 -4.606 6.598 1.00 46.80 153 SER D N 1
ATOM 3806 C CA . SER D 2 8 ? 11.829 -4.173 6.165 1.00 63.54 153 SER D CA 1
ATOM 3807 C C . SER D 2 8 ? 10.875 -5.339 5.932 1.00 48.73 153 SER D C 1
ATOM 3808 O O . SER D 2 8 ? 9.655 -5.141 5.959 1.00 64.74 153 SER D O 1
ATOM 3811 N N . ALA D 2 9 ? 11.400 -6.544 5.700 1.00 65.90 154 ALA D N 1
ATOM 3812 C CA . ALA D 2 9 ? 10.580 -7.738 5.517 1.00 70.53 154 ALA D CA 1
ATOM 3813 C C . ALA D 2 9 ? 9.771 -8.080 6.762 1.00 75.19 154 ALA D C 1
ATOM 3814 O O . ALA D 2 9 ? 8.962 -9.014 6.744 1.00 72.17 154 ALA D O 1
ATOM 3816 N N . LEU D 2 10 ? 9.985 -7.348 7.849 1.00 71.05 155 LEU D N 1
ATOM 3817 C CA . LEU D 2 10 ? 9.265 -7.608 9.089 1.00 76.23 155 LEU D CA 1
ATOM 3818 C C . LEU D 2 10 ? 8.358 -6.443 9.462 1.00 75.83 155 LEU D C 1
ATOM 3819 O O . LEU D 2 10 ? 8.577 -5.312 9.031 1.00 77.52 155 LEU D O 1
#

Sequence (471 aa):
MDKNELVQKAKLAEQAERYDDMAACMKSVTEQGAELSNEERNNLLSVAYKNVVGARRSSWRVVSSIEQKTEKKQQMAREYREKIETELRDICNDVLSLLEKFLIPNASQAESKVFYLKMKGDYYRYLAEVAAGDDKKGIVDQSQQAYQEAFEISKKEMQPTHPIRLGLALNFSVFYYEILNSPEKACSLAKTAFDEAIAELDTLSSYKDSTLIMQLLRDNLTLWTSDKNELVQKAKLAEQQAERYDDMAACMKSVTEQGAELSNEERNNLLSVAYKNVVGARRSSWRVVSSIEQKTEGAEKKQQMAREYREKIETELRDICNDVLSLLEKFLIPNASQAESKVFYLKMKGDYYRYLAEVAAGDDKKGIVDQSQQAYQEAFEISKKEMQPTHPIRLGLALNFSVFYYEILNSPEKACSLAKTAFDEAIAELDTLSEESYKDSTLIMQLLRDNLTLWTSRRTNDSALHRRTNDSAL

Secondary structure (DSSP, 8-state):
--HHHHHHHHHHHHHTT-HHHHHHHHHHHHTT-SPPPHHHHHHHHHHHHHHHHHHHHHHHHHHHHHHT--HHHHHHHHHHHHHHHHHHHHHHHHHHHIIIIIHHH--SHHHHHHHHHHHHHHHHHHHHH--GGGHHHHHHHHHHHHHHHHHHHHHHS-TT-HHHHHHHHHHHHIIIIIS--HHHHHHHHHHHHHHHHHTTTS---HHHHHHHHHHHHHHHHHHH-/-HHHHHHHHHHHHHTT-HHHHHHHHHHHHTT-SPPPHHHHHHHHHHHHHHHHHHHHHHHHHHHHHHT-TT-HHHHHHHHHHHHHHHHHHHHHHHHHHHHIIIIIHHH--SHHHHHHHHHHHHHHHHHHHHH--HHHHHHHHHHHHHHHHHHHHHHHHHS-TT-HHHHHHHHHHHHIIIIIS--HHHHHHHHHHHHHHHHHT-SS--TTTHHHHHHHHHHHHHHHHHHH-/-----GGG-/-----TT-

Solvent-accessible surface area: 23077 Å² total

Foldseek 3Di:
DPLVVLLVVLVVCVVVVNLVSNLVSLLVSLVVQAADDPSSVVSNVVSLCSQLVVLVVVLVVLVVVLVVDVVSNVVSVVVSVVSLVSNLVSLVSLLVSLVPHQCVNDDDLLSNLQSLLVQLVSLLSNLVPDDDPVNVVSLVSSLVSLVVSQVSCVVPHALQDLSNLVSLQVNLVSCCPRVVNLVVSLVSLVVSLVSCVVPVVPDPCNCSSVVSSVSSVVVNVVSVD/DLVVLLVVLVVCVVVVNLVSNLVSLLVNLVVQAEDDPSSVVSNVVSLCSVLVVLVVVLVVLVVQLVVCVVVVVSNVVSVVVSVVSLVSNLVSLVSLLVSLVRHQCVNDPDLLSNLQSLLVQLVSLLSCLVPDDDVCNVVSLVRSLVSLVVSQVSCVVPHQLQDLSNLVSLQVNLVSCCPRVVNLVVSLVSLVVSLVSCVVDVVPDDPVCNVSSVVSSVVSVVVNVVSVD/DPDDVVVPD/DPDDVVVD